Protein AF-0000000071571304 (afdb_homodimer)

Secondary structure (DSSP, 8-state):
--EE-----SEEEEEEE-TTS-EEEEEEEEETTEEEEEEEEEEEPP--SHHHHHHHHHHHHHHHHHHHHHHHHHHHHHT-TTT-TTTT-BHHHHHHHHHHH-TT-HHHHHHHHHHHHHHHHH-TT--BGGG--HHHHHHHHHHHHHPBPSS-SS--BPPHHHHHHHHHHHHHHHHHHHHTTSSSS-GGGGS-GGGSPPPPPPPPP---HHHHHHHHTS--S-HHHHHHHHHHHHH---HHHHHH-BGGGEEE-TTS-EEEEEE-TTT--EEEEEEPHHHHHTSPP-TT--TTSBTTTTPPPHHHHHHHHHHHHHHTT--S---HHHHHHHHHHHHHHTT--HHHHHHHHT-SSGGGGGGGGGGG---HHHHHTTS----/--EE-----SEEEEEEE-TTS-EEEEEEEEETTEEEEEEEEEEEPP--SHHHHHHHHHHHHHHHHHHHHHHHHHHHHHT-TTT-TTTT-BHHHHHHHHHHH-TT-HHHHHHHHHHHHHHHHH-TT--BGGG--HHHHHHHHHHHHHPBPSS-SS--BPPHHHHHHHHHHHHHHHHHHHHTTSSSS-GGGGS-GGGSPPPPPPPPP---HHHHHHHHTS--S-HHHHHHHHHHHHH---HHHHHH-BGGGEEE-TTS-EEEEEE-TTT--EEEEEEPHHHHHTSPP-TT--TTSBTTTTPPPHHHHHHHHHHHHHHTT--S---HHHHHHHHHHHHHHTT--HHHHHHHHT-SSTHHHHTTGGGG---HHHHHTTS----

pLDDT: mean 85.91, std 13.99, range [35.75, 98.5]

Sequence (758 aa):
MKKQLNLKEPIKVRTKKLVNGCQSIYLDIYMNGRRQYEFLKLYIIPEHNQADKKRNVETLNLANAIKAQKILEIYNQTYGFNHNRLSNMKLTGYMKLIAEQSVNNRVRKSAIHAVVCHLERYTPNGILLRKVDKTYLLGFIDYLKKTKQEHCKKEKTLHVNTQFYYLKTLRYCLNRAVSEDYITVNPMNKIKNEDKPKRNRTERDYLTIKELTRLVHTPFYNTLLRKAFLFSCFCGLRHCDIIALRWEDIRYDENGNALLSIIQKKTKEAISLPLCSEAIKHLPDRGNAPETEKVFAGLVSLGRSNVILHKWVEQAGISKHVTFHTARHTHATMMLTLGVDLYTVSKLLGHTNIQTTQIYAKLVDESKKKAIDLIPNISMKKQLNLKEPIKVRTKKLVNGCQSIYLDIYMNGRRQYEFLKLYIIPEHNQADKKRNVETLNLANAIKAQKILEIYNQTYGFNHNRLSNMKLTGYMKLIAEQSVNNRVRKSAIHAVVCHLERYTPNGILLRKVDKTYLLGFIDYLKKTKQEHCKKEKTLHVNTQFYYLKTLRYCLNRAVSEDYITVNPMNKIKNEDKPKRNRTERDYLTIKELTRLVHTPFYNTLLRKAFLFSCFCGLRHCDIIALRWEDIRYDENGNALLSIIQKKTKEAISLPLCSEAIKHLPDRGNAPETEKVFAGLVSLGRSNVILHKWVEQAGISKHVTFHTARHTHATMMLTLGVDLYTVSKLLGHTNIQTTQIYAKLVDESKKKAIDLIPNIS

Organism: Bacteroides uniformis (strain ATCC 8492 / DSM 6597 / CCUG 4942 / CIP 103695 / JCM 5828 / KCTC 5204 / NCTC 13054 / VPI 0061) (NCBI:txid411479)

Structure (mmCIF, N/CA/C/O backbone):
data_AF-0000000071571304-model_v1
#
loop_
_entity.id
_entity.type
_entity.pdbx_description
1 polymer 'Site-specific recombinase, phage integrase family'
#
loop_
_atom_site.group_PDB
_atom_site.id
_atom_site.type_symbol
_atom_site.label_atom_id
_atom_site.label_alt_id
_atom_site.label_comp_id
_atom_site.label_asym_id
_atom_site.label_entity_id
_atom_site.label_seq_id
_atom_site.pdbx_PDB_ins_code
_atom_site.Cartn_x
_atom_site.Cartn_y
_atom_site.Cartn_z
_atom_site.occupancy
_atom_site.B_iso_or_equiv
_atom_site.auth_seq_id
_atom_site.auth_comp_id
_atom_site.auth_asym_id
_atom_site.auth_atom_id
_atom_site.pdbx_PDB_model_num
ATOM 1 N N . MET A 1 1 ? -11.82 67.25 13.977 1 36.44 1 MET A N 1
ATOM 2 C CA . MET A 1 1 ? -11.555 66.812 15.336 1 36.44 1 MET A CA 1
ATOM 3 C C . MET A 1 1 ? -11.562 65.312 15.398 1 36.44 1 MET A C 1
ATOM 5 O O . MET A 1 1 ? -12.523 64.625 14.961 1 36.44 1 MET A O 1
ATOM 9 N N . LYS A 1 2 ? -10.422 64.625 15.281 1 51.69 2 LYS A N 1
ATOM 10 C CA . LYS A 1 2 ? -10.203 63.188 15.414 1 51.69 2 LYS A CA 1
ATOM 11 C C . LYS A 1 2 ? -10.766 62.656 16.734 1 51.69 2 LYS A C 1
ATOM 13 O O . LYS A 1 2 ? -10.383 63.156 17.812 1 51.69 2 LYS A O 1
ATOM 18 N N . LYS A 1 3 ? -11.992 62.281 16.766 1 52.5 3 LYS A N 1
ATOM 19 C CA . LYS A 1 3 ? -12.602 61.875 18.031 1 52.5 3 LYS A CA 1
ATOM 20 C C . LYS A 1 3 ? -12.172 60.469 18.406 1 52.5 3 LYS A C 1
ATOM 22 O O . LYS A 1 3 ? -12.172 59.562 17.562 1 52.5 3 LYS A O 1
ATOM 27 N N . GLN A 1 4 ? -11.438 60.344 19.453 1 48.22 4 GLN A N 1
ATOM 28 C CA . GLN A 1 4 ? -11.094 59.031 20.031 1 48.22 4 GLN A CA 1
ATOM 29 C C . GLN A 1 4 ? -12.336 58.312 20.531 1 48.22 4 GLN A C 1
ATOM 31 O O . GLN A 1 4 ? -13.164 58.906 21.234 1 48.22 4 GLN A O 1
ATOM 36 N N . LEU A 1 5 ? -12.914 57.438 19.844 1 48.78 5 LEU A N 1
ATOM 37 C CA . LEU A 1 5 ? -14.062 56.656 20.328 1 48.78 5 LEU A CA 1
ATOM 38 C C . LEU A 1 5 ? -13.711 55.906 21.609 1 48.78 5 LEU A C 1
ATOM 40 O O . LEU A 1 5 ? -12.695 55.219 21.656 1 48.78 5 LEU A O 1
ATOM 44 N N . ASN A 1 6 ? -14.031 56.469 22.797 1 44.62 6 ASN A N 1
ATOM 45 C CA . ASN A 1 6 ? -13.883 55.688 24.031 1 44.62 6 ASN A CA 1
ATOM 46 C C . ASN A 1 6 ? -14.57 54.344 23.953 1 44.62 6 ASN A C 1
ATOM 48 O O . ASN A 1 6 ? -15.797 54.25 24.078 1 44.62 6 ASN A O 1
ATOM 52 N N . LEU A 1 7 ? -14.086 53.406 23.109 1 48.91 7 LEU A N 1
ATOM 53 C CA . LEU A 1 7 ? -14.656 52.062 22.984 1 48.91 7 LEU A CA 1
ATOM 54 C C . LEU A 1 7 ? -14.641 51.344 24.328 1 48.91 7 LEU A C 1
ATOM 56 O O . LEU A 1 7 ? -13.648 51.406 25.062 1 48.91 7 LEU A O 1
ATOM 60 N N . LYS A 1 8 ? -15.766 51.094 24.938 1 52.5 8 LYS A N 1
ATOM 61 C CA . LYS A 1 8 ? -15.836 50.281 26.141 1 52.5 8 LYS A CA 1
ATOM 62 C C . LYS A 1 8 ? -15.086 48.969 25.938 1 52.5 8 LYS A C 1
ATOM 64 O O . LYS A 1 8 ? -15.516 48.094 25.156 1 52.5 8 LYS A O 1
ATOM 69 N N . GLU A 1 9 ? -13.812 48.812 26.141 1 59.69 9 GLU A N 1
ATOM 70 C CA . GLU A 1 9 ? -13.016 47.594 26.031 1 59.69 9 GLU A CA 1
ATOM 71 C C . GLU A 1 9 ? -13.43 46.594 27.094 1 59.69 9 GLU A C 1
ATOM 73 O O . GLU A 1 9 ? -13.602 46.938 28.266 1 59.69 9 GLU A O 1
ATOM 78 N N . PRO A 1 10 ? -13.812 45.438 26.672 1 64.25 10 PRO A N 1
ATOM 79 C CA . PRO A 1 10 ? -14.273 44.438 27.641 1 64.25 10 PRO A CA 1
ATOM 80 C C . PRO A 1 10 ? -13.18 44.031 28.609 1 64.25 10 PRO A C 1
ATOM 82 O O . PRO A 1 10 ? -13.477 43.469 29.672 1 64.25 10 PRO A O 1
ATOM 85 N N . ILE A 1 11 ? -11.938 44.344 28.203 1 73.75 11 ILE A N 1
ATOM 86 C CA . ILE A 1 11 ? -10.844 43.906 29.078 1 73.75 11 ILE A CA 1
ATOM 87 C C . ILE A 1 11 ? -9.93 45.094 29.359 1 73.75 11 ILE A C 1
ATOM 89 O O . ILE A 1 11 ? -9.531 45.812 28.438 1 73.75 11 ILE A O 1
ATOM 93 N N . LYS A 1 12 ? -9.664 45.438 30.594 1 74.62 12 LYS A N 1
ATOM 94 C CA . LYS A 1 12 ? -8.734 46.5 31.016 1 74.62 12 LYS A CA 1
ATOM 95 C C . LYS A 1 12 ? -7.574 45.906 31.812 1 74.62 12 LYS A C 1
ATOM 97 O O . LYS A 1 12 ? -7.754 44.938 32.562 1 74.62 12 LYS A O 1
ATOM 102 N N . VAL A 1 13 ? -6.344 46.375 31.547 1 78.94 13 VAL A N 1
ATOM 103 C CA . VAL A 1 13 ? -5.176 45.938 32.312 1 78.94 13 VAL A CA 1
ATOM 104 C C . VAL A 1 13 ? -5.043 46.812 33.562 1 78.94 13 VAL A C 1
ATOM 106 O O . VAL A 1 13 ? -4.977 48.031 33.469 1 78.94 13 VAL A O 1
ATOM 109 N N . ARG A 1 14 ? -5.117 46.25 34.688 1 79.5 14 ARG A N 1
ATOM 110 C CA . ARG A 1 14 ? -4.98 46.938 35.969 1 79.5 14 ARG A CA 1
ATOM 111 C C . ARG A 1 14 ? -3.838 46.344 36.781 1 79.5 14 ARG A C 1
ATOM 113 O O . ARG A 1 14 ? -3.318 45.281 36.469 1 79.5 14 ARG A O 1
ATOM 120 N N . THR A 1 15 ? -3.287 47.094 37.656 1 79.44 15 THR A N 1
ATOM 121 C CA . THR A 1 15 ? -2.211 46.656 38.531 1 79.44 15 THR A CA 1
ATOM 122 C C . THR A 1 15 ? -2.631 46.719 40 1 79.44 15 THR A C 1
ATOM 124 O O . THR A 1 15 ? -3.467 47.531 40.375 1 79.44 15 THR A O 1
ATOM 127 N N . LYS A 1 16 ? -2.254 45.719 40.688 1 77.69 16 LYS A N 1
ATOM 128 C CA . LYS A 1 16 ? -2.432 45.688 42.156 1 77.69 16 LYS A CA 1
ATOM 129 C C . LYS A 1 16 ? -1.092 45.812 42.875 1 77.69 16 LYS A C 1
ATOM 131 O O . LYS A 1 16 ? -0.145 45.094 42.531 1 77.69 16 LYS A O 1
ATOM 136 N N . LYS A 1 17 ? -1.027 46.781 43.781 1 78.88 17 LYS A N 1
ATOM 137 C CA . LYS A 1 17 ? 0.209 47 44.5 1 78.88 17 LYS A CA 1
ATOM 138 C C . LYS A 1 17 ? 0.415 45.875 45.562 1 78.88 17 LYS A C 1
ATOM 140 O O . LYS A 1 17 ? -0.496 45.562 46.312 1 78.88 17 LYS A O 1
ATOM 145 N N . LEU A 1 18 ? 1.583 45.312 45.406 1 74.5 18 LEU A N 1
ATOM 146 C CA . LEU A 1 18 ? 1.93 44.25 46.375 1 74.5 18 LEU A CA 1
ATOM 147 C C . LEU A 1 18 ? 2.729 44.844 47.531 1 74.5 18 LEU A C 1
ATOM 149 O O . LEU A 1 18 ? 3.23 45.969 47.438 1 74.5 18 LEU A O 1
ATOM 153 N N . VAL A 1 19 ? 2.811 44.031 48.625 1 72.56 19 VAL A N 1
ATOM 154 C CA . VAL A 1 19 ? 3.486 44.438 49.844 1 72.56 19 VAL A CA 1
ATOM 155 C C . VAL A 1 19 ? 4.969 44.688 49.562 1 72.56 19 VAL A C 1
ATOM 157 O O . VAL A 1 19 ? 5.574 45.594 50.125 1 72.56 19 VAL A O 1
ATOM 160 N N . ASN A 1 20 ? 5.535 44.031 48.562 1 69.81 20 ASN A N 1
ATOM 161 C CA . ASN A 1 20 ? 6.961 44.125 48.281 1 69.81 20 ASN A CA 1
ATOM 162 C C . ASN A 1 20 ? 7.27 45.281 47.344 1 69.81 20 ASN A C 1
ATOM 164 O O . ASN A 1 20 ? 8.414 45.469 46.938 1 69.81 20 ASN A O 1
ATOM 168 N N . GLY A 1 21 ? 6.242 46.062 46.969 1 74.62 21 GLY A N 1
ATOM 169 C CA . GLY A 1 21 ? 6.461 47.219 46.125 1 74.62 21 GLY A CA 1
ATOM 170 C C . GLY A 1 21 ? 6.195 46.969 44.656 1 74.62 21 GLY A C 1
ATOM 171 O O . GLY A 1 21 ? 6.133 47.906 43.844 1 74.62 21 GLY A O 1
ATOM 172 N N . CYS A 1 22 ? 6.129 45.719 44.344 1 77.25 22 CYS A N 1
ATOM 173 C CA . CYS A 1 22 ? 5.852 45.375 42.969 1 77.25 22 CYS A CA 1
ATOM 174 C C . CYS A 1 22 ? 4.363 45.5 42.656 1 77.25 22 CYS A C 1
ATOM 176 O O . CYS A 1 22 ? 3.537 45.531 43.562 1 77.25 22 CYS A O 1
ATOM 178 N N . GLN A 1 23 ? 4.133 45.688 41.375 1 81.12 23 GLN A N 1
ATOM 179 C CA . GLN A 1 23 ? 2.74 45.75 40.938 1 81.12 23 GLN A CA 1
ATOM 180 C C . GLN A 1 23 ? 2.363 44.5 40.125 1 81.12 23 GLN A C 1
ATOM 182 O O . GLN A 1 23 ? 3.057 44.156 39.156 1 81.12 23 GLN A O 1
ATOM 187 N N . SER A 1 24 ? 1.409 43.812 40.656 1 79.62 24 SER A N 1
ATOM 188 C CA . SER A 1 24 ? 0.912 42.656 39.938 1 79.62 24 SER A CA 1
ATOM 189 C C . SER A 1 24 ? -0.087 43.062 38.844 1 79.62 24 SER A C 1
ATOM 191 O O . SER A 1 24 ? -1.009 43.844 39.125 1 79.62 24 SER A O 1
ATOM 193 N N . ILE A 1 25 ? 0.147 42.594 37.688 1 81.12 25 ILE A N 1
ATOM 194 C CA . ILE A 1 25 ? -0.722 42.938 36.562 1 81.12 25 ILE A CA 1
ATOM 195 C C . ILE A 1 25 ? -1.87 41.938 36.469 1 81.12 25 ILE A C 1
ATOM 197 O O . ILE A 1 25 ? -1.655 40.719 36.562 1 81.12 25 ILE A O 1
ATOM 201 N N . TYR A 1 26 ? -3.049 42.406 36.406 1 79.94 26 TYR A N 1
ATOM 202 C CA . TYR A 1 26 ? -4.18 41.5 36.188 1 79.94 26 TYR A CA 1
ATOM 203 C C . TYR A 1 26 ? -5.152 42.094 35.188 1 79.94 26 TYR A C 1
ATOM 205 O O . TYR A 1 26 ? -5.172 43.312 34.969 1 79.94 26 TYR A O 1
ATOM 213 N N . LEU A 1 27 ? -5.906 41.25 34.469 1 80.69 27 LEU A N 1
ATOM 214 C CA . LEU A 1 27 ? -6.918 41.688 33.5 1 80.69 27 LEU A CA 1
ATOM 215 C C . LEU A 1 27 ? -8.281 41.844 34.188 1 80.69 27 LEU A C 1
ATOM 217 O O . LEU A 1 27 ? -8.703 40.969 34.938 1 80.69 27 LEU A O 1
ATOM 221 N N . ASP A 1 28 ? -8.844 43.031 34 1 76.19 28 ASP A N 1
ATOM 222 C CA . ASP A 1 28 ? -10.219 43.312 34.375 1 76.19 28 ASP A CA 1
ATOM 223 C C . ASP A 1 28 ? -11.18 43.094 33.219 1 76.19 28 ASP A C 1
ATOM 225 O O . ASP A 1 28 ? -11.25 43.906 32.312 1 76.19 28 ASP A O 1
ATOM 229 N N . ILE A 1 29 ? -11.852 41.875 33.219 1 73.31 29 ILE A N 1
ATOM 230 C CA . ILE A 1 29 ? -12.695 41.438 32.125 1 73.31 29 ILE A CA 1
ATOM 231 C C . ILE A 1 29 ? -14.164 41.688 32.469 1 73.31 29 ILE A C 1
ATOM 233 O O . ILE A 1 29 ? -14.648 41.156 33.5 1 73.31 29 ILE A O 1
ATOM 237 N N . TYR A 1 30 ? -14.789 42.5 31.766 1 68.69 30 TYR A N 1
ATOM 238 C CA . TYR A 1 30 ? -16.219 42.719 31.953 1 68.69 30 TYR A CA 1
ATOM 239 C C . TYR A 1 30 ? -17.016 42.25 30.734 1 68.69 30 TYR A C 1
ATOM 241 O O . TYR A 1 30 ? -16.938 42.875 29.672 1 68.69 30 TYR A O 1
ATOM 249 N N . MET A 1 31 ? -17.703 41.094 30.844 1 63.09 31 MET A N 1
ATOM 250 C CA . MET A 1 31 ? -18.516 40.531 29.766 1 63.09 31 MET A CA 1
ATOM 251 C C . MET A 1 31 ? -19.891 40.125 30.281 1 63.09 31 MET A C 1
ATOM 253 O O . MET A 1 31 ? -20 39.469 31.297 1 63.09 31 MET A O 1
ATOM 257 N N . ASN A 1 32 ? -20.891 40.469 29.484 1 59.91 32 ASN A N 1
ATOM 258 C CA . ASN A 1 32 ? -22.266 40.094 29.766 1 59.91 32 ASN A CA 1
ATOM 259 C C . ASN A 1 32 ? -22.656 40.375 31.203 1 59.91 32 ASN A C 1
ATOM 261 O O . ASN A 1 32 ? -23.297 39.562 31.859 1 59.91 32 ASN A O 1
ATOM 265 N N . GLY A 1 33 ? -22.172 41.5 31.766 1 61.81 33 GLY A N 1
ATOM 266 C CA . GLY A 1 33 ? -22.594 41.938 33.094 1 61.81 33 GLY A CA 1
ATOM 267 C C . GLY A 1 33 ? -21.766 41.344 34.188 1 61.81 33 GLY A C 1
ATOM 268 O O . GLY A 1 33 ? -22.047 41.562 35.375 1 61.81 33 GLY A O 1
ATOM 269 N N . ARG A 1 34 ? -20.922 40.469 33.938 1 66 34 ARG A N 1
ATOM 270 C CA . ARG A 1 34 ? -20.062 39.812 34.938 1 66 34 ARG A CA 1
ATOM 271 C C . ARG A 1 34 ? -18.625 40.312 34.812 1 66 34 ARG A C 1
ATOM 273 O O . ARG A 1 34 ? -18.094 40.438 33.719 1 66 34 ARG A O 1
ATOM 280 N N . ARG A 1 35 ? -18.125 40.688 35.969 1 70.88 35 ARG A N 1
ATOM 281 C CA . ARG A 1 35 ? -16.734 41.125 36.031 1 70.88 35 ARG A CA 1
ATOM 282 C C . ARG A 1 35 ? -15.828 40 36.531 1 70.88 35 ARG A C 1
ATOM 284 O O . ARG A 1 35 ? -16.172 39.312 37.469 1 70.88 35 ARG A O 1
ATOM 291 N N . GLN A 1 36 ? -14.906 39.594 35.781 1 74.69 36 GLN A N 1
ATOM 292 C CA . GLN A 1 36 ? -13.93 38.594 36.188 1 74.69 36 GLN A CA 1
ATOM 293 C C . GLN A 1 36 ? -12.508 39.156 36.125 1 74.69 36 GLN A C 1
ATOM 295 O O . GLN A 1 36 ? -12.203 40 35.281 1 74.69 36 GLN A O 1
ATOM 300 N N . TYR A 1 37 ? -11.789 38.812 37.219 1 74.62 37 TYR A N 1
ATOM 301 C CA . TYR A 1 37 ? -10.391 39.25 37.25 1 74.62 37 TYR A CA 1
ATOM 302 C C . TYR A 1 37 ? -9.453 38.094 36.969 1 74.62 37 TYR A C 1
ATOM 304 O O . TYR A 1 37 ? -9.695 36.969 37.406 1 74.62 37 TYR A O 1
ATOM 312 N N . GLU A 1 38 ? -8.492 38.281 36.062 1 77.25 38 GLU A N 1
ATOM 313 C CA . GLU A 1 38 ? -7.484 37.281 35.75 1 77.25 38 GLU A CA 1
ATOM 314 C C . GLU A 1 38 ? -6.078 37.812 35.969 1 77.25 38 GLU A C 1
ATOM 316 O O . GLU A 1 38 ? -5.648 38.75 35.281 1 77.25 38 GLU A O 1
ATOM 321 N N . PHE A 1 39 ? -5.441 37.281 37 1 74.31 39 PHE A N 1
ATOM 322 C CA . PHE A 1 39 ? -4.078 37.688 37.281 1 74.31 39 PHE A CA 1
ATOM 323 C C . PHE A 1 39 ? -3.098 37.062 36.281 1 74.31 39 PHE A C 1
ATOM 325 O O . PHE A 1 39 ? -3.16 35.875 36.031 1 74.31 39 PHE A O 1
ATOM 332 N N . LEU A 1 40 ? -2.271 37.812 35.625 1 74.75 40 LEU A N 1
ATOM 333 C CA . LEU A 1 40 ? -1.367 37.375 34.562 1 74.75 40 LEU A CA 1
ATOM 334 C C . LEU A 1 40 ? -0.054 36.875 35.156 1 74.75 40 LEU A C 1
ATOM 336 O O . LEU A 1 40 ? 0.798 36.344 34.438 1 74.75 40 LEU A O 1
ATOM 340 N N . LYS A 1 41 ? 0.107 36.969 36.531 1 69.56 41 LYS A N 1
ATOM 341 C CA . LYS A 1 41 ? 1.349 36.625 37.219 1 69.56 41 LYS A CA 1
ATOM 342 C C . LYS A 1 41 ? 2.537 37.375 36.594 1 69.56 41 LYS A C 1
ATOM 344 O O . LYS A 1 41 ? 3.607 36.781 36.406 1 69.56 41 LYS A O 1
ATOM 349 N N . LEU A 1 42 ? 2.287 38.469 36.062 1 78.25 42 LEU A N 1
ATOM 350 C CA . LEU A 1 42 ? 3.279 39.438 35.625 1 78.25 42 LEU A CA 1
ATOM 351 C C . LEU A 1 42 ? 3.396 40.594 36.594 1 78.25 42 LEU A C 1
ATOM 353 O O . LEU A 1 42 ? 2.396 41.031 37.188 1 78.25 42 LEU A O 1
ATOM 357 N N . TYR A 1 43 ? 4.656 40.969 36.812 1 76.25 43 TYR A N 1
ATOM 358 C CA . TYR A 1 43 ? 4.887 41.938 37.875 1 76.25 43 TYR A CA 1
ATOM 359 C C . TYR A 1 43 ? 5.695 43.125 37.344 1 76.25 43 TYR A C 1
ATOM 361 O O . TYR A 1 43 ? 6.652 42.938 36.594 1 76.25 43 TYR A O 1
ATOM 369 N N . ILE A 1 44 ? 5.234 44.312 37.594 1 80.12 44 ILE A N 1
ATOM 370 C CA . ILE A 1 44 ? 6.008 45.531 37.375 1 80.12 44 ILE A CA 1
ATOM 371 C C . ILE A 1 44 ? 6.875 45.844 38.594 1 80.12 44 ILE A C 1
ATOM 373 O O . ILE A 1 44 ? 6.371 45.938 39.688 1 80.12 44 ILE A O 1
ATOM 377 N N . ILE A 1 45 ? 8.141 45.875 38.375 1 79.81 45 ILE A N 1
ATOM 378 C CA . ILE A 1 45 ? 9.07 46.094 39.5 1 79.81 45 ILE A CA 1
ATOM 379 C C . ILE A 1 45 ? 9.359 47.562 39.656 1 79.81 45 ILE A C 1
ATOM 381 O O . ILE A 1 45 ? 9.227 48.344 38.688 1 79.81 45 ILE A O 1
ATOM 385 N N . PRO A 1 46 ? 9.695 48.062 40.906 1 79.56 46 PRO A N 1
ATOM 386 C CA . PRO A 1 46 ? 10.102 49.438 41.062 1 79.56 46 PRO A CA 1
ATOM 387 C C . PRO A 1 46 ? 11.32 49.812 40.219 1 79.56 46 PRO A C 1
ATOM 389 O O . PRO A 1 46 ? 12.258 49 40.094 1 79.56 46 PRO A O 1
ATOM 392 N N . GLU A 1 47 ? 11.234 50.906 39.406 1 75.81 47 GLU A N 1
ATOM 393 C CA . GLU A 1 47 ? 12.266 51.312 38.469 1 75.81 47 GLU A CA 1
ATOM 394 C C . GLU A 1 47 ? 13.445 51.969 39.188 1 75.81 47 GLU A C 1
ATOM 396 O O . GLU A 1 47 ? 13.32 53.062 39.719 1 75.81 47 GLU A O 1
ATOM 401 N N . HIS A 1 48 ? 14.547 51.188 39.406 1 74.5 48 HIS A N 1
ATOM 402 C CA . HIS A 1 48 ? 15.75 51.781 40 1 74.5 48 HIS A CA 1
ATOM 403 C C . HIS A 1 48 ? 16.828 52.031 38.969 1 74.5 48 HIS A C 1
ATOM 405 O O . HIS A 1 48 ? 17.719 52.844 39.156 1 74.5 48 HIS A O 1
ATOM 411 N N . ASN A 1 49 ? 16.781 51.281 37.969 1 77.75 49 ASN A N 1
ATOM 412 C CA . ASN A 1 49 ? 17.781 51.375 36.906 1 77.75 49 ASN A CA 1
ATOM 413 C C . ASN A 1 49 ? 17.141 51.25 35.531 1 77.75 49 ASN A C 1
ATOM 415 O O . ASN A 1 49 ? 15.945 50.969 35.406 1 77.75 49 ASN A O 1
ATOM 419 N N . GLN A 1 50 ? 17.969 51.469 34.562 1 78.5 50 GLN A N 1
ATOM 420 C CA . GLN A 1 50 ? 17.5 51.406 33.156 1 78.5 50 GLN A CA 1
ATOM 421 C C . GLN A 1 50 ? 17.078 50 32.812 1 78.5 50 GLN A C 1
ATOM 423 O O . GLN A 1 50 ? 16.156 49.812 31.984 1 78.5 50 GLN A O 1
ATOM 428 N N . ALA A 1 51 ? 17.688 49.125 33.5 1 75.19 51 ALA A N 1
ATOM 429 C CA . ALA A 1 51 ? 17.359 47.719 33.25 1 75.19 51 ALA A CA 1
ATOM 430 C C . ALA A 1 51 ? 15.945 47.406 33.75 1 75.19 51 ALA A C 1
ATOM 432 O O . ALA A 1 51 ? 15.195 46.688 33.062 1 75.19 51 ALA A O 1
ATOM 433 N N . ASP A 1 52 ? 15.633 47.969 34.812 1 75.88 52 ASP A N 1
ATOM 434 C CA . ASP A 1 52 ? 14.312 47.75 35.375 1 75.88 52 ASP A CA 1
ATOM 435 C C . ASP A 1 52 ? 13.227 48.344 34.469 1 75.88 52 ASP A C 1
ATOM 437 O O . ASP A 1 52 ? 12.164 47.75 34.281 1 75.88 52 ASP A O 1
ATOM 441 N N . LYS A 1 53 ? 13.625 49.406 33.844 1 78.5 53 LYS A N 1
ATOM 442 C CA . LYS A 1 53 ? 12.68 50.062 32.969 1 78.5 53 LYS A CA 1
ATOM 443 C C . LYS A 1 53 ? 12.406 49.219 31.719 1 78.5 53 LYS A C 1
ATOM 445 O O . LYS A 1 53 ? 11.258 49.094 31.281 1 78.5 53 LYS A O 1
ATOM 450 N N . LYS A 1 54 ? 13.477 48.719 31.297 1 76.69 54 LYS A N 1
ATOM 451 C CA . LYS A 1 54 ? 13.344 47.906 30.109 1 76.69 54 LYS A CA 1
ATOM 452 C C . LYS A 1 54 ? 12.516 46.656 30.406 1 76.69 54 LYS A C 1
ATOM 454 O O . LYS A 1 54 ? 11.672 46.25 29.594 1 76.69 54 LYS A O 1
ATOM 459 N N . ARG A 1 55 ? 12.781 46.125 31.531 1 73.75 55 ARG A N 1
ATOM 460 C CA . ARG A 1 55 ? 12.039 44.938 31.938 1 73.75 55 ARG A CA 1
ATOM 461 C C . ARG A 1 55 ? 10.562 45.25 32.094 1 73.75 55 ARG A C 1
ATOM 463 O O . ARG A 1 55 ? 9.703 44.438 31.719 1 73.75 55 ARG A O 1
ATOM 470 N N . ASN A 1 56 ? 10.305 46.344 32.688 1 78.12 56 ASN A N 1
ATOM 471 C CA . ASN A 1 56 ? 8.914 46.719 32.906 1 78.12 56 ASN A CA 1
ATOM 472 C C . ASN A 1 56 ? 8.195 47 31.594 1 78.12 56 ASN A C 1
ATOM 474 O O . ASN A 1 56 ? 7.027 46.625 31.438 1 78.12 56 ASN A O 1
ATOM 478 N N . VAL A 1 57 ? 8.992 47.5 30.656 1 74.69 57 VAL A N 1
ATOM 479 C CA . VAL A 1 57 ? 8.422 47.75 29.344 1 74.69 57 VAL A CA 1
ATOM 480 C C . VAL A 1 57 ? 8.086 46.406 28.672 1 74.69 57 VAL A C 1
ATOM 482 O O . VAL A 1 57 ? 7.012 46.25 28.078 1 74.69 57 VAL A O 1
ATOM 485 N N . GLU A 1 58 ? 8.953 45.5 28.859 1 71.56 58 GLU A N 1
ATOM 486 C CA . GLU A 1 58 ? 8.727 44.156 28.297 1 71.56 58 GLU A CA 1
ATOM 487 C C . GLU A 1 58 ? 7.531 43.469 28.953 1 71.56 58 GLU A C 1
ATOM 489 O O . GLU A 1 58 ? 6.715 42.844 28.266 1 71.56 58 GLU A O 1
ATOM 494 N N . THR A 1 59 ? 7.508 43.656 30.219 1 74.12 59 THR A N 1
ATOM 495 C CA . THR A 1 59 ? 6.414 43.031 30.969 1 74.12 59 THR A CA 1
ATOM 496 C C . THR A 1 59 ? 5.074 43.625 30.547 1 74.12 59 THR A C 1
ATOM 498 O O . THR A 1 59 ? 4.086 42.906 30.391 1 74.12 59 THR A O 1
ATOM 501 N N . LEU A 1 60 ? 5.098 44.844 30.328 1 74.62 60 LEU A N 1
ATOM 502 C CA . LEU A 1 60 ? 3.873 45.531 29.938 1 74.62 60 LEU A CA 1
ATOM 503 C C . LEU A 1 60 ? 3.469 45.125 28.516 1 74.62 60 LEU A C 1
ATOM 505 O O . LEU A 1 60 ? 2.281 44.969 28.219 1 74.62 60 LEU A O 1
ATOM 509 N N . ASN A 1 61 ? 4.41 44.969 27.719 1 68.12 61 ASN A N 1
ATOM 510 C CA . ASN A 1 61 ? 4.129 44.5 26.359 1 68.12 61 ASN A CA 1
ATOM 511 C C . ASN A 1 61 ? 3.525 43.094 26.359 1 68.12 61 ASN A C 1
ATOM 513 O O . ASN A 1 61 ? 2.598 42.812 25.594 1 68.12 61 ASN A O 1
ATOM 517 N N . LEU A 1 62 ? 4.055 42.344 27.219 1 69.12 62 LEU A N 1
ATOM 518 C CA . LEU A 1 62 ? 3.512 41 27.359 1 69.12 62 LEU A CA 1
ATOM 519 C C . LEU A 1 62 ? 2.068 41.031 27.859 1 69.12 62 LEU A C 1
ATOM 521 O O . LEU A 1 62 ? 1.22 40.281 27.375 1 69.12 62 LEU A O 1
ATOM 525 N N . ALA A 1 63 ? 1.869 41.875 28.781 1 71.75 63 ALA A N 1
ATOM 526 C CA . ALA A 1 63 ? 0.519 42 29.328 1 71.75 63 ALA A CA 1
ATOM 527 C C . ALA A 1 63 ? -0.457 42.5 28.25 1 71.75 63 ALA A C 1
ATOM 529 O O . ALA A 1 63 ? -1.587 42 28.172 1 71.75 63 ALA A O 1
ATOM 530 N N . ASN A 1 64 ? 0.002 43.312 27.422 1 69.06 64 ASN A N 1
ATOM 531 C CA . ASN A 1 64 ? -0.821 43.812 26.328 1 69.06 64 ASN A CA 1
ATOM 532 C C . ASN A 1 64 ? -1.113 42.719 25.297 1 69.06 64 ASN A C 1
ATOM 534 O O . ASN A 1 64 ? -2.223 42.625 24.781 1 69.06 64 ASN A O 1
ATOM 538 N N . ALA A 1 65 ? -0.154 41.969 25.047 1 64.5 65 ALA A N 1
ATOM 539 C CA . ALA A 1 65 ? -0.333 40.875 24.109 1 64.5 65 ALA A CA 1
ATOM 540 C C . ALA A 1 65 ? -1.365 39.875 24.641 1 64.5 65 ALA A C 1
ATOM 542 O O . ALA A 1 65 ? -2.217 39.406 23.875 1 64.5 65 ALA A O 1
ATOM 543 N N . ILE A 1 66 ? -1.216 39.625 25.875 1 68.62 66 ILE A N 1
ATOM 544 C CA . ILE A 1 66 ? -2.156 38.688 26.5 1 68.62 66 ILE A CA 1
ATOM 545 C C . ILE A 1 66 ? -3.566 39.281 26.453 1 68.62 66 ILE A C 1
ATOM 547 O O . ILE A 1 66 ? -4.531 38.594 26.172 1 68.62 66 ILE A O 1
ATOM 551 N N . LYS A 1 67 ? -3.656 40.562 26.734 1 69.88 67 LYS A N 1
ATOM 552 C CA . LYS A 1 67 ? -4.941 41.25 26.656 1 69.88 67 LYS A CA 1
ATOM 553 C C . LYS A 1 67 ? -5.535 41.125 25.25 1 69.88 67 LYS A C 1
ATOM 555 O O . LYS A 1 67 ? -6.711 40.781 25.094 1 69.88 67 LYS A O 1
ATOM 560 N N . ALA A 1 68 ? -4.754 41.406 24.312 1 64.31 68 ALA A N 1
ATOM 561 C CA . ALA A 1 68 ? -5.215 41.344 22.938 1 64.31 68 ALA A CA 1
ATOM 562 C C . ALA A 1 68 ? -5.656 39.938 22.562 1 64.31 68 ALA A C 1
ATOM 564 O O . ALA A 1 68 ? -6.672 39.75 21.891 1 64.31 68 ALA A O 1
ATOM 565 N N . GLN A 1 69 ? -4.875 38.969 22.984 1 63.97 69 GLN A N 1
ATOM 566 C CA . GLN A 1 69 ? -5.227 37.562 22.734 1 63.97 69 GLN A CA 1
ATOM 567 C C . GLN A 1 69 ? -6.566 37.219 23.375 1 63.97 69 GLN A C 1
ATOM 569 O O . GLN A 1 69 ? -7.402 36.562 22.766 1 63.97 69 GLN A O 1
ATOM 574 N N . LYS A 1 70 ? -6.68 37.688 24.547 1 64 70 LYS A N 1
ATOM 575 C CA . LYS A 1 70 ? -7.914 37.438 25.281 1 64 70 LYS A CA 1
ATOM 576 C C . LYS A 1 70 ? -9.102 38.156 24.641 1 64 70 LYS A C 1
ATOM 578 O O . LYS A 1 70 ? -10.203 37.594 24.578 1 64 70 LYS A O 1
ATOM 583 N N . ILE A 1 71 ? -8.867 39.312 24.219 1 62.75 71 ILE A N 1
ATOM 584 C CA . ILE A 1 71 ? -9.914 40.062 23.531 1 62.75 71 ILE A CA 1
ATOM 585 C C . ILE A 1 71 ? -10.328 39.344 22.25 1 62.75 71 ILE A C 1
ATOM 587 O O . ILE A 1 71 ? -11.523 39.188 21.984 1 62.75 71 ILE A O 1
ATOM 591 N N . LEU A 1 72 ? -9.336 38.938 21.547 1 60.91 72 LEU A N 1
ATOM 592 C CA . LEU A 1 72 ? -9.625 38.188 20.328 1 60.91 72 LEU A CA 1
ATOM 593 C C . LEU A 1 72 ? -10.391 36.906 20.656 1 60.91 72 LEU A C 1
ATOM 595 O O . LEU A 1 72 ? -11.312 36.531 19.922 1 60.91 72 LEU A O 1
ATOM 599 N N . GLU A 1 73 ? -9.93 36.312 21.656 1 60.69 73 GLU A N 1
ATOM 600 C CA . GLU A 1 73 ? -10.625 35.094 22.094 1 60.69 73 GLU A CA 1
ATOM 601 C C . GLU A 1 73 ? -12.078 35.375 22.438 1 60.69 73 GLU A C 1
ATOM 603 O O . GLU A 1 73 ? -12.977 34.625 22.078 1 60.69 73 GLU A O 1
ATOM 608 N N . ILE A 1 74 ? -12.203 36.438 23.141 1 58.47 74 ILE A N 1
ATOM 609 C CA . ILE A 1 74 ? -13.539 36.812 23.578 1 58.47 74 ILE A CA 1
ATOM 610 C C . ILE A 1 74 ? -14.391 37.219 22.375 1 58.47 74 ILE A C 1
ATOM 612 O O . ILE A 1 74 ? -15.547 36.812 22.266 1 58.47 74 ILE A O 1
ATOM 616 N N . TYR A 1 75 ? -13.75 38.094 21.641 1 53.25 75 TYR A N 1
ATOM 617 C CA . TYR A 1 75 ? -14.508 38.531 20.484 1 53.25 75 TYR A CA 1
ATOM 618 C C . TYR A 1 75 ? -14.711 37.375 19.516 1 53.25 75 TYR A C 1
ATOM 620 O O . TYR A 1 75 ? -15.773 37.25 18.891 1 53.25 75 TYR A O 1
ATOM 628 N N . ASN A 1 76 ? -13.633 36.719 19.328 1 52.56 76 ASN A N 1
ATOM 629 C CA . ASN A 1 76 ? -13.805 35.5 18.531 1 52.56 76 ASN A CA 1
ATOM 630 C C . ASN A 1 76 ? -14.883 34.594 19.125 1 52.56 76 ASN A C 1
ATOM 632 O O . ASN A 1 76 ? -15.664 34 18.391 1 52.56 76 ASN A O 1
ATOM 636 N N . GLN A 1 77 ? -14.781 34.531 20.344 1 48.25 77 GLN A N 1
ATOM 637 C CA . GLN A 1 77 ? -15.805 33.75 21.031 1 48.25 77 GLN A CA 1
ATOM 638 C C . GLN A 1 77 ? -17.172 34.438 20.953 1 48.25 77 GLN A C 1
ATOM 640 O O . GLN A 1 77 ? -18.188 33.781 20.781 1 48.25 77 GLN A O 1
ATOM 645 N N . THR A 1 78 ? -17.141 35.719 21.25 1 43.16 78 THR A N 1
ATOM 646 C CA . THR A 1 78 ? -18.391 36.438 21.375 1 43.16 78 THR A CA 1
ATOM 647 C C . THR A 1 78 ? -18.922 36.875 20 1 43.16 78 THR A C 1
ATOM 649 O O . THR A 1 78 ? -20.125 36.781 19.734 1 43.16 78 THR A O 1
ATOM 652 N N . TYR A 1 79 ? -18.141 37.656 19.25 1 41.88 79 TYR A N 1
ATOM 653 C CA . TYR A 1 79 ? -18.688 38.156 17.984 1 41.88 79 TYR A CA 1
ATOM 654 C C . TYR A 1 79 ? -18.344 37.219 16.828 1 41.88 79 TYR A C 1
ATOM 656 O O . TYR A 1 79 ? -18.719 37.469 15.688 1 41.88 79 TYR A O 1
ATOM 664 N N . GLY A 1 80 ? -18.219 36 16.844 1 39.91 80 GLY A N 1
ATOM 665 C CA . GLY A 1 80 ? -18.078 35 15.812 1 39.91 80 GLY A CA 1
ATOM 666 C C . GLY A 1 80 ? -17.094 35.375 14.727 1 39.91 80 GLY A C 1
ATOM 667 O O . GLY A 1 80 ? -17.203 34.906 13.586 1 39.91 80 GLY A O 1
ATOM 668 N N . PHE A 1 81 ? -16.578 36.469 14.625 1 36.09 81 PHE A N 1
ATOM 669 C CA . PHE A 1 81 ? -15.828 36.875 13.445 1 36.09 81 PHE A CA 1
ATOM 670 C C . PHE A 1 81 ? -14.891 35.781 12.992 1 36.09 81 PHE A C 1
ATOM 672 O O . PHE A 1 81 ? -14.25 35.906 11.938 1 36.09 81 PHE A O 1
ATOM 679 N N . ASN A 1 82 ? -14.133 35.156 13.734 1 37.97 82 ASN A N 1
ATOM 680 C CA . ASN A 1 82 ? -13.883 33.844 13.188 1 37.97 82 ASN A CA 1
ATOM 681 C C . ASN A 1 82 ? -15.172 33.156 12.758 1 37.97 82 ASN A C 1
ATOM 683 O O . ASN A 1 82 ? -16.25 33.5 13.25 1 37.97 82 ASN A O 1
ATOM 687 N N . HIS A 1 83 ? -15.461 32.5 11.516 1 39.22 83 HIS A N 1
ATOM 688 C CA . HIS A 1 83 ? -16.703 31.781 11.242 1 39.22 83 HIS A CA 1
ATOM 689 C C . HIS A 1 83 ? -17.359 31.312 12.531 1 39.22 83 HIS A C 1
ATOM 691 O O . HIS A 1 83 ? -16.953 30.328 13.125 1 39.22 83 HIS A O 1
ATOM 697 N N . ASN A 1 84 ? -17.75 32.031 13.531 1 40.94 84 ASN A N 1
ATOM 698 C CA . ASN A 1 84 ? -18.391 32.031 14.844 1 40.94 84 ASN A CA 1
ATOM 699 C C . ASN A 1 84 ? -19.531 31.016 14.906 1 40.94 84 ASN A C 1
ATOM 701 O O . ASN A 1 84 ? -19.859 30.516 15.984 1 40.94 84 ASN A O 1
ATOM 705 N N . ARG A 1 85 ? -20.547 31.328 14.039 1 42 85 ARG A N 1
ATOM 706 C CA . ARG A 1 85 ? -21.688 30.422 14.102 1 42 85 ARG A CA 1
ATOM 707 C C . ARG A 1 85 ? -21.234 29 14.445 1 42 85 ARG A C 1
ATOM 709 O O . ARG A 1 85 ? -21.969 28.25 15.086 1 42 85 ARG A O 1
ATOM 716 N N . LEU A 1 86 ? -20.109 28.516 13.852 1 48.5 86 LEU A N 1
ATOM 717 C CA . LEU A 1 86 ? -19.625 27.141 13.852 1 48.5 86 LEU A CA 1
ATOM 718 C C . LEU A 1 86 ? -18.797 26.844 15.086 1 48.5 86 LEU A C 1
ATOM 720 O O . LEU A 1 86 ? -18.328 25.719 15.281 1 48.5 86 LEU A O 1
ATOM 724 N N . SER A 1 87 ? -18.391 27.906 15.852 1 54.75 87 SER A N 1
ATOM 725 C CA . SER A 1 87 ? -17.562 27.797 17.047 1 54.75 87 SER A CA 1
ATOM 726 C C . SER A 1 87 ? -18.297 27.094 18.172 1 54.75 87 SER A C 1
ATOM 728 O O . SER A 1 87 ? -17.688 26.391 18.969 1 54.75 87 SER A O 1
ATOM 730 N N . ASN A 1 88 ? -19.547 27.312 18.328 1 72.25 88 ASN A N 1
ATOM 731 C CA . ASN A 1 88 ? -20.25 26.688 19.438 1 72.25 88 ASN A CA 1
ATOM 732 C C . ASN A 1 88 ? -20.938 25.391 19.016 1 72.25 88 ASN A C 1
ATOM 734 O O . ASN A 1 88 ? -21.859 24.922 19.688 1 72.25 88 ASN A O 1
ATOM 738 N N . MET A 1 89 ? -20.453 24.922 18.141 1 87.38 89 MET A N 1
ATOM 739 C CA . MET A 1 89 ? -21.047 23.688 17.656 1 87.38 89 MET A CA 1
ATOM 740 C C . MET A 1 89 ? -20.531 22.484 18.453 1 87.38 89 MET A C 1
ATOM 742 O O . MET A 1 89 ? -19.328 22.375 18.719 1 87.38 89 MET A O 1
ATOM 746 N N . LYS A 1 90 ? -21.594 21.766 18.938 1 93.75 90 LYS A N 1
ATOM 747 C CA . LYS A 1 90 ? -21.234 20.531 19.609 1 93.75 90 LYS A CA 1
ATOM 748 C C . LYS A 1 90 ? -20.703 19.484 18.625 1 93.75 90 LYS A C 1
ATOM 750 O O . LYS A 1 90 ? -21.109 19.484 17.453 1 93.75 90 LYS A O 1
ATOM 755 N N . LEU A 1 91 ? -19.812 18.672 19.141 1 96.25 91 LEU A N 1
ATOM 756 C CA . LEU A 1 91 ? -19.234 17.625 18.297 1 96.25 91 LEU A CA 1
ATOM 757 C C . LEU A 1 91 ? -20.328 16.766 17.672 1 96.25 91 LEU A C 1
ATOM 759 O O . LEU A 1 91 ? -20.328 16.547 16.453 1 96.25 91 LEU A O 1
ATOM 763 N N . THR A 1 92 ? -21.266 16.297 18.484 1 96.44 92 THR A N 1
ATOM 764 C CA . THR A 1 92 ? -22.328 15.422 18.016 1 96.44 92 THR A CA 1
ATOM 765 C C . THR A 1 92 ? -23.219 16.156 17 1 96.44 92 THR A C 1
ATOM 767 O O . THR A 1 92 ? -23.641 15.555 16 1 96.44 92 THR A O 1
ATOM 770 N N . GLY A 1 93 ? -23.484 17.422 17.281 1 94 93 GLY A N 1
ATOM 771 C CA . GLY A 1 93 ? -24.25 18.203 16.312 1 94 93 GLY A CA 1
ATOM 772 C C . GLY A 1 93 ? -23.562 18.344 14.969 1 94 93 GLY A C 1
ATOM 773 O O . GLY A 1 93 ? -24.219 18.203 13.93 1 94 93 GLY A O 1
ATOM 774 N N . TYR A 1 94 ? -22.375 18.625 15.047 1 94.69 94 TYR A N 1
ATOM 775 C CA . TYR A 1 94 ? -21.594 18.75 13.82 1 94.69 94 TYR A CA 1
ATOM 776 C C . TYR A 1 94 ? -21.578 17.438 13.055 1 94.69 94 TYR A C 1
ATOM 778 O O . TYR A 1 94 ? -21.734 17.422 11.828 1 94.69 94 TYR A O 1
ATOM 786 N N . MET A 1 95 ? -21.359 16.266 13.703 1 96.94 95 MET A 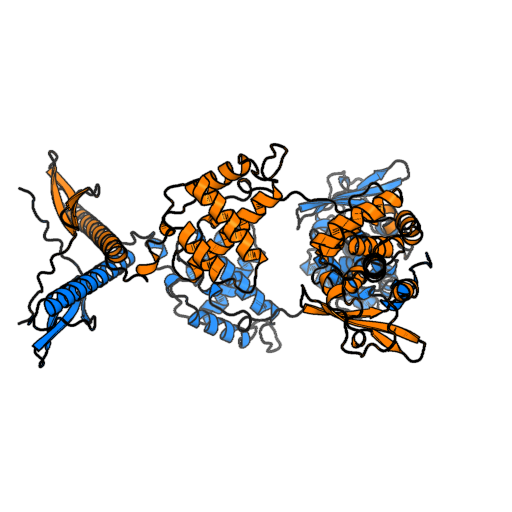N 1
ATOM 787 C CA . MET A 1 95 ? -21.297 14.953 13.07 1 96.94 95 MET A CA 1
ATOM 788 C C . MET A 1 95 ? -22.641 14.602 12.438 1 96.94 95 MET A C 1
ATOM 790 O O . MET A 1 95 ? -22.688 14 11.359 1 96.94 95 MET A O 1
ATOM 794 N N . LYS A 1 96 ? -23.719 14.992 13.094 1 94.38 96 LYS A N 1
ATOM 795 C CA . LYS A 1 96 ? -25.047 14.766 12.523 1 94.38 96 LYS A CA 1
ATOM 796 C C . LYS A 1 96 ? -25.234 15.547 11.227 1 94.38 96 LYS A C 1
ATOM 798 O O . LYS A 1 96 ? -25.859 15.062 10.289 1 94.38 96 LYS A O 1
ATOM 803 N N . LEU A 1 97 ? -24.672 16.734 11.266 1 92.38 97 LEU A N 1
ATOM 804 C CA . LEU A 1 97 ? -24.719 17.531 10.039 1 92.38 97 LEU A CA 1
ATOM 805 C C . LEU A 1 97 ? -23.984 16.828 8.906 1 92.38 97 LEU A C 1
ATOM 807 O O . LEU A 1 97 ? -24.469 16.797 7.77 1 92.38 97 LEU A O 1
ATOM 811 N N . ILE A 1 98 ? -22.828 16.312 9.242 1 93.62 98 ILE A N 1
ATOM 812 C CA . ILE A 1 98 ? -22.031 15.586 8.242 1 93.62 98 ILE A CA 1
ATOM 813 C C . ILE A 1 98 ? -22.828 14.383 7.742 1 93.62 98 ILE A C 1
ATOM 815 O O . ILE A 1 98 ? -22.844 14.102 6.539 1 93.62 98 ILE A O 1
ATOM 819 N N . ALA A 1 99 ? -23.422 13.688 8.617 1 94.19 99 ALA A N 1
ATOM 820 C CA . ALA A 1 99 ? -24.219 12.516 8.266 1 94.19 99 ALA A CA 1
ATOM 821 C C . ALA A 1 99 ? -25.344 12.883 7.293 1 94.19 99 ALA A C 1
ATOM 823 O O . ALA A 1 99 ? -25.609 12.148 6.336 1 94.19 99 ALA A O 1
ATOM 824 N N . GLU A 1 100 ? -25.922 13.953 7.52 1 90.12 100 GLU A N 1
ATOM 825 C CA . GLU A 1 100 ? -27.031 14.406 6.68 1 90.12 100 GLU A CA 1
ATOM 826 C C . GLU A 1 100 ? -26.547 14.797 5.285 1 90.12 100 GLU A C 1
ATOM 828 O O . GLU A 1 100 ? -27.266 14.633 4.301 1 90.12 100 GLU A O 1
ATOM 833 N N . GLN A 1 101 ? -25.375 15.289 5.262 1 88.44 101 GLN A N 1
ATOM 834 C CA . GLN A 1 101 ? -24.797 15.68 3.986 1 88.44 101 GLN A CA 1
ATOM 835 C C . GLN A 1 101 ? -24.312 14.461 3.207 1 88.44 101 GLN A C 1
ATOM 837 O O . GLN A 1 101 ? -24.078 14.547 1.998 1 88.44 101 GLN A O 1
ATOM 842 N N . SER A 1 102 ? -24.109 13.367 3.893 1 83.88 102 SER A N 1
ATOM 843 C CA . SER A 1 102 ? -23.625 12.141 3.266 1 83.88 102 SER A CA 1
ATOM 844 C C . SER A 1 102 ? -24.766 11.383 2.598 1 83.88 102 SER A C 1
ATOM 846 O O . SER A 1 102 ? -24.922 10.172 2.801 1 83.88 102 SER A O 1
ATOM 848 N N . VAL A 1 103 ? -25.562 11.977 1.819 1 72.62 103 VAL A N 1
ATOM 849 C CA . VAL A 1 103 ? -26.797 11.43 1.246 1 72.62 103 VAL A CA 1
ATOM 850 C C . VAL A 1 103 ? -26.469 10.25 0.343 1 72.62 103 VAL A C 1
ATOM 852 O O . VAL A 1 103 ? -27.172 9.234 0.349 1 72.62 103 VAL A O 1
ATOM 855 N N . ASN A 1 104 ? -25.344 10.297 -0.295 1 79.62 104 ASN A N 1
ATOM 856 C CA . ASN A 1 104 ? -25.047 9.266 -1.286 1 79.62 104 ASN A CA 1
ATOM 857 C C . ASN A 1 104 ? -24.25 8.117 -0.684 1 79.62 104 ASN A C 1
ATOM 859 O O . ASN A 1 104 ? -23.938 7.145 -1.372 1 79.62 104 ASN A O 1
ATOM 863 N N . ASN A 1 105 ? -24.016 8.195 0.615 1 86.06 105 ASN A N 1
ATOM 864 C CA . ASN A 1 105 ? -23.25 7.145 1.281 1 86.06 105 ASN A CA 1
ATOM 865 C C . ASN A 1 105 ? -23.922 6.695 2.576 1 86.06 105 ASN A C 1
ATOM 867 O O . ASN A 1 105 ? -23.562 7.168 3.658 1 86.06 105 ASN A O 1
ATOM 871 N N . ARG A 1 106 ? -24.766 5.695 2.385 1 86.25 106 ARG A N 1
ATOM 872 C CA . ARG A 1 106 ? -25.578 5.219 3.504 1 86.25 106 ARG A CA 1
ATOM 873 C C . ARG A 1 106 ? -24.719 4.551 4.562 1 86.25 106 ARG A C 1
ATOM 875 O O . ARG A 1 106 ? -25.016 4.633 5.758 1 86.25 106 ARG A O 1
ATOM 882 N N . VAL A 1 107 ? -23.734 3.924 4.098 1 88.56 107 VAL A N 1
ATOM 883 C CA . VAL A 1 107 ? -22.844 3.219 5.023 1 88.56 107 VAL A CA 1
ATOM 884 C C . VAL A 1 107 ? -22.125 4.223 5.918 1 88.56 107 VAL A C 1
ATOM 886 O O . VAL A 1 107 ? -22.094 4.059 7.141 1 88.56 107 VAL A O 1
ATOM 889 N N . ARG A 1 108 ? -21.609 5.262 5.328 1 91.25 108 ARG A N 1
ATOM 890 C CA . ARG A 1 108 ? -20.953 6.309 6.098 1 91.25 108 ARG A CA 1
ATOM 891 C C . ARG A 1 108 ? -21.922 6.98 7.066 1 91.25 108 ARG A C 1
ATOM 893 O O . ARG A 1 108 ? -21.562 7.234 8.219 1 91.25 108 ARG A O 1
ATOM 900 N N . LYS A 1 109 ? -23.094 7.25 6.551 1 93.31 109 LYS A N 1
ATOM 901 C CA . LYS A 1 109 ? -24.109 7.867 7.387 1 93.31 109 LYS A CA 1
ATOM 902 C C . LYS A 1 109 ? -24.391 7.023 8.625 1 93.31 109 LYS A C 1
ATOM 904 O O . LYS A 1 109 ? -24.422 7.543 9.742 1 93.31 109 LYS A O 1
ATOM 909 N N . SER A 1 110 ? -24.531 5.719 8.367 1 93.88 110 SER A N 1
ATOM 910 C CA . SER A 1 110 ? -24.828 4.812 9.469 1 93.88 110 SER A CA 1
ATOM 911 C C . SER A 1 110 ? -23.672 4.754 10.461 1 93.88 110 SER A C 1
ATOM 913 O O . SER A 1 110 ? -23.875 4.676 11.672 1 93.88 110 SER A O 1
ATOM 915 N N . ALA A 1 111 ? -22.5 4.762 9.93 1 95.19 111 ALA A N 1
ATOM 916 C CA . ALA A 1 111 ? -21.328 4.727 10.789 1 95.19 111 ALA A CA 1
ATOM 917 C C . ALA A 1 111 ? -21.234 5.984 11.648 1 95.19 111 ALA A C 1
ATOM 919 O O . ALA A 1 111 ? -20.953 5.902 12.852 1 95.19 111 ALA A O 1
ATOM 920 N N . ILE A 1 112 ? -21.469 7.117 11.07 1 96.62 112 ILE A N 1
ATOM 921 C CA . ILE A 1 112 ? -21.422 8.375 11.805 1 96.62 112 ILE A CA 1
ATOM 922 C C . ILE A 1 112 ? -22.484 8.375 12.898 1 96.62 112 ILE A C 1
ATOM 924 O O . ILE A 1 112 ? -22.203 8.773 14.031 1 96.62 112 ILE A O 1
ATOM 928 N N . HIS A 1 113 ? -23.656 7.91 12.562 1 95.88 113 HIS A N 1
ATOM 929 C CA . HIS A 1 113 ? -24.734 7.84 13.547 1 95.88 113 HIS A CA 1
ATOM 930 C C . HIS A 1 113 ? -24.359 6.938 14.711 1 95.88 113 HIS A C 1
ATOM 932 O O . HIS A 1 113 ? -24.656 7.246 15.867 1 95.88 113 HIS A O 1
ATOM 938 N N . ALA A 1 114 ? -23.719 5.859 14.367 1 95.56 114 ALA A N 1
ATOM 939 C CA . ALA A 1 114 ? -23.297 4.949 15.43 1 95.56 114 ALA A CA 1
ATOM 940 C C . ALA A 1 114 ? -22.312 5.629 16.375 1 95.56 114 ALA A C 1
ATOM 942 O O . ALA A 1 114 ? -22.422 5.508 17.594 1 95.56 114 ALA A O 1
ATOM 943 N N . VAL A 1 115 ? -21.359 6.309 15.828 1 97.25 115 VAL A N 1
ATOM 944 C CA . VAL A 1 115 ? -20.344 6.996 16.641 1 97.25 115 VAL A CA 1
ATOM 945 C C . VAL A 1 115 ? -21.016 8.078 17.484 1 97.25 115 VAL A C 1
ATOM 947 O O . VAL A 1 115 ? -20.688 8.25 18.656 1 97.25 115 VAL A O 1
ATOM 950 N N . VAL A 1 116 ? -21.984 8.781 16.891 1 97.12 116 VAL A N 1
ATOM 951 C CA . VAL A 1 116 ? -22.719 9.828 17.594 1 97.12 116 VAL A CA 1
ATOM 952 C C . VAL A 1 116 ? -23.422 9.234 18.812 1 97.12 116 VAL A C 1
ATOM 954 O O . VAL A 1 116 ? -23.406 9.805 19.891 1 97.12 116 VAL A O 1
ATOM 957 N N . CYS A 1 117 ? -24.016 8.094 18.609 1 95.88 117 CYS A N 1
ATOM 958 C CA . CYS A 1 117 ? -24.719 7.422 19.703 1 95.88 117 CYS A CA 1
ATOM 959 C C . CYS A 1 117 ? -23.75 7.102 20.844 1 95.88 117 CYS A C 1
ATOM 961 O O . CYS A 1 117 ? -24.078 7.348 22.016 1 95.88 117 CYS A O 1
ATOM 963 N N . HIS A 1 118 ? -22.656 6.617 20.516 1 96 118 HIS A N 1
ATOM 964 C CA . HIS A 1 118 ? -21.672 6.285 21.531 1 96 118 HIS A CA 1
ATOM 965 C C . HIS A 1 118 ? -21.141 7.539 22.219 1 96 118 HIS A C 1
ATOM 967 O O . HIS A 1 118 ? -20.891 7.543 23.422 1 96 118 HIS A O 1
ATOM 973 N N . LEU A 1 119 ? -20.922 8.578 21.469 1 97.5 119 LEU A N 1
ATOM 974 C CA . LEU A 1 119 ? -20.453 9.836 22.031 1 97.5 119 LEU A CA 1
ATOM 975 C C . LEU A 1 119 ? -21.469 10.406 23.016 1 97.5 119 LEU A C 1
ATOM 977 O O . LEU A 1 119 ? -21.094 10.938 24.062 1 97.5 119 LEU A O 1
ATOM 981 N N . GLU A 1 120 ? -22.719 10.367 22.656 1 95.81 120 GLU A N 1
ATOM 982 C CA . GLU A 1 120 ? -23.797 10.867 23.531 1 95.81 120 GLU A CA 1
ATOM 983 C C . GLU A 1 120 ? -23.875 10.055 24.812 1 95.81 120 GLU A C 1
ATOM 985 O O . GLU A 1 120 ? -24.234 10.594 25.875 1 95.81 120 GLU A O 1
ATOM 990 N N . ARG A 1 121 ? -23.562 8.805 24.703 1 94.44 121 ARG A N 1
ATOM 991 C CA . ARG A 1 121 ? -23.531 7.973 25.906 1 94.44 121 ARG A CA 1
ATOM 992 C C . ARG A 1 121 ? -22.297 8.289 26.75 1 94.44 121 ARG A C 1
ATOM 994 O O . ARG A 1 121 ? -22.375 8.305 27.984 1 94.44 121 ARG A O 1
ATOM 1001 N N . TYR A 1 122 ? -21.234 8.484 26.141 1 95.38 122 TYR A N 1
ATOM 1002 C CA . TYR A 1 122 ? -19.969 8.781 26.812 1 95.38 122 TYR A CA 1
ATOM 1003 C C . TYR A 1 122 ? -20.031 10.133 27.516 1 95.38 122 TYR A C 1
ATOM 1005 O O . TYR A 1 122 ? -19.594 10.273 28.656 1 95.38 122 TYR A O 1
ATOM 1013 N N . THR A 1 123 ? -20.531 11.141 26.719 1 95.12 123 THR A N 1
ATOM 1014 C CA . THR A 1 123 ? -20.719 12.484 27.234 1 95.12 123 THR A CA 1
ATOM 1015 C C . THR A 1 123 ? -22.141 12.977 26.984 1 95.12 123 THR A C 1
ATOM 1017 O O . THR A 1 123 ? -22.391 13.711 26.031 1 95.12 123 THR A O 1
ATOM 1020 N N . PRO A 1 124 ? -23 12.758 27.906 1 91.75 124 PRO A N 1
ATOM 1021 C CA . PRO A 1 124 ? -24.422 13.086 27.734 1 91.75 124 PRO A CA 1
ATOM 1022 C C . PRO A 1 124 ? -24.656 14.586 27.531 1 91.75 124 PRO A C 1
ATOM 1024 O O . PRO A 1 124 ? -25.562 14.969 26.797 1 91.75 124 PRO A O 1
ATOM 1027 N N . ASN A 1 125 ? -23.828 15.461 28.094 1 91.5 125 ASN A N 1
ATOM 1028 C CA . ASN A 1 125 ? -24.016 16.906 27.953 1 91.5 125 ASN A CA 1
ATOM 1029 C C . ASN A 1 125 ? -23.344 17.438 26.688 1 91.5 125 ASN A C 1
ATOM 1031 O O . ASN A 1 125 ? -23.5 18.609 26.359 1 91.5 125 ASN A O 1
ATOM 1035 N N . GLY A 1 126 ? -22.766 16.516 26.016 1 91.12 126 GLY A N 1
ATOM 1036 C CA . GLY A 1 126 ? -22.094 16.906 24.781 1 91.12 126 GLY A CA 1
ATOM 1037 C C . GLY A 1 126 ? -20.781 17.641 25.031 1 91.12 126 GLY A C 1
ATOM 1038 O O . GLY A 1 126 ? -20.453 17.938 26.188 1 91.12 126 GLY A O 1
ATOM 1039 N N . ILE A 1 127 ? -20.016 17.828 24.016 1 93.69 127 ILE A N 1
ATOM 1040 C CA . ILE A 1 127 ? -18.766 18.594 24.047 1 93.69 127 ILE A CA 1
ATOM 1041 C C . ILE A 1 127 ? -18.672 19.5 22.828 1 93.69 127 ILE A C 1
ATOM 1043 O O . ILE A 1 127 ? -19.109 19.125 21.734 1 93.69 127 ILE A O 1
ATOM 1047 N N . LEU A 1 128 ? -18.219 20.641 23.125 1 92 128 LEU A N 1
ATOM 1048 C CA . LEU A 1 128 ? -18.016 21.547 22 1 92 128 LEU A CA 1
ATOM 1049 C C . LEU A 1 128 ? -16.906 21.047 21.094 1 92 128 LEU A C 1
ATOM 1051 O O . LEU A 1 128 ? -15.898 20.516 21.562 1 92 128 LEU A O 1
ATOM 1055 N N . LEU A 1 129 ? -17.094 21.203 19.797 1 93.06 129 LEU A N 1
ATOM 1056 C CA . LEU A 1 129 ? -16.141 20.766 18.781 1 93.06 129 LEU A CA 1
ATOM 1057 C C . LEU A 1 129 ? -14.742 21.328 19.062 1 93.06 129 LEU A C 1
ATOM 1059 O O . LEU A 1 129 ? -13.75 20.594 18.984 1 93.06 129 LEU A O 1
ATOM 1063 N N . ARG A 1 130 ? -14.68 22.531 19.547 1 86.75 130 ARG A N 1
ATOM 1064 C CA . ARG A 1 130 ? -13.414 23.219 19.781 1 86.75 130 ARG A CA 1
ATOM 1065 C C . ARG A 1 130 ? -12.734 22.703 21.047 1 86.75 130 ARG A C 1
ATOM 1067 O O . ARG A 1 130 ? -11.531 22.906 21.234 1 86.75 130 ARG A O 1
ATOM 1074 N N . LYS A 1 131 ? -13.484 22.031 21.906 1 90.31 131 LYS A N 1
ATOM 1075 C CA . LYS A 1 131 ? -12.969 21.578 23.203 1 90.31 131 LYS A CA 1
ATOM 1076 C C . LYS A 1 131 ? -12.492 20.125 23.109 1 90.31 131 LYS A C 1
ATOM 1078 O O . LYS A 1 131 ? -11.945 19.594 24.078 1 90.31 131 LYS A O 1
ATOM 1083 N N . VAL A 1 132 ? -12.695 19.5 21.984 1 94.44 132 VAL A N 1
ATOM 1084 C CA . VAL A 1 132 ? -12.25 18.125 21.812 1 94.44 132 VAL A CA 1
ATOM 1085 C C . VAL A 1 132 ? -10.727 18.062 21.781 1 94.44 132 VAL A C 1
ATOM 1087 O O . VAL A 1 132 ? -10.094 18.672 20.906 1 94.44 132 VAL A O 1
ATOM 1090 N N . ASP A 1 133 ? -10.148 17.422 22.797 1 90.75 133 ASP A N 1
ATOM 1091 C CA . ASP A 1 133 ? -8.688 17.328 22.875 1 90.75 133 ASP A CA 1
ATOM 1092 C C . ASP A 1 133 ? -8.242 15.883 23.031 1 90.75 133 ASP A C 1
ATOM 1094 O O . ASP A 1 133 ? -9.062 14.961 22.969 1 90.75 133 ASP A O 1
ATOM 1098 N N . LYS A 1 134 ? -6.957 15.719 23.188 1 91.38 134 LYS A N 1
ATOM 1099 C CA . LYS A 1 134 ? -6.355 14.391 23.312 1 91.38 134 LYS A CA 1
ATOM 1100 C C . LYS A 1 134 ? -6.945 13.625 24.484 1 91.38 134 LYS A C 1
ATOM 1102 O O . LYS A 1 134 ? -7.277 12.438 24.375 1 91.38 134 LYS A O 1
ATOM 1107 N N . THR A 1 135 ? -7.109 14.328 25.609 1 93.44 135 THR A N 1
ATOM 1108 C CA . THR A 1 135 ? -7.625 13.695 26.812 1 93.44 135 THR A CA 1
ATOM 1109 C C . THR A 1 135 ? -9.047 13.195 26.609 1 93.44 135 THR A C 1
ATOM 1111 O O . THR A 1 135 ? -9.383 12.078 27 1 93.44 135 THR A O 1
ATOM 1114 N N . TYR A 1 136 ? -9.828 13.961 26 1 95.5 136 TYR A N 1
ATOM 1115 C CA . TYR A 1 136 ? -11.195 13.562 25.703 1 95.5 136 TYR A CA 1
ATOM 1116 C C . TYR A 1 136 ? -11.227 12.32 24.812 1 95.5 136 TYR A C 1
ATOM 1118 O O . TYR A 1 136 ? -11.984 11.391 25.062 1 95.5 136 TYR A O 1
ATOM 1126 N N . LEU A 1 137 ? -10.406 12.352 23.781 1 96.81 137 LEU A N 1
ATOM 1127 C CA . LEU A 1 137 ? -10.391 11.258 22.828 1 96.81 137 LEU A CA 1
ATOM 1128 C C . LEU A 1 137 ? -9.898 9.969 23.469 1 96.81 137 LEU A C 1
ATOM 1130 O O . LEU A 1 137 ? -10.414 8.891 23.188 1 96.81 137 LEU A O 1
ATOM 1134 N N . LEU A 1 138 ? -8.898 10.086 24.328 1 95.94 138 LEU A N 1
ATOM 1135 C CA . LEU A 1 138 ? -8.414 8.914 25.047 1 95.94 138 LEU A CA 1
ATOM 1136 C C . LEU A 1 138 ? -9.5 8.336 25.938 1 95.94 138 LEU A C 1
ATOM 1138 O O . LEU A 1 138 ? -9.633 7.113 26.047 1 95.94 138 LEU A O 1
ATOM 1142 N N . GLY A 1 139 ? -10.219 9.211 26.547 1 96.31 139 GLY A N 1
ATOM 1143 C CA . GLY A 1 139 ? -11.359 8.766 27.328 1 96.31 139 GLY A CA 1
ATOM 1144 C C . GLY A 1 139 ? -12.414 8.047 26.5 1 96.31 139 GLY A C 1
ATOM 1145 O O . GLY A 1 139 ? -12.953 7.027 26.922 1 96.31 139 GLY A O 1
ATOM 1146 N N . PHE A 1 140 ? -12.656 8.539 25.391 1 96.69 140 PHE A N 1
ATOM 1147 C CA . PHE A 1 140 ? -13.633 7.926 24.516 1 96.69 140 PHE A CA 1
ATOM 1148 C C . PHE A 1 140 ? -13.156 6.555 24.047 1 96.69 140 PHE A C 1
ATOM 1150 O O . PHE A 1 140 ? -13.945 5.613 23.969 1 96.69 140 PHE A O 1
ATOM 1157 N N . ILE A 1 141 ? -11.898 6.48 23.688 1 96.62 141 ILE A N 1
ATOM 1158 C CA . ILE A 1 141 ? -11.32 5.199 23.297 1 96.62 141 ILE A CA 1
ATOM 1159 C C . ILE A 1 141 ? -11.492 4.188 24.438 1 96.62 141 ILE A C 1
ATOM 1161 O O . ILE A 1 141 ? -11.883 3.039 24.188 1 96.62 141 ILE A O 1
ATOM 1165 N N . ASP A 1 142 ? -11.281 4.566 25.625 1 95.38 142 ASP A N 1
ATOM 1166 C CA . ASP A 1 142 ? -11.453 3.695 26.781 1 95.38 142 ASP A CA 1
ATOM 1167 C C . ASP A 1 142 ? -12.914 3.285 26.953 1 95.38 142 ASP A C 1
ATOM 1169 O O . ASP A 1 142 ? -13.211 2.139 27.297 1 95.38 142 ASP A O 1
ATOM 1173 N N . TYR A 1 143 ? -13.75 4.215 26.734 1 95.69 143 TYR A N 1
ATOM 1174 C CA . TYR A 1 143 ? -15.18 3.924 26.766 1 95.69 143 TYR A CA 1
ATOM 1175 C C . TYR A 1 143 ? -15.539 2.838 25.766 1 95.69 143 TYR A C 1
ATOM 1177 O O . TYR A 1 143 ? -16.281 1.904 26.078 1 95.69 143 TYR A O 1
ATOM 1185 N N . LEU A 1 144 ? -15.062 2.939 24.562 1 95.31 144 LEU A N 1
ATOM 1186 C CA . LEU A 1 144 ? -15.391 1.988 23.5 1 95.31 144 LEU A CA 1
ATOM 1187 C C . LEU A 1 144 ? -14.906 0.589 23.859 1 95.31 144 LEU A C 1
ATOM 1189 O O . LEU A 1 144 ? -15.539 -0.405 23.516 1 95.31 144 LEU A O 1
ATOM 1193 N N . LYS A 1 145 ? -13.828 0.509 24.531 1 92.19 145 LYS A N 1
ATOM 1194 C CA . LYS A 1 145 ? -13.258 -0.773 24.938 1 92.19 145 LYS A CA 1
ATOM 1195 C C . LYS A 1 145 ? -14.156 -1.486 25.938 1 92.19 145 LYS A C 1
ATOM 1197 O O . LYS A 1 145 ? -14.203 -2.717 25.969 1 92.19 145 LYS A O 1
ATOM 1202 N N . LYS A 1 146 ? -14.898 -0.734 26.672 1 91 146 LYS A N 1
ATOM 1203 C CA . LYS A 1 146 ? -15.648 -1.301 27.797 1 91 146 LYS A CA 1
ATOM 1204 C C . LYS A 1 146 ? -17.141 -1.417 27.453 1 91 146 LYS A C 1
ATOM 1206 O O . LYS A 1 146 ? -17.875 -2.152 28.109 1 91 146 LYS A O 1
ATOM 1211 N N . THR A 1 147 ? -17.453 -0.739 26.5 1 89.25 147 THR A N 1
ATOM 1212 C CA . THR A 1 147 ? -18.875 -0.652 26.203 1 89.25 147 THR A CA 1
ATOM 1213 C C . THR A 1 147 ? -19.406 -1.978 25.656 1 89.25 147 THR A C 1
ATOM 1215 O O . THR A 1 147 ? -18.719 -2.643 24.875 1 89.25 147 THR A O 1
ATOM 1218 N N . LYS A 1 148 ? -20.547 -2.318 26.094 1 82.81 148 LYS A N 1
ATOM 1219 C CA . LYS A 1 148 ? -21.203 -3.545 25.656 1 82.81 148 LYS A CA 1
ATOM 1220 C C . LYS A 1 148 ? -22.188 -3.266 24.531 1 82.81 148 LYS A C 1
ATOM 1222 O O . LYS A 1 148 ? -22.797 -2.188 24.469 1 82.81 148 LYS A O 1
ATOM 1227 N N . GLN A 1 149 ? -22.172 -4.223 23.547 1 75.06 149 GLN A N 1
ATOM 1228 C CA . GLN A 1 149 ? -23.109 -4.078 22.438 1 75.06 149 GLN A CA 1
ATOM 1229 C C . GLN A 1 149 ? -24.547 -4.355 22.891 1 75.06 149 GLN A C 1
ATOM 1231 O O . GLN A 1 149 ? -24.797 -5.344 23.578 1 75.06 149 GLN A O 1
ATOM 1236 N N . GLU A 1 150 ? -25.391 -3.377 22.812 1 64.94 150 GLU A N 1
ATOM 1237 C CA . GLU A 1 150 ? -26.766 -3.477 23.312 1 64.94 150 GLU A CA 1
ATOM 1238 C C . GLU A 1 150 ? -27.562 -4.508 22.516 1 64.94 150 GLU A C 1
ATOM 1240 O O . GLU A 1 150 ? -28.438 -5.18 23.062 1 64.94 150 GLU A O 1
ATOM 1245 N N . HIS A 1 151 ? -27.266 -4.633 21.281 1 60.25 151 HIS A N 1
ATOM 1246 C CA . HIS A 1 151 ? -28.172 -5.406 20.453 1 60.25 151 HIS A CA 1
ATOM 1247 C C . HIS A 1 151 ? -27.781 -6.879 20.422 1 60.25 151 HIS A C 1
ATOM 1249 O O . HIS A 1 151 ? -28.438 -7.688 19.75 1 60.25 151 HIS A O 1
ATOM 1255 N N . CYS A 1 152 ? -26.719 -7.168 21.031 1 58.38 152 CYS A N 1
ATOM 1256 C CA . CYS A 1 152 ? -26.312 -8.57 20.953 1 58.38 152 CYS A CA 1
ATOM 1257 C C . CYS A 1 152 ? -26.75 -9.328 22.219 1 58.38 152 CYS A C 1
ATOM 1259 O O . CYS A 1 152 ? -26.688 -8.781 23.312 1 58.38 152 CYS A O 1
ATOM 1261 N N . LYS A 1 153 ? -27.406 -10.359 22.078 1 57.38 153 LYS A N 1
ATOM 1262 C CA . LYS A 1 153 ? -27.875 -11.227 23.156 1 57.38 153 LYS A CA 1
ATOM 1263 C C . LYS A 1 153 ? -26.75 -11.531 24.141 1 57.38 153 LYS A C 1
ATOM 1265 O O . LYS A 1 153 ? -26.969 -11.602 25.344 1 57.38 153 LYS A O 1
ATOM 1270 N N . LYS A 1 154 ? -25.688 -11.906 23.641 1 58.84 154 LYS A N 1
ATOM 1271 C CA . LYS A 1 154 ? -24.562 -12.227 24.531 1 58.84 154 LYS A CA 1
ATOM 1272 C C . LYS A 1 154 ? -23.781 -10.969 24.891 1 58.84 154 LYS A C 1
ATOM 1274 O O . LYS A 1 154 ? -23.578 -10.086 24.047 1 58.84 154 LYS A O 1
ATOM 1279 N N . GLU A 1 155 ? -23.703 -10.711 26.125 1 61.97 155 GLU A N 1
ATOM 1280 C CA . GLU A 1 155 ? -22.969 -9.578 26.688 1 61.97 155 GLU A CA 1
ATOM 1281 C C . GLU A 1 155 ? -21.562 -9.484 26.078 1 61.97 155 GLU A C 1
ATOM 1283 O O . GLU A 1 155 ? -20.625 -10.133 26.547 1 61.97 155 GLU A O 1
ATOM 1288 N N . LYS A 1 156 ? -21.422 -9.039 24.828 1 77.62 156 LYS A N 1
ATOM 1289 C CA . LYS A 1 156 ? -20.094 -8.953 24.234 1 77.62 156 LYS A CA 1
ATOM 1290 C C . LYS A 1 156 ? -19.672 -7.5 24.031 1 77.62 156 LYS A C 1
ATOM 1292 O O . LYS A 1 156 ? -20.516 -6.633 23.766 1 77.62 156 LYS A O 1
ATOM 1297 N N . THR A 1 157 ? -18.5 -7.293 24.422 1 85.38 157 THR A N 1
ATOM 1298 C CA . THR A 1 157 ? -17.875 -5.996 24.188 1 85.38 157 THR A CA 1
ATOM 1299 C C . THR A 1 157 ? -17.719 -5.734 22.688 1 85.38 157 THR A C 1
ATOM 1301 O O . THR A 1 157 ? -17.844 -6.656 21.875 1 85.38 157 THR A O 1
ATOM 1304 N N . LEU A 1 158 ? -17.656 -4.488 22.422 1 90.44 158 LEU A N 1
ATOM 1305 C CA . LEU A 1 158 ? -17.469 -4.121 21.016 1 90.44 158 LEU A CA 1
ATOM 1306 C C . LEU A 1 158 ? -16.219 -4.781 20.453 1 90.44 158 LEU A C 1
ATOM 1308 O O . LEU A 1 158 ? -15.172 -4.793 21.094 1 90.44 158 LEU A O 1
ATOM 1312 N N . HIS A 1 159 ? -16.438 -5.449 19.375 1 89.56 159 HIS A N 1
ATOM 1313 C CA . HIS A 1 159 ? -15.297 -6.039 18.703 1 89.56 159 HIS A CA 1
ATOM 1314 C C . HIS A 1 159 ? -14.25 -4.977 18.359 1 89.56 159 HIS A C 1
ATOM 1316 O O . HIS A 1 159 ? -14.602 -3.852 18 1 89.56 159 HIS A O 1
ATOM 1322 N N . VAL A 1 160 ? -12.984 -5.293 18.469 1 91.12 160 VAL A N 1
ATOM 1323 C CA . VAL A 1 160 ? -11.875 -4.363 18.297 1 91.12 160 VAL A CA 1
ATOM 1324 C C . VAL A 1 160 ? -11.945 -3.717 16.922 1 91.12 160 VAL A C 1
ATOM 1326 O O . VAL A 1 160 ? -11.656 -2.527 16.766 1 91.12 160 VAL A O 1
ATOM 1329 N N . ASN A 1 161 ? -12.281 -4.477 15.93 1 93 161 ASN A N 1
ATOM 1330 C CA . ASN A 1 161 ? -12.375 -3.936 14.578 1 93 161 ASN A CA 1
ATOM 1331 C C . ASN A 1 161 ? -13.469 -2.881 14.469 1 93 161 ASN A C 1
ATOM 1333 O O . ASN A 1 161 ? -13.344 -1.92 13.711 1 93 161 ASN A O 1
ATOM 1337 N N . THR A 1 162 ? -14.531 -3.066 15.211 1 93.31 162 THR A N 1
ATOM 1338 C CA . THR A 1 162 ? -15.594 -2.07 15.242 1 93.31 162 THR A CA 1
ATOM 1339 C C . THR A 1 162 ? -15.117 -0.784 15.906 1 93.31 162 THR A C 1
ATOM 1341 O O . THR A 1 162 ? -15.406 0.314 15.422 1 93.31 162 THR A O 1
ATOM 1344 N N . GLN A 1 163 ? -14.375 -0.997 17 1 94.25 163 GLN A N 1
ATOM 1345 C CA . GLN A 1 163 ? -13.789 0.154 17.672 1 94.25 163 GLN A CA 1
ATOM 1346 C C . GLN A 1 163 ? -12.906 0.961 16.734 1 94.25 163 GLN A C 1
ATOM 1348 O O . GLN A 1 163 ? -13.016 2.186 16.656 1 94.25 163 GLN A O 1
ATOM 1353 N N . PHE A 1 164 ? -12.117 0.233 16.094 1 95.25 164 PHE A N 1
ATOM 1354 C CA . PHE A 1 164 ? -11.211 0.841 15.125 1 95.25 164 PHE A CA 1
ATOM 1355 C C . PHE A 1 164 ? -11.984 1.646 14.086 1 95.25 164 PHE A C 1
ATOM 1357 O O . PHE A 1 164 ? -11.609 2.779 13.773 1 95.25 164 PHE A O 1
ATOM 1364 N N . TYR A 1 165 ? -13 1.094 13.625 1 95.38 165 TYR A N 1
ATOM 1365 C CA . TYR A 1 165 ? -13.797 1.732 12.586 1 95.38 165 TYR A CA 1
ATOM 1366 C C . TYR A 1 165 ? -14.461 3 13.109 1 95.38 165 TYR A C 1
ATOM 1368 O O . TYR A 1 165 ? -14.57 3.994 12.391 1 95.38 165 TYR A O 1
ATOM 1376 N N . TYR A 1 166 ? -14.93 2.961 14.289 1 95.81 166 TYR A N 1
ATOM 1377 C CA . TYR A 1 166 ? -15.555 4.137 14.891 1 95.81 166 TYR A CA 1
ATOM 1378 C C . TYR A 1 166 ? -14.547 5.27 15.031 1 95.81 166 TYR A C 1
ATOM 1380 O O . TYR A 1 166 ? -14.867 6.43 14.766 1 95.81 166 TYR A O 1
ATOM 1388 N N . LEU A 1 167 ? -13.359 4.934 15.398 1 96.81 167 LEU A N 1
ATOM 1389 C CA . LEU A 1 167 ? -12.328 5.957 15.531 1 96.81 167 LEU A CA 1
ATOM 1390 C C . LEU A 1 167 ? -11.961 6.539 14.172 1 96.81 167 LEU A C 1
ATOM 1392 O O . LEU A 1 167 ? -11.727 7.746 14.055 1 96.81 167 LEU A O 1
ATOM 1396 N N . LYS A 1 168 ? -11.891 5.676 13.25 1 96.56 168 LYS A N 1
ATOM 1397 C CA . LYS A 1 168 ? -11.633 6.148 11.891 1 96.56 168 LYS A CA 1
ATOM 1398 C C . LYS A 1 168 ? -12.719 7.121 11.43 1 96.56 168 LYS A C 1
ATOM 1400 O O . LYS A 1 168 ? -12.422 8.133 10.797 1 96.56 168 LYS A O 1
ATOM 1405 N N . THR A 1 169 ? -13.93 6.781 11.695 1 97.12 169 THR A N 1
ATOM 1406 C CA . THR A 1 169 ? -15.07 7.629 11.352 1 97.12 169 THR A CA 1
ATOM 1407 C C . THR A 1 169 ? -14.969 8.977 12.062 1 97.12 169 THR A C 1
ATOM 1409 O O . THR A 1 169 ? -15.203 10.023 11.453 1 97.12 169 THR A O 1
ATOM 1412 N N . LEU A 1 170 ? -14.594 8.906 13.305 1 97.69 170 LEU A N 1
ATOM 1413 C CA . LEU A 1 170 ? -14.422 10.133 14.078 1 97.69 170 LEU A CA 1
ATOM 1414 C C . LEU A 1 170 ? -13.305 10.992 13.5 1 97.69 170 LEU A C 1
ATOM 1416 O O . LEU A 1 170 ? -13.453 12.211 13.367 1 97.69 170 LEU A O 1
ATOM 1420 N N . ARG A 1 171 ? -12.273 10.391 13.164 1 96.94 171 ARG A N 1
ATOM 1421 C CA . ARG A 1 171 ? -11.164 11.102 12.547 1 96.94 171 ARG A CA 1
ATOM 1422 C C . ARG A 1 171 ? -11.609 11.805 11.266 1 96.94 171 ARG A C 1
ATOM 1424 O O . ARG A 1 171 ? -11.227 12.953 11.016 1 96.94 171 ARG A O 1
ATOM 1431 N N . TYR A 1 172 ? -12.344 11.07 10.5 1 95.81 172 TYR A N 1
ATOM 1432 C CA . TYR A 1 172 ? -12.859 11.633 9.258 1 95.81 172 TYR A CA 1
ATOM 1433 C C . TYR A 1 172 ? -13.648 12.906 9.523 1 95.81 172 TYR A C 1
ATOM 1435 O O . TYR A 1 172 ? -13.461 13.922 8.852 1 95.81 172 TYR A O 1
ATOM 1443 N N . CYS A 1 173 ? -14.523 12.883 10.477 1 96.19 173 CYS A N 1
ATOM 1444 C CA . CYS A 1 173 ? -15.344 14.039 10.812 1 96.19 173 CYS A CA 1
ATOM 1445 C C . CYS A 1 173 ? -14.484 15.195 11.312 1 96.19 173 CYS A C 1
ATOM 1447 O O . CYS A 1 173 ? -14.703 16.344 10.93 1 96.19 173 CYS A O 1
ATOM 1449 N N . LEU A 1 174 ? -13.492 14.867 12.109 1 95.12 174 LEU A N 1
ATOM 1450 C CA . LEU A 1 174 ? -12.617 15.898 12.656 1 95.12 174 LEU A CA 1
ATOM 1451 C C . LEU A 1 174 ? -11.734 16.5 11.562 1 95.12 174 LEU A C 1
ATOM 1453 O O . LEU A 1 174 ? -11.438 17.688 11.586 1 95.12 174 LEU A O 1
ATOM 1457 N N . ASN A 1 175 ? -11.312 15.695 10.656 1 92.5 175 ASN A N 1
ATOM 1458 C CA . ASN A 1 175 ? -10.57 16.219 9.516 1 92.5 175 ASN A CA 1
ATOM 1459 C C . ASN A 1 175 ? -11.414 17.172 8.688 1 92.5 175 ASN A C 1
ATOM 1461 O O . ASN A 1 175 ? -10.914 18.188 8.188 1 92.5 175 ASN A O 1
ATOM 1465 N N . ARG A 1 176 ? -12.602 16.781 8.477 1 89.56 176 ARG A N 1
ATOM 1466 C CA . ARG A 1 176 ? -13.516 17.656 7.758 1 89.56 176 ARG A CA 1
ATOM 1467 C C . ARG A 1 176 ? -13.68 18.984 8.484 1 89.56 176 ARG A C 1
ATOM 1469 O O . ARG A 1 176 ? -13.758 20.047 7.844 1 89.56 176 ARG A O 1
ATOM 1476 N N . ALA A 1 177 ? -13.75 18.969 9.766 1 89.44 177 ALA A N 1
ATOM 1477 C CA . ALA A 1 177 ? -13.852 20.188 10.57 1 89.44 177 ALA A CA 1
ATOM 1478 C C . ALA A 1 177 ? -12.641 21.094 10.359 1 89.44 177 ALA A C 1
ATOM 1480 O O . ALA A 1 177 ? -12.766 22.312 10.352 1 89.44 177 ALA A O 1
ATOM 1481 N N . VAL A 1 178 ? -11.516 20.469 10.203 1 83.06 178 VAL A N 1
ATOM 1482 C CA . VAL A 1 178 ? -10.297 21.234 9.938 1 83.06 178 VAL A CA 1
ATOM 1483 C C . VAL A 1 178 ? -10.383 21.891 8.562 1 83.06 178 VAL A C 1
ATOM 1485 O O . VAL A 1 178 ? -10.102 23.078 8.414 1 83.06 178 VAL A O 1
ATOM 1488 N N . SER A 1 179 ? -10.812 21.062 7.613 1 81.19 179 SER A N 1
ATOM 1489 C CA . SER A 1 179 ? -10.898 21.547 6.242 1 81.19 179 SER A CA 1
ATOM 1490 C C . SER A 1 179 ? -11.898 22.703 6.129 1 81.19 179 SER A C 1
ATOM 1492 O O . SER A 1 179 ? -11.727 23.594 5.297 1 81.19 179 SER A O 1
ATOM 1494 N N . GLU A 1 180 ? -12.891 22.656 6.914 1 80.38 180 GLU A N 1
ATOM 1495 C CA . GLU A 1 180 ? -13.922 23.703 6.895 1 80.38 180 GLU A CA 1
ATOM 1496 C C . GLU A 1 180 ? -13.594 24.828 7.875 1 80.38 180 GLU A C 1
ATOM 1498 O O . GLU A 1 180 ? -14.422 25.703 8.117 1 80.38 180 GLU A O 1
ATOM 1503 N N . ASP A 1 181 ? -12.477 24.688 8.508 1 75.44 181 ASP A N 1
ATOM 1504 C CA . ASP A 1 181 ? -11.891 25.734 9.344 1 75.44 181 ASP A CA 1
ATOM 1505 C C . ASP A 1 181 ? -12.664 25.891 10.656 1 75.44 181 ASP A C 1
ATOM 1507 O O . ASP A 1 181 ? -12.75 26.984 11.195 1 75.44 181 ASP A O 1
ATOM 1511 N N . TYR A 1 182 ? -13.336 24.797 11.055 1 79.56 182 TYR A N 1
ATOM 1512 C CA . TYR A 1 182 ? -13.977 24.828 12.367 1 79.56 182 TYR A CA 1
ATOM 1513 C C . TYR A 1 182 ? -12.945 24.672 13.477 1 79.56 182 TYR A C 1
ATOM 1515 O O . TYR A 1 182 ? -13.102 25.219 14.562 1 79.56 182 TYR A O 1
ATOM 1523 N N . ILE A 1 183 ? -12.016 23.891 13.219 1 82.38 183 ILE A N 1
ATOM 1524 C CA . ILE A 1 183 ? -10.891 23.688 14.125 1 82.38 183 ILE A CA 1
ATOM 1525 C C . ILE A 1 183 ? -9.586 23.75 13.344 1 82.38 183 ILE A C 1
ATOM 1527 O O . ILE A 1 183 ? -9.57 23.547 12.125 1 82.38 183 ILE A O 1
ATOM 1531 N N . THR A 1 184 ? -8.57 24.047 14.062 1 74.25 184 THR A N 1
ATOM 1532 C CA . THR A 1 184 ? -7.305 24.312 13.391 1 74.25 184 THR A CA 1
ATOM 1533 C C . THR A 1 184 ? -6.566 23 13.102 1 74.25 184 THR A C 1
ATOM 1535 O O . THR A 1 184 ? -5.961 22.844 12.039 1 74.25 184 THR A O 1
ATOM 1538 N N . VAL A 1 185 ? -6.547 22.141 14.078 1 81 185 VAL A N 1
ATOM 1539 C CA . VAL A 1 185 ? -5.836 20.875 13.93 1 81 185 VAL A CA 1
ATOM 1540 C C . VAL A 1 185 ? -6.711 19.719 14.43 1 81 185 VAL A C 1
ATOM 1542 O O . VAL A 1 185 ? -7.516 19.906 15.344 1 81 185 VAL A O 1
ATOM 1545 N N . ASN A 1 186 ? -6.586 18.594 13.797 1 88.38 186 ASN A N 1
ATOM 1546 C CA . ASN A 1 186 ? -7.293 17.406 14.258 1 88.38 186 ASN A CA 1
ATOM 1547 C C . ASN A 1 186 ? -6.645 16.828 15.516 1 88.38 186 ASN A C 1
ATOM 1549 O O . ASN A 1 186 ? -5.508 16.359 15.461 1 88.38 186 ASN A O 1
ATOM 1553 N N . PRO A 1 187 ? -7.344 16.922 16.625 1 89.44 187 PRO A N 1
ATOM 1554 C CA . PRO A 1 187 ? -6.754 16.438 17.875 1 89.44 187 PRO A CA 1
ATOM 1555 C C . PRO A 1 187 ? -6.383 14.953 17.812 1 89.44 187 PRO A C 1
ATOM 1557 O O . PRO A 1 187 ? -5.574 14.484 18.609 1 89.44 187 PRO A O 1
ATOM 1560 N N . MET A 1 188 ? -6.98 14.203 16.891 1 93.12 188 MET A N 1
ATOM 1561 C CA . MET A 1 188 ? -6.68 12.781 16.75 1 93.12 188 MET A CA 1
ATOM 1562 C C . MET A 1 188 ? -5.223 12.57 16.359 1 93.12 188 MET A C 1
ATOM 1564 O O . MET A 1 188 ? -4.66 11.5 16.594 1 93.12 188 MET A O 1
ATOM 1568 N N . ASN A 1 189 ? -4.652 13.555 15.805 1 85.62 189 ASN A N 1
ATOM 1569 C CA . ASN A 1 189 ? -3.268 13.469 15.359 1 85.62 189 ASN A CA 1
ATOM 1570 C C . ASN A 1 189 ? -2.303 13.383 16.531 1 85.62 189 ASN A C 1
ATOM 1572 O O . ASN A 1 189 ? -1.155 12.961 16.375 1 85.62 189 ASN A O 1
ATOM 1576 N N . LYS A 1 190 ? -2.732 13.727 17.688 1 81.81 190 LYS A N 1
ATOM 1577 C CA . LYS A 1 190 ? -1.893 13.734 18.891 1 81.81 190 LYS A CA 1
ATOM 1578 C C . LYS A 1 190 ? -1.965 12.391 19.609 1 81.81 190 LYS A C 1
ATOM 1580 O O . LYS A 1 190 ? -1.228 12.164 20.578 1 81.81 190 LYS A O 1
ATOM 1585 N N . ILE A 1 191 ? -2.848 11.578 19.172 1 90.19 191 ILE A N 1
ATOM 1586 C CA . ILE A 1 191 ? -3.012 10.273 19.812 1 90.19 191 ILE A CA 1
ATOM 1587 C C . ILE A 1 191 ? -1.986 9.289 19.25 1 90.19 191 ILE A C 1
ATOM 1589 O O . ILE A 1 191 ? -1.834 9.18 18.031 1 90.19 191 ILE A O 1
ATOM 1593 N N . LYS A 1 192 ? -1.315 8.609 20.109 1 84 192 LYS A N 1
ATOM 1594 C CA . LYS A 1 192 ? -0.318 7.621 19.703 1 84 192 LYS A CA 1
ATOM 1595 C C . LYS A 1 192 ? -0.981 6.363 19.141 1 84 192 LYS A C 1
ATOM 1597 O O . LYS A 1 192 ? -2.09 6.008 19.547 1 84 192 LYS A O 1
ATOM 1602 N N . ASN A 1 193 ? -0.353 5.699 18.219 1 86.56 193 ASN A N 1
ATOM 1603 C CA . ASN A 1 193 ? -0.886 4.492 17.594 1 86.56 193 ASN A CA 1
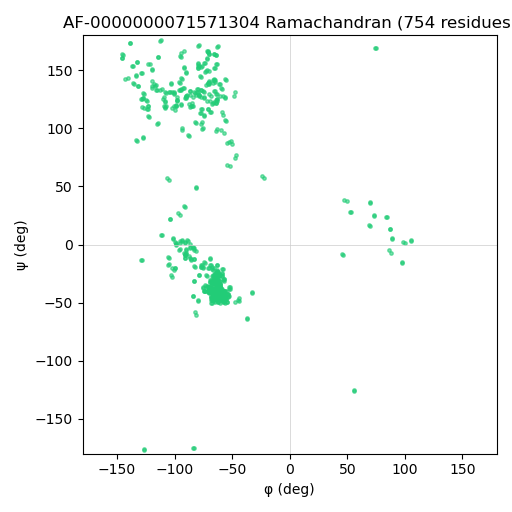ATOM 1604 C C . ASN A 1 193 ? -1.114 3.383 18.625 1 86.56 193 ASN A C 1
ATOM 1606 O O . ASN A 1 193 ? -2.037 2.58 18.484 1 86.56 193 ASN A O 1
ATOM 1610 N N . GLU A 1 194 ? -0.235 3.396 19.578 1 87.06 194 GLU A N 1
ATOM 1611 C CA . GLU A 1 194 ? -0.327 2.365 20.609 1 87.06 194 GLU A CA 1
ATOM 1612 C C . GLU A 1 194 ? -1.622 2.496 21.406 1 87.06 194 GLU A C 1
ATOM 1614 O O . GLU A 1 194 ? -2.109 1.516 21.984 1 87.06 194 GLU A O 1
ATOM 1619 N N . ASP A 1 195 ? -2.16 3.736 21.438 1 89.19 195 ASP A N 1
ATOM 1620 C CA . ASP A 1 195 ? -3.367 3.998 22.203 1 89.19 195 ASP A CA 1
ATOM 1621 C C . ASP A 1 195 ? -4.621 3.686 21.406 1 89.19 195 ASP A C 1
ATOM 1623 O O . ASP A 1 195 ? -5.727 3.641 21.953 1 89.19 195 ASP A O 1
ATOM 1627 N N . LYS A 1 196 ? -4.469 3.492 20.203 1 91.38 196 LYS A N 1
ATOM 1628 C CA . LYS A 1 196 ? -5.594 3.191 19.328 1 91.38 196 LYS A CA 1
ATOM 1629 C C . LYS A 1 196 ? -5.844 1.688 19.25 1 91.38 196 LYS A C 1
ATOM 1631 O O . LYS A 1 196 ? -4.922 0.89 19.422 1 91.38 196 LYS A O 1
ATOM 1636 N N . PRO A 1 197 ? -7.117 1.333 19.078 1 90.38 197 PRO A N 1
ATOM 1637 C CA . PRO A 1 197 ? -7.383 -0.092 18.875 1 90.38 197 PRO A CA 1
ATOM 1638 C C . PRO A 1 197 ? -6.676 -0.654 17.641 1 90.38 197 PRO A C 1
ATOM 1640 O O . PRO A 1 197 ? -6.582 0.022 16.609 1 90.38 197 PRO A O 1
ATOM 1643 N N . LYS A 1 198 ? -6.078 -1.786 17.828 1 87.44 198 LYS A N 1
ATOM 1644 C CA . LYS A 1 198 ? -5.391 -2.451 16.719 1 87.44 198 LYS A CA 1
ATOM 1645 C C . LYS A 1 198 ? -6.336 -3.391 15.977 1 87.44 198 LYS A C 1
ATOM 1647 O O . LYS A 1 198 ? -7.012 -4.215 16.594 1 87.44 198 LYS A O 1
ATOM 1652 N N . ARG A 1 199 ? -6.344 -3.168 14.75 1 87.38 199 ARG A N 1
ATOM 1653 C CA . ARG A 1 199 ? -7.199 -4.004 13.914 1 87.38 199 ARG A CA 1
ATOM 1654 C C . ARG A 1 199 ? -6.75 -5.461 13.953 1 87.38 199 ARG A C 1
ATOM 1656 O O . ARG A 1 199 ? -5.555 -5.746 13.898 1 87.38 199 ARG A O 1
ATOM 1663 N N . ASN A 1 200 ? -7.734 -6.34 14.227 1 83.06 200 ASN A N 1
ATOM 1664 C CA . ASN A 1 200 ? -7.457 -7.773 14.164 1 83.06 200 ASN A CA 1
ATOM 1665 C C . ASN A 1 200 ? -7.652 -8.32 12.75 1 83.06 200 ASN A C 1
ATOM 1667 O O . ASN A 1 200 ? -8.625 -7.98 12.078 1 83.06 200 ASN A O 1
ATOM 1671 N N . ARG A 1 201 ? -6.672 -9.07 12.336 1 79.06 201 ARG A N 1
ATOM 1672 C CA . ARG A 1 201 ? -6.805 -9.711 11.031 1 79.06 201 ARG A CA 1
ATOM 1673 C C . ARG A 1 201 ? -7.738 -10.914 11.109 1 79.06 201 ARG A C 1
ATOM 1675 O O . ARG A 1 201 ? -7.555 -11.797 11.953 1 79.06 201 ARG A O 1
ATOM 1682 N N . THR A 1 202 ? -8.797 -10.828 10.43 1 77.5 202 THR A N 1
ATOM 1683 C CA . THR A 1 202 ? -9.734 -11.945 10.406 1 77.5 202 THR A CA 1
ATOM 1684 C C . THR A 1 202 ? -9.492 -12.828 9.188 1 77.5 202 THR A C 1
ATOM 1686 O O . THR A 1 202 ? -9.164 -12.336 8.109 1 77.5 202 THR A O 1
ATOM 1689 N N . GLU A 1 203 ? -9.445 -14.133 9.469 1 78.81 203 GLU A N 1
ATOM 1690 C CA . GLU A 1 203 ? -9.352 -15.07 8.352 1 78.81 203 GLU A CA 1
ATOM 1691 C C . GLU A 1 203 ? -10.711 -15.289 7.695 1 78.81 203 GLU A C 1
ATOM 1693 O O . GLU A 1 203 ? -11.719 -15.43 8.383 1 78.81 203 GLU A O 1
ATOM 1698 N N . ARG A 1 204 ? -10.766 -15.188 6.48 1 83.69 204 ARG A N 1
ATOM 1699 C CA . ARG A 1 204 ? -12.008 -15.359 5.734 1 83.69 204 ARG A CA 1
ATOM 1700 C C . ARG A 1 204 ? -12.164 -16.797 5.25 1 83.69 204 ARG A C 1
ATOM 1702 O O . ARG A 1 204 ? -11.18 -17.422 4.855 1 83.69 204 ARG A O 1
ATOM 1709 N N . ASP A 1 205 ? -13.328 -17.266 5.273 1 90.5 205 ASP A N 1
ATOM 1710 C CA . ASP A 1 205 ? -13.617 -18.625 4.848 1 90.5 205 ASP A CA 1
ATOM 1711 C C . ASP A 1 205 ? -13.688 -18.719 3.326 1 90.5 205 ASP A C 1
ATOM 1713 O O . ASP A 1 205 ? -13.898 -17.719 2.645 1 90.5 205 ASP A O 1
ATOM 1717 N N . TYR A 1 206 ? -13.383 -19.828 2.852 1 94.81 206 TYR A N 1
ATOM 1718 C CA . TYR A 1 206 ? -13.531 -20.203 1.447 1 94.81 206 TYR A CA 1
ATOM 1719 C C . TYR A 1 206 ? -13.891 -21.672 1.303 1 94.81 206 TYR A C 1
ATOM 1721 O O . TYR A 1 206 ? -13.711 -22.453 2.24 1 94.81 206 TYR A O 1
ATOM 1729 N N . LEU A 1 207 ? -14.414 -22.062 0.204 1 96.25 207 LEU A N 1
ATOM 1730 C CA . LEU A 1 207 ? -14.734 -23.469 -0.081 1 96.25 207 LEU A CA 1
ATOM 1731 C C . LEU A 1 207 ? -13.594 -24.141 -0.845 1 96.25 207 LEU A C 1
ATOM 1733 O O . LEU A 1 207 ? -13.055 -23.562 -1.793 1 96.25 207 LEU A O 1
ATOM 1737 N N . THR A 1 208 ? -13.234 -25.312 -0.392 1 94.44 208 THR A N 1
ATOM 1738 C CA . THR A 1 208 ? -12.32 -26.125 -1.185 1 94.44 208 THR A CA 1
ATOM 1739 C C . THR A 1 208 ? -13.016 -26.656 -2.438 1 94.44 208 THR A C 1
ATOM 1741 O O . THR A 1 208 ? -14.242 -26.609 -2.541 1 94.44 208 THR A O 1
ATOM 1744 N N . ILE A 1 209 ? -12.227 -27.141 -3.33 1 93.94 209 ILE A N 1
ATOM 1745 C CA . ILE A 1 209 ? -12.789 -27.688 -4.559 1 93.94 209 ILE A CA 1
ATOM 1746 C C . ILE A 1 209 ? -13.734 -28.844 -4.227 1 93.94 209 ILE A C 1
ATOM 1748 O O . ILE A 1 209 ? -14.805 -28.969 -4.824 1 93.94 209 ILE A O 1
ATOM 1752 N N . LYS A 1 210 ? -13.367 -29.609 -3.252 1 95.19 210 LYS A N 1
ATOM 1753 C CA . LYS A 1 210 ? -14.211 -30.703 -2.811 1 95.19 210 LYS A CA 1
ATOM 1754 C C . LYS A 1 210 ? -15.523 -30.188 -2.225 1 95.19 210 LYS A C 1
ATOM 1756 O O . LYS A 1 210 ? -16.594 -30.703 -2.557 1 95.19 210 LYS A O 1
ATOM 1761 N N . GLU A 1 211 ? -15.43 -29.234 -1.402 1 96.62 211 GLU A N 1
ATOM 1762 C CA . 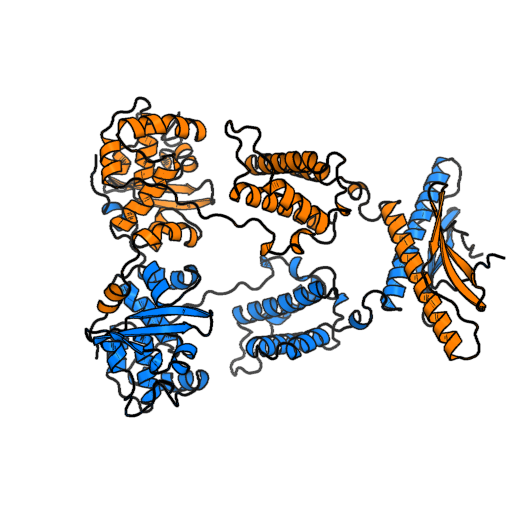GLU A 1 211 ? -16.625 -28.656 -0.794 1 96.62 211 GLU A CA 1
ATOM 1763 C C . GLU A 1 211 ? -17.516 -28 -1.846 1 96.62 211 GLU A C 1
ATOM 1765 O O . GLU A 1 211 ? -18.734 -28.125 -1.793 1 96.62 211 GLU A O 1
ATOM 1770 N N . LEU A 1 212 ? -16.906 -27.328 -2.74 1 97.38 212 LEU A N 1
ATOM 1771 C CA . LEU A 1 212 ? -17.656 -26.688 -3.826 1 97.38 212 LEU A CA 1
ATOM 1772 C C . LEU A 1 212 ? -18.375 -27.734 -4.664 1 97.38 212 LEU A C 1
ATOM 1774 O O . LEU A 1 212 ? -19.531 -27.531 -5.043 1 97.38 212 LEU A O 1
ATOM 1778 N N . THR A 1 213 ? -17.719 -28.812 -4.945 1 96.5 213 THR A N 1
ATOM 1779 C CA . THR A 1 213 ? -18.328 -29.906 -5.699 1 96.5 213 THR A CA 1
ATOM 1780 C C . THR A 1 213 ? -19.547 -30.453 -4.969 1 96.5 213 THR A C 1
ATOM 1782 O O . THR A 1 213 ? -20.594 -30.672 -5.582 1 96.5 213 THR A O 1
ATOM 1785 N N . ARG A 1 214 ? -19.391 -30.609 -3.686 1 96.5 214 ARG A N 1
ATOM 1786 C CA . ARG A 1 214 ? -20.531 -31.062 -2.885 1 96.5 214 ARG A CA 1
ATOM 1787 C C . ARG A 1 214 ? -21.672 -30.078 -2.963 1 96.5 214 ARG A C 1
ATOM 1789 O O . ARG A 1 214 ? -22.844 -30.469 -3.08 1 96.5 214 ARG A O 1
ATOM 1796 N N . LEU A 1 215 ? -21.328 -28.875 -2.869 1 97.12 215 LEU A N 1
ATOM 1797 C CA . LEU A 1 215 ? -22.344 -27.828 -2.885 1 97.12 215 LEU A CA 1
ATOM 1798 C C . LEU A 1 215 ? -23.078 -27.797 -4.219 1 97.12 215 LEU A C 1
ATOM 1800 O O . LEU A 1 215 ? -24.312 -27.656 -4.254 1 97.12 215 LEU A O 1
ATOM 1804 N N . VAL A 1 216 ? -22.359 -27.922 -5.289 1 96.81 216 VAL A N 1
ATOM 1805 C CA . VAL A 1 216 ? -22.922 -27.906 -6.641 1 96.81 216 VAL A CA 1
ATOM 1806 C C . VAL A 1 216 ? -23.953 -29.016 -6.789 1 96.81 216 VAL A C 1
ATOM 1808 O O . VAL A 1 216 ? -24.953 -28.859 -7.477 1 96.81 216 VAL A O 1
ATOM 1811 N N . HIS A 1 217 ? -23.781 -30.078 -6.098 1 96.75 217 HIS A N 1
ATOM 1812 C CA . HIS A 1 217 ? -24.641 -31.25 -6.262 1 96.75 217 HIS A CA 1
ATOM 1813 C C . HIS A 1 217 ? -25.719 -31.297 -5.188 1 96.75 217 HIS A C 1
ATOM 1815 O O . HIS A 1 217 ? -26.516 -32.219 -5.145 1 96.75 217 HIS A O 1
ATOM 1821 N N . THR A 1 218 ? -25.719 -30.391 -4.367 1 97.19 218 THR A N 1
ATOM 1822 C CA . THR A 1 218 ? -26.766 -30.281 -3.348 1 97.19 218 THR A CA 1
ATOM 1823 C C . THR A 1 218 ? -27.891 -29.359 -3.807 1 97.19 218 THR A C 1
ATOM 1825 O O . THR A 1 218 ? -27.656 -28.188 -4.086 1 97.19 218 THR A O 1
ATOM 1828 N N . PRO A 1 219 ? -29.062 -29.891 -3.881 1 96 219 PRO A N 1
ATOM 1829 C CA . PRO A 1 219 ? -30.172 -29.031 -4.309 1 96 219 PRO A CA 1
ATOM 1830 C C . PRO A 1 219 ? -30.484 -27.922 -3.316 1 96 219 PRO A C 1
ATOM 1832 O O . PRO A 1 219 ? -30.188 -28.047 -2.125 1 96 219 PRO A O 1
ATOM 1835 N N . PHE A 1 220 ? -30.984 -26.875 -3.824 1 96.56 220 PHE A N 1
ATOM 1836 C CA . PHE A 1 220 ? -31.375 -25.734 -3.008 1 96.56 220 PHE A CA 1
ATOM 1837 C C . PHE A 1 220 ? -32.688 -25.125 -3.508 1 96.56 220 PHE A C 1
ATOM 1839 O O . PHE A 1 220 ? -32.906 -25.031 -4.715 1 96.56 220 PHE A O 1
ATOM 1846 N N . TYR A 1 221 ? -33.5 -24.672 -2.621 1 95.62 221 TYR A N 1
ATOM 1847 C CA . TYR A 1 221 ? -34.844 -24.219 -2.982 1 95.62 221 TYR A CA 1
ATOM 1848 C C . TYR A 1 221 ? -34.781 -22.906 -3.75 1 95.62 221 TYR A C 1
ATOM 1850 O O . TYR A 1 221 ? -35.594 -22.656 -4.629 1 95.62 221 TYR A O 1
ATOM 1858 N N . ASN A 1 222 ? -33.875 -22.016 -3.416 1 96.69 222 ASN A N 1
ATOM 1859 C CA . ASN A 1 222 ? -33.719 -20.766 -4.137 1 96.69 222 ASN A CA 1
ATOM 1860 C C . ASN A 1 222 ? -32.781 -20.922 -5.324 1 96.69 222 ASN A C 1
ATOM 1862 O O . ASN A 1 222 ? -31.578 -20.672 -5.203 1 96.69 222 ASN A O 1
ATOM 1866 N N . THR A 1 223 ? -33.312 -21.188 -6.426 1 96.31 223 THR A N 1
ATOM 1867 C CA . THR A 1 223 ? -32.562 -21.578 -7.602 1 96.31 223 THR A CA 1
ATOM 1868 C C . THR A 1 223 ? -31.734 -20.406 -8.125 1 96.31 223 THR A C 1
ATOM 1870 O O . THR A 1 223 ? -30.594 -20.594 -8.555 1 96.31 223 THR A O 1
ATOM 1873 N N . LEU A 1 224 ? -32.312 -19.25 -8.07 1 97.25 224 LEU A N 1
ATOM 1874 C CA . LEU A 1 224 ? -31.594 -18.078 -8.594 1 97.25 224 LEU A CA 1
ATOM 1875 C C . LEU A 1 224 ? -30.375 -17.766 -7.746 1 97.25 224 LEU A C 1
ATOM 1877 O O . LEU A 1 224 ? -29.297 -17.484 -8.281 1 97.25 224 LEU A O 1
ATOM 1881 N N . LEU A 1 225 ? -30.547 -17.797 -6.434 1 98.06 225 LEU A N 1
ATOM 1882 C CA . LEU A 1 225 ? -29.422 -17.547 -5.531 1 98.06 225 LEU A CA 1
ATOM 1883 C C . LEU A 1 225 ? -28.344 -18.609 -5.707 1 98.06 225 LEU A C 1
ATOM 1885 O O . LEU A 1 225 ? -27.156 -18.312 -5.699 1 98.06 225 LEU A O 1
ATOM 1889 N N . ARG A 1 226 ? -28.797 -19.828 -5.855 1 97.81 226 ARG A N 1
ATOM 1890 C CA . ARG A 1 226 ? -27.859 -20.922 -6.102 1 97.81 226 ARG A CA 1
ATOM 1891 C C . ARG A 1 226 ? -27.016 -20.656 -7.344 1 97.81 226 ARG A C 1
ATOM 1893 O O . ARG A 1 226 ? -25.797 -20.75 -7.297 1 97.81 226 ARG A O 1
ATOM 1900 N N . LYS A 1 227 ? -27.688 -20.312 -8.383 1 97.81 227 LYS A N 1
ATOM 1901 C CA . LYS A 1 227 ? -27.016 -20.047 -9.648 1 97.81 227 LYS A CA 1
ATOM 1902 C C . LYS A 1 227 ? -26.062 -18.844 -9.516 1 97.81 227 LYS A C 1
ATOM 1904 O O . LYS A 1 227 ? -24.938 -18.891 -9.992 1 97.81 227 LYS A O 1
ATOM 1909 N N . ALA A 1 228 ? -26.516 -17.828 -8.891 1 98.5 228 ALA A N 1
ATOM 1910 C CA . ALA A 1 228 ? -25.734 -16.609 -8.727 1 98.5 228 ALA A CA 1
ATOM 1911 C C . ALA A 1 228 ? -24.469 -16.875 -7.91 1 98.5 228 ALA A C 1
ATOM 1913 O O . ALA A 1 228 ? -23.375 -16.438 -8.281 1 98.5 228 ALA A O 1
ATOM 1914 N N . PHE A 1 229 ? -24.641 -17.594 -6.82 1 98.5 229 PHE A N 1
ATOM 1915 C CA . PHE A 1 229 ? -23.531 -17.922 -5.938 1 98.5 229 PHE A CA 1
ATOM 1916 C C . PHE A 1 229 ? -22.5 -18.766 -6.664 1 98.5 229 PHE A C 1
ATOM 1918 O O . PHE A 1 229 ? -21.297 -18.469 -6.617 1 98.5 229 PHE A O 1
ATOM 1925 N N . LEU A 1 230 ? -22.922 -19.766 -7.293 1 98.12 230 LEU A N 1
ATOM 1926 C CA . LEU A 1 230 ? -22.016 -20.656 -8.008 1 98.12 230 LEU A CA 1
ATOM 1927 C C . LEU A 1 230 ? -21.344 -19.922 -9.164 1 98.12 230 LEU A C 1
ATOM 1929 O O . LEU A 1 230 ? -20.141 -20.125 -9.414 1 98.12 230 LEU A O 1
ATOM 1933 N N . PHE A 1 231 ? -22.125 -19.125 -9.883 1 98.06 231 PHE A N 1
ATOM 1934 C CA . PHE A 1 231 ? -21.531 -18.281 -10.93 1 98.06 231 PHE A CA 1
ATOM 1935 C C . PHE A 1 231 ? -20.391 -17.453 -10.367 1 98.06 231 PHE A C 1
ATOM 1937 O O . PHE A 1 231 ? -19.312 -17.375 -10.961 1 98.06 231 PHE A O 1
ATOM 1944 N N . SER A 1 232 ? -20.562 -16.859 -9.227 1 98.31 232 SER A N 1
ATOM 1945 C CA . SER A 1 232 ? -19.531 -16.062 -8.555 1 98.31 232 SER A CA 1
ATOM 1946 C C . SER A 1 232 ? -18.328 -16.906 -8.18 1 98.31 232 SER A C 1
ATOM 1948 O O . SER A 1 232 ? -17.188 -16.453 -8.312 1 98.31 232 SER A O 1
ATOM 1950 N N . CYS A 1 233 ? -18.547 -18.109 -7.773 1 97.94 233 CYS A N 1
ATOM 1951 C CA . CYS A 1 233 ? -17.453 -19 -7.422 1 97.94 233 CYS A CA 1
ATOM 1952 C C . CYS A 1 233 ? -16.547 -19.25 -8.617 1 97.94 233 CYS A C 1
ATOM 1954 O O . CYS A 1 233 ? -15.352 -19.5 -8.453 1 97.94 233 CYS A O 1
ATOM 1956 N N . PHE A 1 234 ? -17.125 -19.109 -9.773 1 97.5 234 PHE A N 1
ATOM 1957 C CA . PHE A 1 234 ? -16.359 -19.516 -10.953 1 97.5 234 PHE A CA 1
ATOM 1958 C C . PHE A 1 234 ? -15.852 -18.297 -11.711 1 97.5 234 PHE A C 1
ATOM 1960 O O . PHE A 1 234 ? -15.008 -18.422 -12.602 1 97.5 234 PHE A O 1
ATOM 1967 N N . CYS A 1 235 ? -16.312 -17.109 -11.375 1 96.62 235 CYS A N 1
ATOM 1968 C CA . CYS A 1 235 ? -15.797 -15.953 -12.102 1 96.62 235 CYS A CA 1
ATOM 1969 C C . CYS A 1 235 ? -15.305 -14.875 -11.141 1 96.62 235 CYS A C 1
ATOM 1971 O O . CYS A 1 235 ? -14.711 -13.883 -11.562 1 96.62 235 CYS A O 1
ATOM 1973 N N . GLY A 1 236 ? -15.617 -14.953 -9.844 1 97 236 GLY A N 1
ATOM 1974 C CA . GLY A 1 236 ? -14.992 -14.133 -8.82 1 97 236 GLY A CA 1
ATOM 1975 C C . GLY A 1 236 ? -15.672 -12.789 -8.633 1 97 236 GLY A C 1
ATOM 1976 O O . GLY A 1 236 ? -15.141 -11.906 -7.961 1 97 236 GLY A O 1
ATOM 1977 N N . LEU A 1 237 ? -16.891 -12.578 -9.18 1 97.62 237 LEU A N 1
ATOM 1978 C CA . LEU A 1 237 ? -17.578 -11.297 -9.07 1 97.62 237 LEU A CA 1
ATOM 1979 C C . LEU A 1 237 ? -18.188 -11.109 -7.684 1 97.62 237 LEU A C 1
ATOM 1981 O O . LEU A 1 237 ? -18.656 -12.07 -7.074 1 97.62 237 LEU A O 1
ATOM 1985 N N . ARG A 1 238 ? -18.188 -9.961 -7.211 1 96.56 238 ARG A N 1
ATOM 1986 C CA . ARG A 1 238 ? -18.875 -9.594 -5.98 1 96.56 238 ARG A CA 1
ATOM 1987 C C . ARG A 1 238 ? -20.391 -9.609 -6.176 1 96.56 238 ARG A C 1
ATOM 1989 O O . ARG A 1 238 ? -20.875 -9.555 -7.309 1 96.56 238 ARG A O 1
ATOM 1996 N N . HIS A 1 239 ? -21.156 -9.57 -5.047 1 97.31 239 HIS A N 1
ATOM 1997 C CA . HIS A 1 239 ? -22.609 -9.594 -5.094 1 97.31 239 HIS A CA 1
ATOM 1998 C C . HIS A 1 239 ? -23.172 -8.391 -5.84 1 97.31 239 HIS A C 1
ATOM 2000 O O . HIS A 1 239 ? -24.062 -8.523 -6.672 1 97.31 239 HIS A O 1
ATOM 2006 N N . CYS A 1 240 ? -22.625 -7.219 -5.633 1 96.19 240 CYS A N 1
ATOM 2007 C CA . CYS A 1 240 ? -23.141 -6.004 -6.254 1 96.19 240 CYS A CA 1
ATOM 2008 C C . CYS A 1 240 ? -22.922 -6.027 -7.762 1 96.19 240 CYS A C 1
ATOM 2010 O O . CYS A 1 240 ? -23.734 -5.504 -8.516 1 96.19 240 CYS A O 1
ATOM 2012 N N . ASP A 1 241 ? -21.859 -6.625 -8.188 1 97.44 241 ASP A N 1
ATOM 2013 C CA . ASP A 1 241 ? -21.609 -6.754 -9.617 1 97.44 241 ASP A CA 1
ATOM 2014 C C . ASP A 1 241 ? -22.547 -7.789 -10.25 1 97.44 241 ASP A C 1
ATOM 2016 O O . ASP A 1 241 ? -23 -7.617 -11.383 1 97.44 241 ASP A O 1
ATOM 2020 N N . ILE A 1 242 ? -22.828 -8.805 -9.5 1 97.88 242 ILE A N 1
ATOM 2021 C CA . ILE A 1 242 ? -23.719 -9.859 -9.984 1 97.88 242 ILE A CA 1
ATOM 2022 C C . ILE A 1 242 ? -25.141 -9.312 -10.148 1 97.88 242 ILE A C 1
ATOM 2024 O O . ILE A 1 242 ? -25.781 -9.539 -11.172 1 97.88 242 ILE A O 1
ATOM 2028 N N . ILE A 1 243 ? -25.562 -8.602 -9.164 1 96.5 243 ILE A N 1
ATOM 2029 C CA . ILE A 1 243 ? -26.906 -8.055 -9.188 1 96.5 243 ILE A CA 1
ATOM 2030 C C . ILE A 1 243 ? -27.047 -7.066 -10.344 1 96.5 243 ILE A C 1
ATOM 2032 O O . ILE A 1 243 ? -28.109 -6.973 -10.961 1 96.5 243 ILE A O 1
ATOM 2036 N N . ALA A 1 244 ? -25.969 -6.379 -10.727 1 96.81 244 ALA A N 1
ATOM 2037 C CA . ALA A 1 244 ? -26 -5.34 -11.75 1 96.81 244 ALA A CA 1
ATOM 2038 C C . ALA A 1 244 ? -25.719 -5.926 -13.133 1 96.81 244 ALA A C 1
ATOM 2040 O O . ALA A 1 244 ? -25.891 -5.25 -14.148 1 96.81 244 ALA A O 1
ATOM 2041 N N . LEU A 1 245 ? -25.344 -7.148 -13.242 1 98 245 LEU A N 1
ATOM 2042 C CA . LEU A 1 245 ? -24.922 -7.781 -14.484 1 98 245 LEU A CA 1
ATOM 2043 C C . LEU A 1 245 ? -26.078 -7.863 -15.477 1 98 245 LEU A C 1
ATOM 2045 O O . LEU A 1 245 ? -27.172 -8.281 -15.125 1 98 245 LEU A O 1
ATOM 2049 N N . ARG A 1 246 ? -25.812 -7.457 -16.688 1 98.25 246 ARG A N 1
ATOM 2050 C CA . ARG A 1 246 ? -26.797 -7.527 -17.766 1 98.25 246 ARG A CA 1
ATOM 2051 C C . ARG A 1 246 ? -26.344 -8.5 -18.844 1 98.25 246 ARG A C 1
ATOM 2053 O O . ARG A 1 246 ? -25.172 -8.836 -18.938 1 98.25 246 ARG A O 1
ATOM 2060 N N . TRP A 1 247 ? -27.297 -8.914 -19.641 1 97.62 247 TRP A N 1
ATOM 2061 C CA . TRP A 1 247 ? -26.984 -9.883 -20.688 1 97.62 247 TRP A CA 1
ATOM 2062 C C . TRP A 1 247 ? -26.031 -9.281 -21.703 1 97.62 247 TRP A C 1
ATOM 2064 O O . TRP A 1 247 ? -25.188 -9.992 -22.281 1 97.62 247 TRP A O 1
ATOM 2074 N N . GLU A 1 248 ? -26.031 -7.98 -21.906 1 97.19 248 GLU A N 1
ATOM 2075 C CA . GLU A 1 248 ? -25.156 -7.316 -22.859 1 97.19 248 GLU A CA 1
ATOM 2076 C C . GLU A 1 248 ? -23.703 -7.328 -22.375 1 97.19 248 GLU A C 1
ATOM 2078 O O . GLU A 1 248 ? -22.781 -7.102 -23.172 1 97.19 248 GLU A O 1
ATOM 2083 N N . ASP A 1 249 ? -23.531 -7.535 -21.062 1 98 249 ASP A N 1
ATOM 2084 C CA . ASP A 1 249 ? -22.188 -7.551 -20.5 1 98 249 ASP A CA 1
ATOM 2085 C C . ASP A 1 249 ? -21.469 -8.844 -20.859 1 98 249 ASP A C 1
ATOM 2087 O O . ASP A 1 249 ? -20.25 -8.945 -20.688 1 98 249 ASP A O 1
ATOM 2091 N N . ILE A 1 250 ? -22.219 -9.844 -21.328 1 97.44 250 ILE A N 1
ATOM 2092 C CA . ILE A 1 250 ? -21.641 -11.125 -21.719 1 97.44 250 ILE A CA 1
ATOM 2093 C C . ILE A 1 250 ? -21.672 -11.25 -23.25 1 97.44 250 ILE A C 1
ATOM 2095 O O . ILE A 1 250 ? -22.75 -11.258 -23.844 1 97.44 250 ILE A O 1
ATOM 2099 N N . ARG A 1 251 ? -20.547 -11.352 -23.781 1 96.12 251 ARG A N 1
ATOM 2100 C CA . ARG A 1 251 ? -20.438 -11.484 -25.234 1 96.12 251 ARG A CA 1
ATOM 2101 C C . ARG A 1 251 ? -19.766 -12.797 -25.609 1 96.12 251 ARG A C 1
ATOM 2103 O O . ARG A 1 251 ? -18.922 -13.312 -24.875 1 96.12 251 ARG A O 1
ATOM 2110 N N . TYR A 1 252 ? -20.125 -13.297 -26.75 1 94.25 252 TYR A N 1
ATOM 2111 C CA . TYR A 1 252 ? -19.562 -14.547 -27.25 1 94.25 252 TYR A CA 1
ATOM 2112 C C . TYR A 1 252 ? -18.75 -14.305 -28.531 1 94.25 252 TYR A C 1
ATOM 2114 O O . TYR A 1 252 ? -19.172 -13.516 -29.391 1 94.25 252 TYR A O 1
ATOM 2122 N N . ASP A 1 253 ? -17.625 -14.859 -28.531 1 91.44 253 ASP A N 1
ATOM 2123 C CA . ASP A 1 253 ? -16.812 -14.719 -29.75 1 91.44 253 ASP A CA 1
ATOM 2124 C C . ASP A 1 253 ? -17.203 -15.766 -30.797 1 91.44 253 ASP A C 1
ATOM 2126 O O . ASP A 1 253 ? -18.172 -16.5 -30.594 1 91.44 253 ASP A O 1
ATOM 2130 N N . GLU A 1 254 ? -16.469 -15.805 -31.906 1 92.06 254 GLU A N 1
ATOM 2131 C CA . GLU A 1 254 ? -16.781 -16.672 -33.031 1 92.06 254 GLU A CA 1
ATOM 2132 C C . GLU A 1 254 ? -16.641 -18.141 -32.625 1 92.06 254 GLU A C 1
ATOM 2134 O O . GLU A 1 254 ? -17.344 -19 -33.188 1 92.06 254 GLU A O 1
ATOM 2139 N N . ASN A 1 255 ? -15.805 -18.438 -31.609 1 91.06 255 ASN A N 1
ATOM 2140 C CA . ASN A 1 255 ? -15.57 -19.812 -31.188 1 91.06 255 ASN A CA 1
ATOM 2141 C C . ASN A 1 255 ? -16.484 -20.203 -30.016 1 91.06 255 ASN A C 1
ATOM 2143 O O . ASN A 1 255 ? -16.344 -21.297 -29.469 1 91.06 255 ASN A O 1
ATOM 2147 N N . GLY A 1 256 ? -17.328 -19.328 -29.641 1 90.38 256 GLY A N 1
ATOM 2148 C CA . GLY A 1 256 ? -18.281 -19.625 -28.578 1 90.38 256 GLY A CA 1
ATOM 2149 C C . GLY A 1 256 ? -17.75 -19.312 -27.188 1 90.38 256 GLY A C 1
ATOM 2150 O O . GLY A 1 256 ? -18.375 -19.672 -26.188 1 90.38 256 GLY A O 1
ATOM 2151 N N . ASN A 1 257 ? -16.562 -18.734 -27.156 1 92.56 257 ASN A N 1
ATOM 2152 C CA . ASN A 1 257 ? -16.016 -18.328 -25.859 1 92.56 257 ASN A CA 1
ATOM 2153 C C . ASN A 1 257 ? -16.703 -17.094 -25.312 1 92.56 257 ASN A C 1
ATOM 2155 O O . ASN A 1 257 ? -16.938 -16.125 -26.047 1 92.56 257 ASN A O 1
ATOM 2159 N N . ALA A 1 258 ? -17.078 -17.188 -24.094 1 95.5 258 ALA A N 1
ATOM 2160 C CA . ALA A 1 258 ? -17.797 -16.094 -23.469 1 95.5 258 ALA A CA 1
ATOM 2161 C C . ALA A 1 258 ? -16.844 -15.133 -22.75 1 95.5 258 ALA A C 1
ATOM 2163 O O . ALA A 1 258 ? -15.898 -15.578 -22.094 1 95.5 258 ALA A O 1
ATOM 2164 N N . LEU A 1 259 ? -17.078 -13.883 -22.969 1 96.62 259 LEU A N 1
ATOM 2165 C CA . LEU A 1 259 ? -16.312 -12.82 -22.328 1 96.62 259 LEU A CA 1
ATOM 2166 C C . LEU A 1 259 ? -17.219 -11.852 -21.578 1 96.62 259 LEU A C 1
ATOM 2168 O O . LEU A 1 259 ? -18.188 -11.336 -22.156 1 96.62 259 LEU A O 1
ATOM 2172 N N . LEU A 1 260 ? -16.953 -11.695 -20.328 1 97.56 260 LEU A N 1
ATOM 2173 C CA . LEU A 1 260 ? -17.688 -10.766 -19.484 1 97.56 260 LEU A CA 1
ATOM 2174 C C . LEU A 1 260 ? -16.938 -9.445 -19.344 1 97.56 260 LEU A C 1
ATOM 2176 O O . LEU A 1 260 ? -15.758 -9.438 -18.969 1 97.56 260 LEU A O 1
ATOM 2180 N N . SER A 1 261 ? -17.547 -8.344 -19.672 1 96.75 261 SER A N 1
ATOM 2181 C CA . SER A 1 261 ? -16.938 -7.023 -19.562 1 96.75 261 SER A CA 1
ATOM 2182 C C . SER A 1 261 ? -17.844 -6.074 -18.781 1 96.75 261 SER A C 1
ATOM 2184 O O . SER A 1 261 ? -18.938 -5.746 -19.203 1 96.75 261 SER A O 1
ATOM 2186 N N . ILE A 1 262 ? -17.344 -5.609 -17.672 1 96.31 262 ILE A N 1
ATOM 2187 C CA . ILE A 1 262 ? -18.156 -4.73 -16.828 1 96.31 262 ILE A CA 1
ATOM 2188 C C . ILE A 1 262 ? -17.266 -3.686 -16.172 1 96.31 262 ILE A C 1
ATOM 2190 O O . ILE A 1 262 ? -16.031 -3.814 -16.156 1 96.31 262 ILE A O 1
ATOM 2194 N N . ILE A 1 263 ? -17.906 -2.676 -15.703 1 94.69 263 ILE A N 1
ATOM 2195 C CA . ILE A 1 263 ? -17.297 -1.755 -14.75 1 94.69 263 ILE A CA 1
ATOM 2196 C C . ILE A 1 263 ? -17.734 -2.113 -13.328 1 94.69 263 ILE A C 1
ATOM 2198 O O . ILE A 1 263 ? -18.938 -2.049 -13.008 1 94.69 263 ILE A O 1
ATOM 2202 N N . GLN A 1 264 ? -16.797 -2.426 -12.547 1 93.62 264 GLN A N 1
ATOM 2203 C CA . GLN A 1 264 ? -17.125 -2.895 -11.203 1 93.62 264 GLN A CA 1
ATOM 2204 C C . GLN A 1 264 ? -17.797 -1.789 -10.391 1 93.62 264 GLN A C 1
ATOM 2206 O O . GLN A 1 264 ? -17.406 -0.623 -10.484 1 93.62 264 GLN A O 1
ATOM 2211 N N . LYS A 1 265 ? -18.719 -2.129 -9.641 1 89.19 265 LYS A N 1
ATOM 2212 C CA . LYS A 1 265 ? -19.531 -1.168 -8.906 1 89.19 265 LYS A CA 1
ATOM 2213 C C . LYS A 1 265 ? -18.734 -0.522 -7.773 1 89.19 265 LYS A C 1
ATOM 2215 O O . LYS A 1 265 ? -18.797 0.693 -7.578 1 89.19 265 LYS A O 1
ATOM 2220 N N . LYS A 1 266 ? -17.938 -1.269 -7.086 1 84.19 266 LYS A N 1
ATOM 2221 C CA . LYS A 1 266 ? -17.25 -0.778 -5.898 1 84.19 266 LYS A CA 1
ATOM 2222 C C . LYS A 1 266 ? -16.016 0.048 -6.281 1 84.19 266 LYS A C 1
ATOM 2224 O O . LYS A 1 266 ? -15.82 1.148 -5.758 1 84.19 266 LYS A O 1
ATOM 2229 N N . THR A 1 267 ? -15.219 -0.438 -7.141 1 84.31 267 THR A N 1
ATOM 2230 C CA . THR A 1 267 ? -13.914 0.149 -7.434 1 84.31 267 THR A CA 1
ATOM 2231 C C . THR A 1 267 ? -13.977 1.003 -8.695 1 84.31 267 THR A C 1
ATOM 2233 O O . THR A 1 267 ? -13.07 1.793 -8.969 1 84.31 267 THR A O 1
ATOM 2236 N N . LYS A 1 268 ? -14.984 0.785 -9.539 1 87.88 268 LYS A N 1
ATOM 2237 C CA . LYS A 1 268 ? -15.18 1.488 -10.805 1 87.88 268 LYS A CA 1
ATOM 2238 C C . LYS A 1 268 ? -14.109 1.097 -11.82 1 87.88 268 LYS A C 1
ATOM 2240 O O . LYS A 1 268 ? -13.891 1.805 -12.805 1 87.88 268 LYS A O 1
ATOM 2245 N N . GLU A 1 269 ? -13.492 0.031 -11.5 1 89.12 269 GLU A N 1
ATOM 2246 C CA . GLU A 1 269 ? -12.516 -0.513 -12.438 1 89.12 269 GLU A CA 1
ATOM 2247 C C . GLU A 1 269 ? -13.203 -1.306 -13.547 1 89.12 269 GLU A C 1
ATOM 2249 O O . GLU A 1 269 ? -14.133 -2.064 -13.289 1 89.12 269 GLU A O 1
ATOM 2254 N N . ALA A 1 270 ? -12.758 -1.036 -14.781 1 92.88 270 ALA A N 1
ATOM 2255 C CA . ALA A 1 270 ? -13.234 -1.849 -15.898 1 92.88 270 ALA A CA 1
ATOM 2256 C C . ALA A 1 270 ? -12.5 -3.188 -15.945 1 92.88 270 ALA A C 1
ATOM 2258 O O . ALA A 1 270 ? -11.273 -3.236 -15.867 1 92.88 270 ALA A O 1
ATOM 2259 N N . ILE A 1 271 ? -13.297 -4.262 -16 1 93.5 271 ILE A N 1
ATOM 2260 C CA . ILE A 1 271 ? -12.656 -5.57 -16.078 1 93.5 271 ILE A CA 1
ATOM 2261 C C . ILE A 1 271 ? -13.25 -6.363 -17.25 1 93.5 271 ILE A C 1
ATOM 2263 O O . ILE A 1 271 ? -14.391 -6.137 -17.641 1 93.5 271 ILE A O 1
ATOM 2267 N N . SER A 1 272 ? -12.438 -7.164 -17.828 1 94.44 272 SER A N 1
ATOM 2268 C CA . SER A 1 272 ? -12.805 -8.141 -18.844 1 94.44 272 SER A CA 1
ATOM 2269 C C . SER A 1 272 ? -12.398 -9.547 -18.438 1 94.44 272 SER A C 1
ATOM 2271 O O . SER A 1 272 ? -11.211 -9.844 -18.297 1 94.44 272 SER A O 1
ATOM 2273 N N . LEU A 1 273 ? -13.406 -10.422 -18.266 1 96.31 273 LEU A N 1
ATOM 2274 C CA . LEU A 1 273 ? -13.172 -11.75 -17.719 1 96.31 273 LEU A CA 1
ATOM 2275 C C . LEU A 1 273 ? -13.664 -12.828 -18.672 1 96.31 273 LEU A C 1
ATOM 2277 O O . LEU A 1 273 ? -14.844 -12.867 -19.016 1 96.31 273 LEU A O 1
ATOM 2281 N N . PRO A 1 274 ? -12.734 -13.672 -19.109 1 96.06 274 PRO A N 1
ATOM 2282 C CA . PRO A 1 274 ? -13.234 -14.867 -19.781 1 96.06 274 PRO A CA 1
ATOM 2283 C C . PRO A 1 274 ? -14.023 -15.789 -18.859 1 96.06 274 PRO A C 1
ATOM 2285 O O . PRO A 1 274 ? -13.664 -15.945 -17.688 1 96.06 274 PRO A O 1
ATOM 2288 N N . LEU A 1 275 ? -15.094 -16.344 -19.359 1 96.5 275 LEU A N 1
ATOM 2289 C CA . LEU A 1 275 ? -15.906 -17.25 -18.562 1 96.5 275 LEU A CA 1
ATOM 2290 C C . LEU A 1 275 ? -15.625 -18.703 -18.938 1 96.5 275 LEU A C 1
ATOM 2292 O O . LEU A 1 275 ? -15.547 -19.047 -20.125 1 96.5 275 LEU A O 1
ATOM 2296 N N . CYS A 1 276 ? -15.406 -19.453 -17.922 1 94.31 276 CYS A N 1
ATOM 2297 C CA . CYS A 1 276 ? -15.219 -20.875 -18.156 1 94.31 276 CYS A CA 1
ATOM 2298 C C . CYS A 1 276 ? -16.562 -21.578 -18.359 1 94.31 276 CYS A C 1
ATOM 2300 O O . CYS A 1 276 ? -17.609 -20.984 -18.125 1 94.31 276 CYS A O 1
ATOM 2302 N N . SER A 1 277 ? -16.531 -22.844 -18.766 1 93 277 SER A N 1
ATOM 2303 C CA . SER A 1 277 ? -17.75 -23.609 -19.047 1 93 277 SER A CA 1
ATOM 2304 C C . SER A 1 277 ? -18.594 -23.766 -17.781 1 93 277 SER A C 1
ATOM 2306 O O . SER A 1 277 ? -19.828 -23.688 -17.844 1 93 277 SER A O 1
ATOM 2308 N N . GLU A 1 278 ? -17.984 -23.969 -16.672 1 95.06 278 GLU A N 1
ATOM 2309 C CA . GLU A 1 278 ? -18.703 -24.141 -15.414 1 95.06 278 GLU A CA 1
ATOM 2310 C C . GLU A 1 278 ? -19.5 -22.891 -15.062 1 95.06 278 GLU A C 1
ATOM 2312 O O . GLU A 1 278 ? -20.625 -22.984 -14.578 1 95.06 278 GLU A O 1
ATOM 2317 N N . ALA A 1 279 ? -18.875 -21.781 -15.258 1 96.5 279 ALA A N 1
ATOM 2318 C CA . ALA A 1 279 ? -19.578 -20.531 -14.977 1 96.5 279 ALA A CA 1
ATOM 2319 C C . ALA A 1 279 ? -20.828 -20.391 -15.836 1 96.5 279 ALA A C 1
ATOM 2321 O O . ALA A 1 279 ? -21.891 -20.016 -15.344 1 96.5 279 ALA A O 1
ATOM 2322 N N . ILE A 1 280 ? -20.719 -20.719 -17.078 1 95.5 280 ILE A N 1
ATOM 2323 C CA . ILE A 1 280 ? -21.797 -20.562 -18.047 1 95.5 280 ILE A CA 1
ATOM 2324 C C . ILE A 1 280 ? -22.969 -21.453 -17.656 1 95.5 280 ILE A C 1
ATOM 2326 O O . ILE A 1 280 ? -24.125 -21.078 -17.812 1 95.5 280 ILE A O 1
ATOM 2330 N N . LYS A 1 281 ? -22.719 -22.578 -17.094 1 95.5 281 LYS A N 1
ATOM 2331 C CA . LYS A 1 281 ? -23.75 -23.531 -16.688 1 95.5 281 LYS A CA 1
ATOM 2332 C C . LYS A 1 281 ? -24.656 -22.938 -15.609 1 95.5 281 LYS A C 1
ATOM 2334 O O . LYS A 1 281 ? -25.781 -23.391 -15.43 1 95.5 281 LYS A O 1
ATOM 2339 N N . HIS A 1 282 ? -24.109 -21.969 -14.938 1 96.38 282 HIS A N 1
ATOM 2340 C CA . HIS A 1 282 ? -24.875 -21.453 -13.797 1 96.38 282 HIS A CA 1
ATOM 2341 C C . HIS A 1 282 ? -25.562 -20.156 -14.148 1 96.38 282 HIS A C 1
ATOM 2343 O O . HIS A 1 282 ? -26.172 -19.516 -13.281 1 96.38 282 HIS A O 1
ATOM 2349 N N . LEU A 1 283 ? -25.453 -19.766 -15.406 1 97.25 283 LEU A N 1
ATOM 2350 C CA . LEU A 1 283 ? -26.281 -18.641 -15.867 1 97.25 283 LEU A CA 1
ATOM 2351 C C . LEU A 1 283 ? -27.75 -19.047 -15.977 1 97.25 283 LEU A C 1
ATOM 2353 O O . LEU A 1 283 ? -28.047 -20.172 -16.391 1 97.25 283 LEU A O 1
ATOM 2357 N N . PRO A 1 284 ? -28.609 -18.188 -15.547 1 96.88 284 PRO A N 1
ATOM 2358 C CA . PRO A 1 284 ? -30.031 -18.5 -15.758 1 96.88 284 PRO A CA 1
ATOM 2359 C C . PRO A 1 284 ? -30.406 -18.547 -17.234 1 96.88 284 PRO A C 1
ATOM 2361 O O . PRO A 1 284 ? -29.656 -18.062 -18.094 1 96.88 284 PRO A O 1
ATOM 2364 N N . ASP A 1 285 ? -31.562 -19.156 -17.5 1 94.75 285 ASP A N 1
ATOM 2365 C CA . ASP A 1 285 ? -32.062 -19.188 -18.875 1 94.75 285 ASP A CA 1
ATOM 2366 C C . ASP A 1 285 ? -32.438 -17.781 -19.344 1 94.75 285 ASP A C 1
ATOM 2368 O O . ASP A 1 285 ? -33.281 -17.109 -18.734 1 94.75 285 ASP A O 1
ATOM 2372 N N . ARG A 1 286 ? -31.766 -17.469 -20.391 1 92.81 286 ARG A N 1
ATOM 2373 C CA . ARG A 1 286 ? -31.984 -16.125 -20.906 1 92.81 286 ARG A CA 1
ATOM 2374 C C . ARG A 1 286 ? -33.375 -15.977 -21.5 1 92.81 286 ARG A C 1
ATOM 2376 O O . ARG A 1 286 ? -34 -14.922 -21.391 1 92.81 286 ARG A O 1
ATOM 2383 N N . GLY A 1 287 ? -33.781 -17 -22.141 1 92.38 287 GLY A N 1
ATOM 2384 C CA . GLY A 1 287 ? -35.062 -16.922 -22.828 1 92.38 287 GLY A CA 1
ATOM 2385 C C . GLY A 1 287 ? -35.156 -15.766 -23.812 1 92.38 287 GLY A C 1
ATOM 2386 O O . GLY A 1 287 ? -34.312 -15.625 -24.688 1 92.38 287 GLY A O 1
ATOM 2387 N N . ASN A 1 288 ? -36.188 -14.891 -23.688 1 93 288 ASN A N 1
ATOM 2388 C CA . ASN A 1 288 ? -36.406 -13.75 -24.578 1 93 288 ASN A CA 1
ATOM 2389 C C . ASN A 1 288 ? -36 -12.438 -23.906 1 93 288 ASN A C 1
ATOM 2391 O O . ASN A 1 288 ? -36.438 -11.367 -24.328 1 93 288 ASN A O 1
ATOM 2395 N N . ALA A 1 289 ? -35.156 -12.602 -22.938 1 94 289 ALA A N 1
ATOM 2396 C CA . ALA A 1 289 ? -34.781 -11.383 -22.219 1 94 289 ALA A CA 1
ATOM 2397 C C . ALA A 1 289 ? -33.906 -10.492 -23.109 1 94 289 ALA A C 1
ATOM 2399 O O . ALA A 1 289 ? -33 -10.969 -23.781 1 94 289 ALA A O 1
ATOM 2400 N N . PRO A 1 290 ? -34.25 -9.258 -23.219 1 95.44 290 PRO A N 1
ATOM 2401 C CA . PRO A 1 290 ? -33.438 -8.344 -24 1 95.44 290 PRO A CA 1
ATOM 2402 C C . PRO A 1 290 ? -32.031 -8.18 -23.422 1 95.44 290 PRO A C 1
ATOM 2404 O O . PRO A 1 290 ? -31.766 -8.602 -22.297 1 95.44 290 PRO A O 1
ATOM 2407 N N . GLU A 1 291 ? -31.141 -7.551 -24.125 1 94.5 291 GLU A N 1
ATOM 2408 C CA . GLU A 1 291 ? -29.734 -7.371 -23.766 1 94.5 291 GLU A CA 1
ATOM 2409 C C . GLU A 1 291 ? -29.578 -6.48 -22.531 1 94.5 291 GLU A C 1
ATOM 2411 O O . GLU A 1 291 ? -28.656 -6.66 -21.734 1 94.5 291 GLU A O 1
ATOM 2416 N N . THR A 1 292 ? -30.516 -5.641 -22.328 1 96.25 292 THR A N 1
ATOM 2417 C CA . THR A 1 292 ? -30.391 -4.633 -21.297 1 96.25 292 THR A CA 1
ATOM 2418 C C . THR A 1 292 ? -30.938 -5.16 -19.969 1 96.25 292 THR A C 1
ATOM 2420 O O . THR A 1 292 ? -30.75 -4.539 -18.922 1 96.25 292 THR A O 1
ATOM 2423 N N . GLU A 1 293 ? -31.547 -6.305 -20.016 1 97 293 GLU A N 1
ATOM 2424 C CA . GLU A 1 293 ? -32.094 -6.879 -18.797 1 97 293 GLU A CA 1
ATOM 2425 C C . GLU A 1 293 ? -31.016 -7.484 -17.922 1 97 293 GLU A C 1
ATOM 2427 O O . GLU A 1 293 ? -29.969 -7.926 -18.422 1 97 293 GLU A O 1
ATOM 2432 N N . LYS A 1 294 ? -31.297 -7.516 -16.641 1 97.88 294 LYS A N 1
ATOM 2433 C CA . LYS A 1 294 ? -30.359 -8.109 -15.695 1 97.88 294 LYS A CA 1
ATOM 2434 C C . LYS A 1 294 ? -30.312 -9.625 -15.844 1 97.88 294 LYS A C 1
ATOM 2436 O O . LYS A 1 294 ? -31.344 -10.266 -16.047 1 97.88 294 LYS A O 1
ATOM 2441 N N . VAL A 1 295 ? -29.156 -10.164 -15.773 1 98.25 295 VAL A N 1
ATOM 2442 C CA . VAL A 1 295 ? -28.969 -11.602 -15.898 1 98.25 295 VAL A CA 1
ATOM 2443 C C . VAL A 1 295 ? -29.641 -12.312 -14.719 1 98.25 295 VAL A C 1
ATOM 2445 O O . VAL A 1 295 ? -30.359 -13.289 -14.906 1 98.25 295 VAL A O 1
ATOM 2448 N N . PHE A 1 296 ? -29.406 -11.781 -13.523 1 98.38 296 PHE A N 1
ATOM 2449 C CA . PHE A 1 296 ? -29.969 -12.375 -12.312 1 98.38 296 PHE A CA 1
ATOM 2450 C C . PHE A 1 296 ? -31.094 -11.523 -11.766 1 98.38 296 PHE A C 1
ATOM 2452 O O . PHE A 1 296 ? -31.094 -11.133 -10.594 1 98.38 296 PHE A O 1
ATOM 2459 N N . ALA A 1 297 ? -32.062 -11.336 -12.656 1 96.44 297 ALA A N 1
ATOM 2460 C CA . ALA A 1 297 ? -33.219 -10.523 -12.289 1 96.44 297 ALA A CA 1
ATOM 2461 C C . ALA A 1 297 ? -34 -11.188 -11.164 1 96.44 297 ALA A C 1
ATOM 2463 O O . ALA A 1 297 ? -34.406 -12.352 -11.273 1 96.44 297 ALA A O 1
ATOM 2464 N N . GLY A 1 298 ? -34.188 -10.461 -10.07 1 95.31 298 GLY A N 1
ATOM 2465 C CA . GLY A 1 298 ? -34.969 -10.992 -8.969 1 95.31 298 GLY A CA 1
ATOM 2466 C C . GLY A 1 298 ? -34.125 -11.547 -7.844 1 95.31 298 GLY A C 1
ATOM 2467 O O . GLY A 1 298 ? -34.625 -12.055 -6.848 1 95.31 298 GLY A O 1
ATOM 2468 N N . LEU A 1 299 ? -32.812 -11.453 -7.996 1 96.81 299 LEU A N 1
ATOM 2469 C CA . LEU A 1 299 ? -31.922 -11.922 -6.949 1 96.81 299 LEU A CA 1
ATOM 2470 C C . LEU A 1 299 ? -32.156 -11.164 -5.648 1 96.81 299 LEU A C 1
ATOM 2472 O O . LEU A 1 299 ? -32.312 -9.938 -5.656 1 96.81 299 LEU A O 1
ATOM 2476 N N . VAL A 1 300 ? -32.156 -11.859 -4.605 1 95.44 300 VAL A N 1
ATOM 2477 C CA . VAL A 1 300 ? -32.406 -11.289 -3.289 1 95.44 300 VAL A CA 1
ATOM 2478 C C . VAL A 1 300 ? -31.234 -10.414 -2.865 1 95.44 300 VAL A C 1
ATOM 2480 O O . VAL A 1 300 ? -30.141 -10.516 -3.432 1 95.44 300 VAL A O 1
ATOM 2483 N N . SER A 1 301 ? -31.469 -9.617 -1.896 1 95.31 301 SER A N 1
ATOM 2484 C CA . SER A 1 301 ? -30.438 -8.703 -1.393 1 95.31 301 SER A CA 1
ATOM 2485 C C . SER A 1 301 ? -29.281 -9.461 -0.758 1 95.31 301 SER A C 1
ATOM 2487 O O . SER A 1 301 ? -29.406 -10.641 -0.428 1 95.31 301 SER A O 1
ATOM 2489 N N . LEU A 1 302 ? -28.266 -8.734 -0.616 1 95.25 302 LEU A N 1
ATOM 2490 C CA . LEU A 1 302 ? -27.078 -9.328 -0.025 1 95.25 302 LEU A CA 1
ATOM 2491 C C . LEU A 1 302 ? -27.359 -9.852 1.378 1 95.25 302 LEU A C 1
ATOM 2493 O O . LEU A 1 302 ? -27 -10.984 1.711 1 95.25 302 LEU A O 1
ATOM 2497 N N . GLY A 1 303 ? -28.031 -9.055 2.182 1 95.06 303 GLY A N 1
ATOM 2498 C CA . GLY A 1 303 ? -28.375 -9.477 3.531 1 95.06 303 GLY A CA 1
ATOM 2499 C C . GLY A 1 303 ? -29.188 -10.75 3.568 1 95.06 303 GLY A C 1
ATOM 2500 O O . GLY A 1 303 ? -28.891 -11.664 4.34 1 95.06 303 GLY A O 1
ATOM 2501 N N . ARG A 1 304 ? -30.172 -10.766 2.771 1 95.5 304 ARG A N 1
ATOM 2502 C CA . ARG A 1 304 ? -31.031 -11.938 2.713 1 95.5 304 ARG A CA 1
ATOM 2503 C C . ARG A 1 304 ? -30.297 -13.141 2.16 1 95.5 304 ARG A C 1
ATOM 2505 O O . ARG A 1 304 ? -30.484 -14.266 2.631 1 95.5 304 ARG A O 1
ATOM 2512 N N . SER A 1 305 ? -29.484 -12.93 1.149 1 96.81 305 SER A N 1
ATOM 2513 C CA . SER A 1 305 ? -28.672 -14.008 0.605 1 96.81 305 SER A CA 1
ATOM 2514 C C . SER A 1 305 ? -27.844 -14.68 1.696 1 96.81 305 SER A C 1
ATOM 2516 O O . SER A 1 305 ? -27.781 -15.906 1.779 1 96.81 305 SER A O 1
ATOM 2518 N N . ASN A 1 306 ? -27.281 -13.898 2.547 1 95.88 306 ASN A N 1
ATOM 2519 C CA . ASN A 1 306 ? -26.391 -14.414 3.578 1 95.88 306 ASN A CA 1
ATOM 2520 C C . ASN A 1 306 ? -27.141 -15.242 4.613 1 95.88 306 ASN A C 1
ATOM 2522 O O . ASN A 1 306 ? -26.609 -16.219 5.152 1 95.88 306 ASN A O 1
ATOM 2526 N N . VAL A 1 307 ? -28.344 -14.898 4.809 1 94.31 307 VAL A N 1
ATOM 2527 C CA . VAL A 1 307 ? -29.172 -15.633 5.766 1 94.31 307 VAL A CA 1
ATOM 2528 C C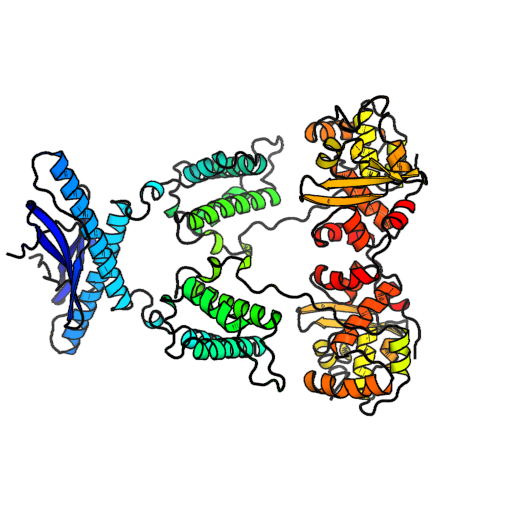 . VAL A 1 307 ? -29.578 -16.984 5.176 1 94.31 307 VAL A C 1
ATOM 2530 O O . VAL A 1 307 ? -29.547 -18 5.867 1 94.31 307 VAL A O 1
ATOM 2533 N N . ILE A 1 308 ? -29.875 -16.938 3.93 1 94.69 308 ILE A N 1
ATOM 2534 C CA . ILE A 1 308 ? -30.453 -18.125 3.297 1 94.69 308 ILE A CA 1
ATOM 2535 C C . ILE A 1 308 ? -29.344 -19.094 2.893 1 94.69 308 ILE A C 1
ATOM 2537 O O . ILE A 1 308 ? -29.531 -20.312 2.916 1 94.69 308 ILE A O 1
ATOM 2541 N N . LEU A 1 309 ? -28.234 -18.609 2.568 1 96.56 309 LEU A N 1
ATOM 2542 C CA . LEU A 1 309 ? -27.109 -19.422 2.094 1 96.56 309 LEU A CA 1
ATOM 2543 C C . LEU A 1 309 ? -26.688 -20.438 3.154 1 96.56 309 LEU A C 1
ATOM 2545 O O . LEU A 1 309 ? -26.25 -21.531 2.824 1 96.56 309 LEU A O 1
ATOM 2549 N N . HIS A 1 310 ? -26.828 -20.016 4.367 1 94.75 310 HIS A N 1
ATOM 2550 C CA . HIS A 1 310 ? -26.406 -20.875 5.473 1 94.75 310 HIS A CA 1
ATOM 2551 C C . HIS A 1 310 ? -27.156 -22.203 5.441 1 94.75 310 HIS A C 1
ATOM 2553 O O . HIS A 1 310 ? -26.562 -23.25 5.715 1 94.75 310 HIS A O 1
ATOM 2559 N N . LYS A 1 311 ? -28.344 -22.188 5.113 1 95.56 311 LYS A N 1
ATOM 2560 C CA . LYS A 1 311 ? -29.156 -23.406 5.047 1 95.56 311 LYS A CA 1
ATOM 2561 C C . LYS A 1 311 ? -28.656 -24.344 3.957 1 95.56 311 LYS A C 1
ATOM 2563 O O . LYS A 1 311 ? -28.578 -25.562 4.164 1 95.56 311 LYS A O 1
ATOM 2568 N N . TRP A 1 312 ? -28.359 -23.766 2.879 1 97 312 TRP A N 1
ATOM 2569 C CA . TRP A 1 312 ? -27.844 -24.547 1.752 1 97 312 TRP A CA 1
ATOM 2570 C C . TRP A 1 312 ? -26.516 -25.203 2.1 1 97 312 TRP A C 1
ATOM 2572 O O . TRP A 1 312 ? -26.312 -26.391 1.844 1 97 312 TRP A O 1
ATOM 2582 N N . VAL A 1 313 ? -25.625 -24.516 2.695 1 97.31 313 VAL A N 1
ATOM 2583 C CA . VAL A 1 313 ? -24.297 -24.969 3.062 1 97.31 313 VAL A CA 1
ATOM 2584 C C . VAL A 1 313 ? -24.406 -26.094 4.102 1 97.31 313 VAL A C 1
ATOM 2586 O O . VAL A 1 313 ? -23.703 -27.109 4.008 1 97.31 313 VAL A O 1
ATOM 2589 N N . GLU A 1 314 ? -25.312 -25.891 5 1 96.25 314 GLU A N 1
ATOM 2590 C CA . GLU A 1 314 ? -25.547 -26.906 6.02 1 96.25 314 GLU A CA 1
ATOM 2591 C C . GLU A 1 314 ? -26.094 -28.188 5.398 1 96.25 314 GLU A C 1
ATOM 2593 O O . GLU A 1 314 ? -25.688 -29.297 5.781 1 96.25 314 GLU A O 1
ATOM 2598 N N . GLN A 1 315 ? -26.938 -28.062 4.512 1 96.69 315 GLN A N 1
ATOM 2599 C CA . GLN A 1 315 ? -27.5 -29.203 3.811 1 96.69 315 GLN A CA 1
ATOM 2600 C C . GLN A 1 315 ? -26.422 -30 3.076 1 96.69 315 GLN A C 1
ATOM 2602 O O . GLN A 1 315 ? -26.516 -31.219 2.949 1 96.69 315 GLN A O 1
ATOM 2607 N N . ALA A 1 316 ? -25.469 -29.297 2.619 1 97.06 316 ALA A N 1
ATOM 2608 C CA . ALA A 1 316 ? -24.375 -29.922 1.88 1 97.06 316 ALA A CA 1
ATOM 2609 C C . ALA A 1 316 ? -23.344 -30.516 2.83 1 97.06 316 ALA A C 1
ATOM 2611 O O . ALA A 1 316 ? -22.312 -31.062 2.391 1 97.06 316 ALA A O 1
ATOM 2612 N N . GLY A 1 317 ? -23.469 -30.328 4.078 1 96.62 317 GLY A N 1
ATOM 2613 C CA . GLY A 1 317 ? -22.562 -30.891 5.062 1 96.62 317 GLY A CA 1
ATOM 2614 C C . GLY A 1 317 ? -21.312 -30.047 5.266 1 96.62 317 GLY A C 1
ATOM 2615 O O . GLY A 1 317 ? -20.25 -30.578 5.633 1 96.62 317 GLY A O 1
ATOM 2616 N N . ILE A 1 318 ? -21.359 -28.844 4.977 1 96.75 318 ILE A N 1
ATOM 2617 C CA . ILE A 1 318 ? -20.234 -27.938 5.133 1 96.75 318 ILE A CA 1
ATOM 2618 C C . ILE A 1 318 ? -20.406 -27.109 6.41 1 96.75 318 ILE A C 1
ATOM 2620 O O . ILE A 1 318 ? -21.453 -26.516 6.629 1 96.75 318 ILE A O 1
ATOM 2624 N N . SER A 1 319 ? -19.438 -27.016 7.285 1 94.44 319 SER A N 1
ATOM 2625 C CA . SER A 1 319 ? -19.531 -26.391 8.602 1 94.44 319 SER A CA 1
ATOM 2626 C C . SER A 1 319 ? -18.969 -24.969 8.578 1 94.44 319 SER A C 1
ATOM 2628 O O . SER A 1 319 ? -19.109 -24.219 9.555 1 94.44 319 SER A O 1
ATOM 2630 N N . LYS A 1 320 ? -18.531 -24.469 7.531 1 94.81 320 LYS A N 1
ATOM 2631 C CA . LYS A 1 320 ? -17.938 -23.125 7.43 1 94.81 320 LYS A CA 1
ATOM 2632 C C . LYS A 1 320 ? -19.016 -22.047 7.391 1 94.81 320 LYS A C 1
ATOM 2634 O O . LYS A 1 320 ? -20.172 -22.328 7.016 1 94.81 320 LYS A O 1
ATOM 2639 N N . HIS A 1 321 ? -18.641 -20.891 7.828 1 93.94 321 HIS A N 1
ATOM 2640 C CA . HIS A 1 321 ? -19.531 -19.75 7.707 1 93.94 321 HIS A CA 1
ATOM 2641 C C . HIS A 1 321 ? -19.438 -19.125 6.312 1 93.94 321 HIS A C 1
ATOM 2643 O O . HIS A 1 321 ? -18.516 -18.391 6.012 1 93.94 321 HIS A O 1
ATOM 2649 N N . VAL A 1 322 ? -20.469 -19.391 5.562 1 96.12 322 VAL A N 1
ATOM 2650 C CA . VAL A 1 322 ? -20.438 -18.984 4.16 1 96.12 322 VAL A CA 1
ATOM 2651 C C . VAL A 1 322 ? -21.391 -17.812 3.932 1 96.12 322 VAL A C 1
ATOM 2653 O O . VAL A 1 322 ? -22.562 -17.891 4.277 1 96.12 322 VAL A O 1
ATOM 2656 N N . THR A 1 323 ? -20.891 -16.797 3.461 1 96.56 323 THR A N 1
ATOM 2657 C CA . THR A 1 323 ? -21.641 -15.656 2.941 1 96.56 323 THR A CA 1
ATOM 2658 C C . THR A 1 323 ? -21.453 -15.531 1.431 1 96.56 323 THR A C 1
ATOM 2660 O O . THR A 1 323 ? -20.703 -16.297 0.827 1 96.56 323 THR A O 1
ATOM 2663 N N . PHE A 1 324 ? -22.156 -14.609 0.851 1 97.75 324 PHE A N 1
ATOM 2664 C CA . PHE A 1 324 ? -22.016 -14.477 -0.595 1 97.75 324 PHE A CA 1
ATOM 2665 C C . PHE A 1 324 ? -20.578 -14.148 -0.975 1 97.75 324 PHE A C 1
ATOM 2667 O O . PHE A 1 324 ? -20.078 -14.625 -1.995 1 97.75 324 PHE A O 1
ATOM 2674 N N . HIS A 1 325 ? -19.875 -13.367 -0.174 1 96.5 325 HIS A N 1
ATOM 2675 C CA . HIS A 1 325 ? -18.5 -12.953 -0.457 1 96.5 325 HIS A CA 1
ATOM 2676 C C . HIS A 1 325 ? -17.547 -14.141 -0.423 1 96.5 325 HIS A C 1
ATOM 2678 O O . HIS A 1 325 ? -16.453 -14.086 -1.011 1 96.5 325 HIS A O 1
ATOM 2684 N N . THR A 1 326 ? -17.969 -15.195 0.219 1 97.31 326 THR A N 1
ATOM 2685 C CA . THR A 1 326 ? -17.172 -16.406 0.258 1 97.31 326 THR A CA 1
ATOM 2686 C C . THR A 1 326 ? -16.969 -16.969 -1.147 1 97.31 326 THR A C 1
ATOM 2688 O O . THR A 1 326 ? -15.938 -17.594 -1.431 1 97.31 326 THR A O 1
ATOM 2691 N N . ALA A 1 327 ? -17.906 -16.703 -2.033 1 98.06 327 ALA A N 1
ATOM 2692 C CA . ALA A 1 327 ? -17.781 -17.172 -3.41 1 98.06 327 ALA A CA 1
ATOM 2693 C C . ALA A 1 327 ? -16.531 -16.609 -4.074 1 98.06 327 ALA A C 1
ATOM 2695 O O . ALA A 1 327 ? -15.773 -17.344 -4.703 1 98.06 327 ALA A O 1
ATOM 2696 N N . ARG A 1 328 ? -16.344 -15.352 -3.861 1 96.62 328 ARG A N 1
ATOM 2697 C CA . ARG A 1 328 ? -15.172 -14.688 -4.414 1 96.62 328 ARG A CA 1
ATOM 2698 C C . ARG A 1 328 ? -13.891 -15.219 -3.783 1 96.62 328 ARG A C 1
ATOM 2700 O O . ARG A 1 328 ? -12.898 -15.453 -4.477 1 96.62 328 ARG A O 1
ATOM 2707 N N . HIS A 1 329 ? -13.945 -15.422 -2.557 1 96.69 329 HIS A N 1
ATOM 2708 C CA . HIS A 1 329 ? -12.805 -16.031 -1.881 1 96.69 329 HIS A CA 1
ATOM 2709 C C . HIS A 1 329 ? -12.531 -17.438 -2.408 1 96.69 329 HIS A C 1
ATOM 2711 O O . HIS A 1 329 ? -11.375 -17.828 -2.566 1 96.69 329 HIS A O 1
ATOM 2717 N N . THR A 1 330 ? -13.578 -18.109 -2.627 1 96.69 330 THR A N 1
ATOM 2718 C CA . THR A 1 330 ? -13.484 -19.453 -3.176 1 96.69 330 THR A CA 1
ATOM 2719 C C . THR A 1 330 ? -12.852 -19.438 -4.562 1 96.69 330 THR A C 1
ATOM 2721 O O . THR A 1 330 ? -11.984 -20.25 -4.871 1 96.69 330 THR A O 1
ATOM 2724 N N . HIS A 1 331 ? -13.219 -18.484 -5.375 1 97.25 331 HIS A N 1
ATOM 2725 C CA . HIS A 1 331 ? -12.633 -18.344 -6.699 1 97.25 331 HIS A CA 1
ATOM 2726 C C . HIS A 1 331 ? -11.125 -18.078 -6.609 1 97.25 331 HIS A C 1
ATOM 2728 O O . HIS A 1 331 ? -10.344 -18.75 -7.285 1 97.25 331 HIS A O 1
ATOM 2734 N N . ALA A 1 332 ? -10.781 -17.141 -5.793 1 96 332 ALA A N 1
ATOM 2735 C CA . ALA A 1 332 ? -9.383 -16.766 -5.633 1 96 332 ALA A CA 1
ATOM 2736 C C . ALA A 1 332 ? -8.539 -17.953 -5.195 1 96 332 ALA A C 1
ATOM 2738 O O . ALA A 1 332 ? -7.512 -18.266 -5.805 1 96 332 ALA A O 1
ATOM 2739 N N . THR A 1 333 ? -9.016 -18.656 -4.191 1 94.38 333 THR A N 1
ATOM 2740 C CA . THR A 1 333 ? -8.273 -19.781 -3.637 1 94.38 333 THR A CA 1
ATOM 2741 C C . THR A 1 333 ? -8.219 -20.938 -4.637 1 94.38 333 THR A C 1
ATOM 2743 O O . THR A 1 333 ? -7.18 -21.578 -4.781 1 94.38 333 THR A O 1
ATOM 2746 N N . MET A 1 334 ? -9.266 -21.125 -5.316 1 94.88 334 MET A N 1
ATOM 2747 C CA . MET A 1 334 ? -9.305 -22.172 -6.336 1 94.88 334 MET A CA 1
ATOM 2748 C C . MET A 1 334 ? -8.281 -21.906 -7.434 1 94.88 334 MET A C 1
ATOM 2750 O O . MET A 1 334 ? -7.508 -22.781 -7.797 1 94.88 334 MET A O 1
ATOM 2754 N N . MET A 1 335 ? -8.219 -20.703 -7.938 1 94.94 335 MET A N 1
ATOM 2755 C CA . MET A 1 335 ? -7.285 -20.328 -9 1 94.94 335 MET A CA 1
ATOM 2756 C C . MET A 1 335 ? -5.844 -20.516 -8.539 1 94.94 335 MET A C 1
ATOM 2758 O O . MET A 1 335 ? -5.016 -21.047 -9.281 1 94.94 335 MET A O 1
ATOM 2762 N N . LEU A 1 336 ? -5.586 -20.125 -7.34 1 91.56 336 LEU A N 1
ATOM 2763 C CA . LEU A 1 336 ? -4.234 -20.281 -6.805 1 91.56 336 LEU A CA 1
ATOM 2764 C C . LEU A 1 336 ? -3.869 -21.75 -6.648 1 91.56 336 LEU A C 1
ATOM 2766 O O . LEU A 1 336 ? -2.754 -22.156 -6.98 1 91.56 336 LEU A O 1
ATOM 2770 N N . THR A 1 337 ? -4.809 -22.5 -6.176 1 89.31 337 THR A N 1
ATOM 2771 C CA . THR A 1 337 ? -4.582 -23.922 -5.977 1 89.31 337 THR A CA 1
ATOM 2772 C C . THR A 1 337 ? -4.328 -24.625 -7.309 1 89.31 337 THR A C 1
ATOM 2774 O O . THR A 1 337 ? -3.559 -25.578 -7.375 1 89.31 337 THR A O 1
ATOM 2777 N N . LEU A 1 338 ? -4.914 -24.078 -8.289 1 90.81 338 LEU A N 1
ATOM 2778 C CA . LEU A 1 338 ? -4.77 -24.672 -9.625 1 90.81 338 LEU A CA 1
ATOM 2779 C C . LEU A 1 338 ? -3.482 -24.188 -10.289 1 90.81 338 LEU A C 1
ATOM 2781 O O . LEU A 1 338 ? -3.217 -24.516 -11.445 1 90.81 338 LEU A O 1
ATOM 2785 N N . GLY A 1 339 ? -2.738 -23.281 -9.625 1 86.56 339 GLY A N 1
ATOM 2786 C CA . GLY A 1 339 ? -1.408 -22.922 -10.086 1 86.56 339 GLY A CA 1
ATOM 2787 C C . GLY A 1 339 ? -1.353 -21.562 -10.75 1 86.56 339 GLY A C 1
ATOM 2788 O O . GLY A 1 339 ? -0.319 -21.172 -11.297 1 86.56 339 GLY A O 1
ATOM 2789 N N . VAL A 1 340 ? -2.447 -20.859 -10.766 1 90.19 340 VAL A N 1
ATOM 2790 C CA . VAL A 1 340 ? -2.451 -19.531 -11.344 1 90.19 340 VAL A CA 1
ATOM 2791 C C . VAL A 1 340 ? -1.664 -18.578 -10.453 1 90.19 340 VAL A C 1
ATOM 2793 O O . VAL A 1 340 ? -1.791 -18.625 -9.227 1 90.19 340 VAL A O 1
ATOM 2796 N N . ASP A 1 341 ? -0.924 -17.734 -11.016 1 88.56 341 ASP A N 1
ATOM 2797 C CA . ASP A 1 341 ? -0.081 -16.828 -10.234 1 88.56 341 ASP A CA 1
ATOM 2798 C C . ASP A 1 341 ? -0.914 -15.734 -9.57 1 88.56 341 ASP A C 1
ATOM 2800 O O . ASP A 1 341 ? -1.978 -15.367 -10.07 1 88.56 341 ASP A O 1
ATOM 2804 N N . LEU A 1 342 ? -0.364 -15.234 -8.531 1 91 342 LEU A N 1
ATOM 2805 C CA . LEU A 1 342 ? -1.054 -14.281 -7.664 1 91 342 LEU A CA 1
ATOM 2806 C C . LEU A 1 342 ? -1.461 -13.031 -8.445 1 91 342 LEU A C 1
ATOM 2808 O O . LEU A 1 342 ? -2.537 -12.477 -8.211 1 91 342 LEU A O 1
ATOM 2812 N N . TYR A 1 343 ? -0.653 -12.555 -9.328 1 90.25 343 TYR A N 1
ATOM 2813 C CA . TYR A 1 343 ? -0.93 -11.344 -10.078 1 90.25 343 TYR A CA 1
ATOM 2814 C C . TYR A 1 343 ? -2.096 -11.547 -11.039 1 90.25 343 TYR A C 1
ATOM 2816 O O . TYR A 1 343 ? -2.994 -10.703 -11.125 1 90.25 343 TYR A O 1
ATOM 2824 N N . THR A 1 344 ? -2.082 -12.609 -11.703 1 91.88 344 THR A N 1
ATOM 2825 C CA . THR A 1 344 ? -3.182 -12.938 -12.602 1 91.88 344 THR A CA 1
ATOM 2826 C C . THR A 1 344 ? -4.492 -13.062 -11.836 1 91.88 344 THR A C 1
ATOM 2828 O O . THR A 1 344 ? -5.531 -12.586 -12.281 1 91.88 344 THR A O 1
ATOM 2831 N N . VAL A 1 345 ? -4.395 -13.688 -10.672 1 93.88 345 VAL A N 1
ATOM 2832 C CA . VAL A 1 345 ? -5.582 -13.812 -9.836 1 93.88 345 VAL A CA 1
ATOM 2833 C C . VAL A 1 345 ? -6.09 -12.422 -9.453 1 93.88 345 VAL A C 1
ATOM 2835 O O . VAL A 1 345 ? -7.297 -12.164 -9.484 1 93.88 345 VAL A O 1
ATOM 2838 N N . SER A 1 346 ? -5.184 -11.57 -9.086 1 94.12 346 SER A N 1
ATOM 2839 C CA . SER A 1 346 ? -5.539 -10.195 -8.742 1 94.12 346 SER A CA 1
ATOM 2840 C C . SER A 1 346 ? -6.285 -9.516 -9.891 1 94.12 346 SER A C 1
ATOM 2842 O O . SER A 1 346 ? -7.297 -8.852 -9.664 1 94.12 346 SER A O 1
ATOM 2844 N N . LYS A 1 347 ? -5.902 -9.727 -11.102 1 92.75 347 LYS A N 1
ATOM 2845 C CA . LYS A 1 347 ? -6.527 -9.141 -12.289 1 92.75 347 LYS A CA 1
ATOM 2846 C C . LYS A 1 347 ? -7.906 -9.742 -12.531 1 92.75 347 LYS A C 1
ATOM 2848 O O . LYS A 1 347 ? -8.844 -9.031 -12.898 1 92.75 347 LYS A O 1
ATOM 2853 N N . LEU A 1 348 ? -7.949 -11.016 -12.328 1 94.5 348 LEU A N 1
ATOM 2854 C CA . LEU A 1 348 ? -9.227 -11.688 -12.492 1 94.5 348 LEU A CA 1
ATOM 2855 C C . LEU A 1 348 ? -10.266 -11.133 -11.516 1 94.5 348 LEU A C 1
ATOM 2857 O O . LEU A 1 348 ? -11.438 -10.977 -11.875 1 94.5 348 LEU A O 1
ATOM 2861 N N . LEU A 1 349 ? -9.773 -10.82 -10.367 1 95.56 349 LEU A N 1
ATOM 2862 C CA . LEU A 1 349 ? -10.664 -10.328 -9.32 1 95.56 349 LEU A CA 1
ATOM 2863 C C . LEU A 1 349 ? -10.914 -8.828 -9.484 1 95.56 349 LEU A C 1
ATOM 2865 O O . LEU A 1 349 ? -11.844 -8.289 -8.883 1 95.56 349 LEU A O 1
ATOM 2869 N N . GLY A 1 350 ? -10.148 -8.258 -10.289 1 94.19 350 GLY A N 1
ATOM 2870 C CA . GLY A 1 350 ? -10.289 -6.816 -10.469 1 94.19 350 GLY A CA 1
ATOM 2871 C C . GLY A 1 350 ? -9.844 -6.02 -9.258 1 94.19 350 GLY A C 1
ATOM 2872 O O . GLY A 1 350 ? -10.508 -5.051 -8.875 1 94.19 350 GLY A O 1
ATOM 2873 N N . HIS A 1 351 ? -8.773 -6.48 -8.555 1 93.88 351 HIS A N 1
ATOM 2874 C CA . HIS A 1 351 ? -8.211 -5.746 -7.426 1 93.88 351 HIS A CA 1
ATOM 2875 C C . HIS A 1 351 ? -7.359 -4.574 -7.902 1 93.88 351 HIS A C 1
ATOM 2877 O O . HIS A 1 351 ? -6.52 -4.734 -8.789 1 93.88 351 HIS A O 1
ATOM 2883 N N . THR A 1 352 ? -7.582 -3.406 -7.289 1 91.44 352 THR A N 1
ATOM 2884 C CA . THR A 1 352 ? -6.781 -2.234 -7.637 1 91.44 352 THR A CA 1
ATOM 2885 C C . THR A 1 352 ? -5.414 -2.297 -6.965 1 91.44 352 THR A C 1
ATOM 2887 O O . THR A 1 352 ? -4.457 -1.68 -7.438 1 91.44 352 THR A O 1
ATOM 2890 N N . ASN A 1 353 ? -5.316 -2.957 -5.906 1 91.75 353 ASN A N 1
ATOM 2891 C CA . ASN A 1 353 ? -4.098 -3.158 -5.129 1 91.75 353 ASN A CA 1
ATOM 2892 C C . ASN A 1 353 ? -3.84 -4.637 -4.863 1 91.75 353 ASN A C 1
ATOM 2894 O O . ASN A 1 353 ? -4.668 -5.32 -4.262 1 91.75 353 ASN A O 1
ATOM 2898 N N . ILE A 1 354 ? -2.676 -5.098 -5.215 1 90.94 354 ILE A N 1
ATOM 2899 C CA . ILE A 1 354 ? -2.342 -6.512 -5.117 1 90.94 354 ILE A CA 1
ATOM 2900 C C . ILE A 1 354 ? -2.289 -6.93 -3.648 1 90.94 354 ILE A C 1
ATOM 2902 O O . ILE A 1 354 ? -2.383 -8.117 -3.328 1 90.94 354 ILE A O 1
ATOM 2906 N N . GLN A 1 355 ? -2.109 -6.023 -2.799 1 91.25 355 GLN A N 1
ATOM 2907 C CA . GLN A 1 355 ? -2.096 -6.309 -1.368 1 91.25 355 GLN A CA 1
ATOM 2908 C C . GLN A 1 355 ? -3.398 -6.973 -0.927 1 91.25 355 GLN A C 1
ATOM 2910 O O . GLN A 1 355 ? -3.398 -7.816 -0.027 1 91.25 355 GLN A O 1
ATOM 2915 N N . THR A 1 356 ? -4.465 -6.633 -1.634 1 91.44 356 THR A N 1
ATOM 2916 C CA . THR A 1 356 ? -5.762 -7.223 -1.315 1 91.44 356 THR A CA 1
ATOM 2917 C C . THR A 1 356 ? -5.762 -8.719 -1.623 1 91.44 356 THR A C 1
ATOM 2919 O O . THR A 1 356 ? -6.398 -9.5 -0.917 1 91.44 356 THR A O 1
ATOM 2922 N N . THR A 1 357 ? -4.996 -9.078 -2.629 1 92.69 357 THR A N 1
ATOM 2923 C CA . THR A 1 357 ? -4.938 -10.469 -3.055 1 92.69 357 THR A CA 1
ATOM 2924 C C . THR A 1 357 ? -3.965 -11.258 -2.184 1 92.69 357 THR A C 1
ATOM 2926 O O . THR A 1 357 ? -4.047 -12.492 -2.109 1 92.69 357 THR A O 1
ATOM 2929 N N . GLN A 1 358 ? -3.102 -10.523 -1.517 1 90.62 358 GLN A N 1
ATOM 2930 C CA . GLN A 1 358 ? -2.037 -11.125 -0.723 1 90.62 358 GLN A CA 1
ATOM 2931 C C . GLN A 1 358 ? -2.607 -12.039 0.358 1 90.62 358 GLN A C 1
ATOM 2933 O O . GLN A 1 358 ? -1.957 -13 0.774 1 90.62 358 GLN A O 1
ATOM 2938 N N . ILE A 1 359 ? -3.801 -11.812 0.758 1 88.81 359 ILE A N 1
ATOM 2939 C CA . ILE A 1 359 ? -4.41 -12.578 1.838 1 88.81 359 ILE A CA 1
ATOM 2940 C C . ILE A 1 359 ? -4.52 -14.047 1.427 1 88.81 359 ILE A C 1
ATOM 2942 O O . ILE A 1 359 ? -4.566 -14.938 2.281 1 88.81 359 ILE A O 1
ATOM 2946 N N . TYR A 1 360 ? -4.535 -14.242 0.141 1 89.69 360 TYR A N 1
ATOM 2947 C CA . TYR A 1 360 ? -4.672 -15.602 -0.363 1 89.69 360 TYR A CA 1
ATOM 2948 C C . TYR A 1 360 ? -3.307 -16.25 -0.572 1 89.69 360 TYR A C 1
ATOM 2950 O O . TYR A 1 360 ? -3.213 -17.438 -0.852 1 89.69 360 TYR A O 1
ATOM 2958 N N . ALA A 1 361 ? -2.27 -15.516 -0.515 1 85.19 361 ALA A N 1
ATOM 2959 C CA . ALA A 1 361 ? -0.928 -15.961 -0.884 1 85.19 361 ALA A CA 1
ATOM 2960 C C . ALA A 1 361 ? -0.433 -17.047 0.061 1 85.19 361 ALA A C 1
ATOM 2962 O O . ALA A 1 361 ? 0.38 -17.891 -0.325 1 85.19 361 ALA A O 1
ATOM 2963 N N . LYS A 1 362 ? -0.915 -17 1.318 1 79.56 362 LYS A N 1
ATOM 2964 C CA . LYS A 1 362 ? -0.483 -17.984 2.297 1 79.56 362 LYS A CA 1
ATOM 2965 C C . LYS A 1 362 ? -0.813 -19.406 1.824 1 79.56 362 LYS A C 1
ATOM 2967 O O . LYS A 1 362 ? -0.138 -20.359 2.201 1 79.56 362 LYS A O 1
ATOM 2972 N N . LEU A 1 363 ? -1.794 -19.5 1.039 1 78.56 363 LEU A N 1
ATOM 2973 C CA . LEU A 1 363 ? -2.225 -20.797 0.52 1 78.56 363 LEU A CA 1
ATOM 2974 C C . LEU A 1 363 ? -1.155 -21.406 -0.385 1 78.56 363 LEU A C 1
ATOM 2976 O O . LEU A 1 363 ? -1.056 -22.625 -0.502 1 78.56 363 LEU A O 1
ATOM 2980 N N . VAL A 1 364 ? -0.467 -20.578 -1.046 1 72.56 364 VAL A N 1
ATOM 2981 C CA . VAL A 1 364 ? 0.465 -21.062 -2.057 1 72.56 364 VAL A CA 1
ATOM 2982 C C . VAL A 1 364 ? 1.9 -20.797 -1.608 1 72.56 364 VAL A C 1
ATOM 2984 O O . VAL A 1 364 ? 2.84 -20.953 -2.391 1 72.56 364 VAL A O 1
ATOM 2987 N N . ASP A 1 365 ? 1.953 -20.375 -0.417 1 72.94 365 ASP A N 1
ATOM 2988 C CA . ASP A 1 365 ? 3.299 -20.156 0.104 1 72.94 365 ASP A CA 1
ATOM 2989 C C . ASP A 1 365 ? 4.141 -21.438 -0.008 1 72.94 365 ASP A C 1
ATOM 2991 O O . ASP A 1 365 ? 3.754 -22.484 0.497 1 72.94 365 ASP A O 1
ATOM 2995 N N . GLU A 1 366 ? 5.086 -21.438 -0.943 1 75.12 366 GLU A N 1
ATOM 2996 C CA . GLU A 1 366 ? 5.953 -22.594 -1.133 1 75.12 366 GLU A CA 1
ATOM 2997 C C . GLU A 1 366 ? 7.266 -22.438 -0.372 1 75.12 366 GLU A C 1
ATOM 2999 O O . GLU A 1 366 ? 7.629 -21.328 0.021 1 75.12 366 GLU A O 1
ATOM 3004 N N . SER A 1 367 ? 7.855 -23.562 -0.224 1 81.69 367 SER A N 1
ATOM 3005 C CA . SER A 1 367 ? 9.148 -23.594 0.447 1 81.69 367 SER A CA 1
ATOM 3006 C C . SER A 1 367 ? 10.195 -22.812 -0.344 1 81.69 367 SER A C 1
ATOM 3008 O O . SER A 1 367 ? 10.312 -22.984 -1.56 1 81.69 367 SER A O 1
ATOM 3010 N N . LYS A 1 368 ? 10.797 -21.891 0.305 1 87.31 368 LYS A N 1
ATOM 3011 C CA . LYS A 1 368 ? 11.883 -21.141 -0.314 1 87.31 368 LYS A CA 1
ATOM 3012 C C . LYS A 1 368 ? 12.93 -22.078 -0.906 1 87.31 368 LYS A C 1
ATOM 3014 O O . LYS A 1 368 ? 13.492 -21.812 -1.971 1 87.31 368 LYS A O 1
ATOM 3019 N N . LYS A 1 369 ? 13.164 -23.156 -0.193 1 88.31 369 LYS A N 1
ATOM 3020 C CA . LYS A 1 369 ? 14.164 -24.125 -0.64 1 88.31 369 LYS A CA 1
ATOM 3021 C C . LYS A 1 369 ? 13.766 -24.75 -1.975 1 88.31 369 LYS A C 1
ATOM 3023 O O . LYS A 1 369 ? 14.586 -24.828 -2.893 1 88.31 369 LYS A O 1
ATOM 3028 N N . LYS A 1 370 ? 12.539 -25.062 -2.086 1 88.88 370 LYS A N 1
ATOM 3029 C CA . LYS A 1 370 ? 12.047 -25.625 -3.342 1 88.88 370 LYS A CA 1
ATOM 3030 C C . LYS A 1 370 ? 12.172 -24.625 -4.48 1 88.88 370 LYS A C 1
ATOM 3032 O O . LYS A 1 370 ? 12.539 -24.984 -5.598 1 88.88 370 LYS A O 1
ATOM 3037 N N . ALA A 1 371 ? 11.961 -23.438 -4.141 1 90.25 371 ALA A N 1
ATOM 3038 C CA . ALA A 1 371 ? 12.016 -22.375 -5.141 1 90.25 371 ALA A CA 1
ATOM 3039 C C . ALA A 1 371 ? 13.438 -22.188 -5.652 1 90.25 371 ALA A C 1
ATOM 3041 O O . ALA A 1 371 ? 13.672 -22.156 -6.863 1 90.25 371 ALA A O 1
ATOM 3042 N N . ILE A 1 372 ? 14.406 -22.109 -4.781 1 91.94 372 ILE A N 1
ATOM 3043 C CA . ILE A 1 372 ? 15.773 -21.812 -5.168 1 91.94 372 ILE A CA 1
ATOM 3044 C C . ILE A 1 372 ? 16.391 -23 -5.895 1 91.94 372 ILE A C 1
ATOM 3046 O O . ILE A 1 372 ? 17.281 -22.828 -6.73 1 91.94 372 ILE A O 1
ATOM 3050 N N . ASP A 1 373 ? 15.906 -24.141 -5.598 1 90.75 373 ASP A N 1
ATOM 3051 C CA . ASP A 1 373 ? 16.422 -25.344 -6.227 1 90.75 373 ASP A CA 1
ATOM 3052 C C . ASP A 1 373 ? 16.047 -25.406 -7.707 1 90.75 373 ASP A C 1
ATOM 3054 O O . ASP A 1 373 ? 16.594 -26.203 -8.461 1 90.75 373 ASP A O 1
ATOM 3058 N N . LEU A 1 374 ? 15.18 -24.562 -8.102 1 89.5 374 LEU A N 1
ATOM 3059 C CA . LEU A 1 374 ? 14.797 -24.516 -9.508 1 89.5 374 LEU A CA 1
ATOM 3060 C C . LEU A 1 374 ? 15.883 -23.844 -10.344 1 89.5 374 LEU A C 1
ATOM 3062 O O . LEU A 1 374 ? 15.883 -23.953 -11.57 1 89.5 374 LEU A O 1
ATOM 3066 N N . ILE A 1 375 ? 16.75 -23.094 -9.703 1 91.62 375 ILE A N 1
ATOM 3067 C CA . ILE A 1 375 ? 17.797 -22.375 -10.43 1 91.62 375 ILE A CA 1
ATOM 3068 C C . ILE A 1 375 ? 18.75 -23.375 -11.102 1 91.62 375 ILE A C 1
ATOM 3070 O O . ILE A 1 375 ? 19.328 -24.234 -10.43 1 91.62 375 ILE A O 1
ATOM 3074 N N . PRO A 1 376 ? 18.828 -23.234 -12.375 1 88.12 376 PRO A N 1
ATOM 3075 C CA . PRO A 1 376 ? 19.688 -24.188 -13.086 1 88.12 376 PRO A CA 1
ATOM 3076 C C . PRO A 1 376 ? 21.172 -23.938 -12.828 1 88.12 376 PRO A C 1
ATOM 3078 O O . PRO A 1 376 ? 21.547 -22.828 -12.422 1 88.12 376 PRO A O 1
ATOM 3081 N N . ASN A 1 377 ? 21.891 -24.938 -13.07 1 87.75 377 ASN A N 1
ATOM 3082 C CA . ASN A 1 377 ? 23.344 -24.781 -13.023 1 87.75 377 ASN A CA 1
ATOM 3083 C C . ASN A 1 377 ? 23.875 -24.062 -14.266 1 87.75 377 ASN A C 1
ATOM 3085 O O . ASN A 1 377 ? 23.859 -24.641 -15.367 1 87.75 377 ASN A O 1
ATOM 3089 N N . ILE A 1 378 ? 24.219 -22.844 -14.07 1 87.25 378 ILE A N 1
ATOM 3090 C CA . ILE A 1 378 ? 24.609 -22.078 -15.25 1 87.25 378 ILE A CA 1
ATOM 3091 C C . ILE A 1 378 ? 26.141 -21.969 -15.312 1 87.25 378 ILE A C 1
ATOM 3093 O O . ILE A 1 378 ? 26.703 -21.641 -16.359 1 87.25 378 ILE A O 1
ATOM 3097 N N . SER A 1 379 ? 26.812 -22.156 -14.234 1 83.38 379 SER A N 1
ATOM 3098 C CA . SER A 1 379 ? 28.266 -22.078 -14.227 1 83.38 379 SER A CA 1
ATOM 3099 C C . SER A 1 379 ? 28.891 -23.438 -14.492 1 83.38 379 SER A C 1
ATOM 3101 O O . SER A 1 379 ? 28.312 -24.469 -14.156 1 83.38 379 SER A O 1
ATOM 3103 N N . MET 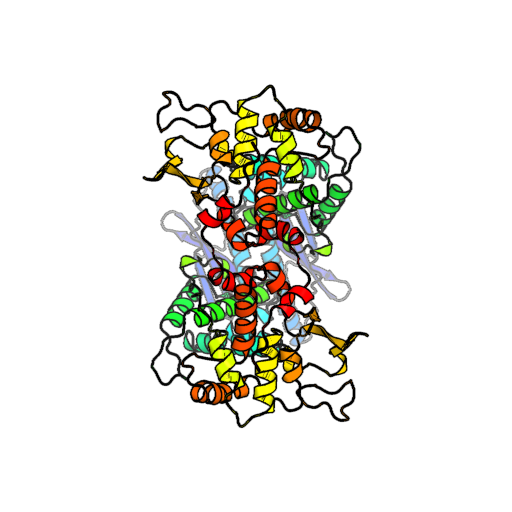B 1 1 ? -5.766 52.031 46.031 1 35.75 1 MET B N 1
ATOM 3104 C CA . MET B 1 1 ? -6.07 52.75 44.812 1 35.75 1 MET B CA 1
ATOM 3105 C C . MET B 1 1 ? -5.719 51.938 43.594 1 35.75 1 MET B C 1
ATOM 3107 O O . MET B 1 1 ? -4.598 51.438 43.469 1 35.75 1 MET B O 1
ATOM 3111 N N . LYS B 1 2 ? -6.637 51.219 42.969 1 51.34 2 LYS B N 1
ATOM 3112 C CA . LYS B 1 2 ? -6.52 50.469 41.75 1 51.34 2 LYS B CA 1
ATOM 3113 C C . LYS B 1 2 ? -5.992 51.344 40.594 1 51.34 2 LYS B C 1
ATOM 3115 O O . LYS B 1 2 ? -6.578 52.375 40.281 1 51.34 2 LYS B O 1
ATOM 3120 N N . LYS B 1 3 ? -4.715 51.438 40.469 1 50.53 3 LYS B N 1
ATOM 3121 C CA . LYS B 1 3 ? -4.18 52.344 39.469 1 50.53 3 LYS B CA 1
ATOM 3122 C C . LYS B 1 3 ? -4.301 51.719 38.062 1 50.53 3 LYS B C 1
ATOM 3124 O O . LYS B 1 3 ? -3.996 50.531 37.875 1 50.53 3 LYS B O 1
ATOM 3129 N N . GLN B 1 4 ? -5.109 52.281 37.219 1 48.03 4 GLN B N 1
ATOM 3130 C CA . GLN B 1 4 ? -5.203 51.906 35.812 1 48.03 4 GLN B CA 1
ATOM 3131 C C . GLN B 1 4 ? -3.887 52.188 35.094 1 48.03 4 GLN B C 1
ATOM 3133 O O . GLN B 1 4 ? -3.309 53.281 35.219 1 48.03 4 GLN B O 1
ATOM 3138 N N . LEU B 1 5 ? -3.047 51.281 34.875 1 47.88 5 LEU B N 1
ATOM 3139 C CA . LEU B 1 5 ? -1.821 51.5 34.125 1 47.88 5 LEU B CA 1
ATOM 3140 C C . LEU B 1 5 ? -2.139 51.969 32.719 1 47.88 5 LEU B C 1
ATOM 3142 O O . LEU B 1 5 ? -2.953 51.375 32 1 47.88 5 LEU B O 1
ATOM 3146 N N . ASN B 1 6 ? -2.078 53.281 32.438 1 44.38 6 ASN B N 1
ATOM 3147 C CA . ASN B 1 6 ? -2.191 53.781 31.078 1 44.38 6 ASN B CA 1
ATOM 3148 C C . ASN B 1 6 ? -1.18 53.125 30.141 1 44.38 6 ASN B C 1
ATOM 3150 O O . ASN B 1 6 ? 0.001 53.5 30.156 1 44.38 6 ASN B O 1
ATOM 3154 N N . LEU B 1 7 ? -1.321 51.812 29.844 1 48.88 7 LEU B N 1
ATOM 3155 C CA . LEU B 1 7 ? -0.424 51.125 28.938 1 48.88 7 LEU B CA 1
ATOM 3156 C C . LEU B 1 7 ? -0.427 51.781 27.547 1 48.88 7 LEU B C 1
ATOM 3158 O O . LEU B 1 7 ? -1.484 52.125 27.031 1 48.88 7 LEU B O 1
ATOM 3162 N N . LYS B 1 8 ? 0.651 52.375 27.109 1 52.75 8 LYS B N 1
ATOM 3163 C CA . LYS B 1 8 ? 0.78 52.875 25.75 1 52.75 8 LYS B CA 1
ATOM 3164 C C . LYS B 1 8 ? 0.402 51.781 24.734 1 52.75 8 LYS B C 1
ATOM 3166 O O . LYS B 1 8 ? 1.1 50.781 24.609 1 52.75 8 LYS B O 1
ATOM 3171 N N . GLU B 1 9 ? -0.809 51.625 24.328 1 59.34 9 GLU B N 1
ATOM 3172 C CA . GLU B 1 9 ? -1.272 50.656 23.328 1 59.34 9 GLU B CA 1
ATOM 3173 C C . GLU B 1 9 ? -0.759 51.031 21.938 1 59.34 9 GLU B C 1
ATOM 3175 O O . GLU B 1 9 ? -0.824 52.188 21.531 1 59.34 9 GLU B O 1
ATOM 3180 N N . PRO B 1 10 ? -0.071 50.156 21.312 1 64 10 PRO B N 1
ATOM 3181 C CA . PRO B 1 10 ? 0.486 50.469 19.984 1 64 10 PRO B CA 1
ATOM 3182 C C . PRO B 1 10 ? -0.591 50.75 18.938 1 64 10 PRO B C 1
ATOM 3184 O O . PRO B 1 10 ? -0.304 51.344 17.906 1 64 10 PRO B O 1
ATOM 3187 N N . ILE B 1 11 ? -1.815 50.312 19.297 1 73.69 11 ILE B N 1
ATOM 3188 C CA . ILE B 1 11 ? -2.885 50.5 18.328 1 73.69 11 ILE B CA 1
ATOM 3189 C C . ILE B 1 11 ? -4.074 51.188 18.984 1 73.69 11 ILE B C 1
ATOM 3191 O O . ILE B 1 11 ? -4.512 50.75 20.062 1 73.69 11 ILE B O 1
ATOM 3195 N N . LYS B 1 12 ? -4.566 52.281 18.5 1 74.31 12 LYS B N 1
ATOM 3196 C CA . LYS B 1 12 ? -5.754 53 18.969 1 74.31 12 LYS B CA 1
ATOM 3197 C C . LYS B 1 12 ? -6.836 53.031 17.891 1 74.31 12 LYS B C 1
ATOM 3199 O O . LYS B 1 12 ? -6.535 53.125 16.703 1 74.31 12 LYS B O 1
ATOM 3204 N N . VAL B 1 13 ? -8.109 52.781 18.281 1 78.88 13 VAL B N 1
ATOM 3205 C CA . VAL B 1 13 ? -9.227 52.906 17.359 1 78.88 13 VAL B CA 1
ATOM 3206 C C . VAL B 1 13 ? -9.703 54.344 17.281 1 78.88 13 VAL B C 1
ATOM 3208 O O . VAL B 1 13 ? -10.031 54.938 18.312 1 78.88 13 VAL B O 1
ATOM 3211 N N . ARG B 1 14 ? -9.648 54.906 16.156 1 79.38 14 ARG B N 1
ATOM 3212 C CA . ARG B 1 14 ? -10.086 56.281 15.938 1 79.38 14 ARG B CA 1
ATOM 3213 C C . ARG B 1 14 ? -11.156 56.344 14.852 1 79.38 14 ARG B C 1
ATOM 3215 O O . ARG B 1 14 ? -11.383 55.375 14.133 1 79.38 14 ARG B O 1
ATOM 3222 N N . THR B 1 15 ? -11.969 57.344 14.867 1 79.62 15 THR B N 1
ATOM 3223 C CA . THR B 1 15 ? -13.008 57.5 13.867 1 79.62 15 THR B CA 1
ATOM 3224 C C . THR B 1 15 ? -12.805 58.812 13.094 1 79.62 15 THR B C 1
ATOM 3226 O O . THR B 1 15 ? -12.227 59.75 13.617 1 79.62 15 THR B O 1
ATOM 3229 N N . LYS B 1 16 ? -13.039 58.75 11.852 1 77.81 16 LYS B N 1
ATOM 3230 C CA . LYS B 1 16 ? -13.039 59.906 10.977 1 77.81 16 LYS B CA 1
ATOM 3231 C C . LYS B 1 16 ? -14.453 60.25 10.492 1 77.81 16 LYS B C 1
ATOM 3233 O O . LYS B 1 16 ? -15.156 59.344 9.992 1 77.81 16 LYS B O 1
ATOM 3238 N N . LYS B 1 17 ? -14.859 61.469 10.719 1 78.88 17 LYS B N 1
ATOM 3239 C CA . LYS B 1 17 ? -16.188 61.906 10.305 1 78.88 17 LYS B CA 1
ATOM 3240 C C . LYS B 1 17 ? -16.266 62.062 8.789 1 78.88 17 LYS B C 1
ATOM 3242 O O . LYS B 1 17 ? -15.414 62.688 8.18 1 78.88 17 LYS B O 1
ATOM 3247 N N . LEU B 1 18 ? -17.234 61.312 8.281 1 74.56 18 LEU B N 1
ATOM 3248 C CA . LEU B 1 18 ? -17.453 61.438 6.844 1 74.56 18 LEU B CA 1
ATOM 3249 C C . LEU B 1 18 ? -18.5 62.5 6.523 1 74.56 18 LEU B C 1
ATOM 3251 O O . LEU B 1 18 ? -19.234 62.938 7.41 1 74.56 18 LEU B O 1
ATOM 3255 N N . VAL B 1 19 ? -18.547 62.875 5.219 1 72.75 19 VAL B N 1
ATOM 3256 C CA . VAL B 1 19 ? -19.438 63.906 4.734 1 72.75 19 VAL B CA 1
ATOM 3257 C C . VAL B 1 19 ? -20.891 63.469 4.938 1 72.75 19 VAL B C 1
ATOM 3259 O O . VAL B 1 19 ? -21.75 64.312 5.254 1 72.75 19 VAL B O 1
ATOM 3262 N N . ASN B 1 20 ? -21.156 62.188 4.941 1 70.06 20 ASN B N 1
ATOM 3263 C CA . ASN B 1 20 ? -22.531 61.688 5.031 1 70.06 20 ASN B CA 1
ATOM 3264 C C . ASN B 1 20 ? -22.969 61.5 6.48 1 70.06 20 ASN B C 1
ATOM 3266 O O . ASN B 1 20 ? -24.062 61.031 6.75 1 70.06 20 ASN B O 1
ATOM 3270 N N . GLY B 1 21 ? -22.109 61.875 7.438 1 74.94 21 GLY B N 1
ATOM 3271 C CA . GLY B 1 21 ? -22.484 61.812 8.844 1 74.94 21 GLY B CA 1
ATOM 3272 C C . GLY B 1 21 ? -21.984 60.562 9.539 1 74.94 21 GLY B C 1
ATOM 3273 O O . GLY B 1 21 ? -22.031 60.469 10.766 1 74.94 21 GLY B O 1
ATOM 3274 N N . CYS B 1 22 ? -21.594 59.656 8.727 1 77.38 22 CYS B N 1
ATOM 3275 C CA . CYS B 1 22 ? -21.062 58.438 9.312 1 77.38 22 CYS B CA 1
ATOM 3276 C C . CYS B 1 22 ? -19.625 58.594 9.766 1 77.38 22 CYS B C 1
ATOM 3278 O O . CYS B 1 22 ? -18.938 59.531 9.336 1 77.38 22 CYS B O 1
ATOM 3280 N N . GLN B 1 23 ? -19.281 57.75 10.727 1 81.25 23 GLN B N 1
ATOM 3281 C CA . GLN B 1 23 ? -17.891 57.781 11.195 1 81.25 23 GLN B CA 1
ATOM 3282 C C . GLN B 1 23 ? -17.141 56.531 10.734 1 81.25 23 GLN B C 1
ATOM 3284 O O . GLN B 1 23 ? -17.609 55.406 10.938 1 81.25 23 GLN B O 1
ATOM 3289 N N . SER B 1 24 ? -16.141 56.75 9.945 1 79.62 24 SER B N 1
ATOM 3290 C CA . SER B 1 24 ? -15.305 55.656 9.516 1 79.62 24 SER B CA 1
ATOM 3291 C C . SER B 1 24 ? -14.305 55.25 10.594 1 79.62 24 SER B C 1
ATOM 3293 O O . SER B 1 24 ? -13.617 56.125 11.148 1 79.62 24 SER B O 1
ATOM 3295 N N . ILE B 1 25 ? -14.266 54 10.891 1 81.12 25 ILE B N 1
ATOM 3296 C CA . ILE B 1 25 ? -13.375 53.5 11.938 1 81.12 25 ILE B CA 1
ATOM 3297 C C . ILE B 1 25 ? -12.023 53.125 11.32 1 81.12 25 ILE B C 1
ATOM 3299 O O . ILE B 1 25 ? -11.969 52.5 10.281 1 81.12 25 ILE B O 1
ATOM 3303 N N . TYR B 1 26 ? -10.977 53.625 11.852 1 80.06 26 TYR B N 1
ATOM 3304 C CA . TYR B 1 26 ? -9.656 53.219 11.406 1 80.06 26 TYR B CA 1
ATOM 3305 C C . TYR B 1 26 ? -8.727 52.969 12.594 1 80.06 26 TYR B C 1
ATOM 3307 O O . TYR B 1 26 ? -8.961 53.5 13.68 1 80.06 26 TYR B O 1
ATOM 3315 N N . LEU B 1 27 ? -7.719 52.125 12.422 1 80.62 27 LEU B N 1
ATOM 3316 C CA . LEU B 1 27 ? -6.719 51.844 13.445 1 80.62 27 LEU B CA 1
ATOM 3317 C C . LEU B 1 27 ? -5.523 52.781 13.32 1 80.62 27 LEU B C 1
ATOM 3319 O O . LEU B 1 27 ? -5.008 53 12.227 1 80.62 27 LEU B O 1
ATOM 3323 N N . ASP B 1 28 ? -5.227 53.438 14.445 1 76.12 28 ASP B N 1
ATOM 3324 C CA . ASP B 1 28 ? -4.012 54.25 14.586 1 76.12 28 ASP B CA 1
ATOM 3325 C C . ASP B 1 28 ? -2.887 53.406 15.219 1 76.12 28 ASP B C 1
ATOM 3327 O O . ASP B 1 28 ? -2.891 53.188 16.422 1 76.12 28 ASP B O 1
ATOM 3331 N N . ILE B 1 29 ? -1.954 52.906 14.312 1 73.19 29 ILE B N 1
ATOM 3332 C CA . ILE B 1 29 ? -0.901 51.969 14.742 1 73.19 29 ILE B CA 1
ATOM 3333 C C . ILE B 1 29 ? 0.418 52.719 14.875 1 73.19 29 ILE B C 1
ATOM 3335 O O . ILE B 1 29 ? 0.873 53.375 13.922 1 73.19 29 ILE B O 1
ATOM 3339 N N . TYR B 1 30 ? 0.926 52.75 16.016 1 68.5 30 TYR B N 1
ATOM 3340 C CA . TYR B 1 30 ? 2.223 53.375 16.25 1 68.5 30 TYR B CA 1
ATOM 3341 C C . TYR B 1 30 ? 3.25 52.344 16.703 1 68.5 30 TYR B C 1
ATOM 3343 O O . TYR B 1 30 ? 3.162 51.812 17.812 1 68.5 30 TYR B O 1
ATOM 3351 N N . MET B 1 31 ? 4.164 51.938 15.766 1 63.22 31 MET B N 1
ATOM 3352 C CA . MET B 1 31 ? 5.211 50.938 16.078 1 63.22 31 MET B CA 1
ATOM 3353 C C . MET B 1 31 ? 6.57 51.438 15.594 1 63.22 31 MET B C 1
ATOM 3355 O O . MET B 1 31 ? 6.703 51.906 14.453 1 63.22 31 MET B O 1
ATOM 3359 N N . ASN B 1 32 ? 7.559 51.25 16.438 1 60.09 32 ASN B N 1
ATOM 3360 C CA . ASN B 1 32 ? 8.945 51.562 16.125 1 60.09 32 ASN B CA 1
ATOM 3361 C C . ASN B 1 32 ? 9.078 52.969 15.547 1 60.09 32 ASN B C 1
ATOM 3363 O O . ASN B 1 32 ? 9.797 53.188 14.562 1 60.09 32 ASN B O 1
ATOM 3367 N N . GLY B 1 33 ? 8.289 53.938 16.047 1 61.81 33 GLY B N 1
ATOM 3368 C CA . GLY B 1 33 ? 8.422 55.312 15.656 1 61.81 33 GLY B CA 1
ATOM 3369 C C . GLY B 1 33 ? 7.629 55.656 14.406 1 61.81 33 GLY B C 1
ATOM 3370 O O . GLY B 1 33 ? 7.727 56.781 13.898 1 61.81 33 GLY B O 1
ATOM 3371 N N . ARG B 1 34 ? 7.027 54.781 13.789 1 66.5 34 ARG B N 1
ATOM 3372 C CA . ARG B 1 34 ? 6.223 55 12.594 1 66.5 34 ARG B CA 1
ATOM 3373 C C . ARG B 1 34 ? 4.738 54.844 12.898 1 66.5 34 ARG B C 1
ATOM 3375 O O . ARG B 1 34 ? 4.332 53.938 13.602 1 66.5 34 ARG B O 1
ATOM 3382 N N . ARG B 1 35 ? 4.043 55.844 12.438 1 70.94 35 ARG B N 1
ATOM 3383 C CA . ARG B 1 35 ? 2.59 55.812 12.594 1 70.94 35 ARG B CA 1
ATOM 3384 C C . ARG B 1 35 ? 1.905 55.375 11.312 1 70.94 35 ARG B C 1
ATOM 3386 O O . ARG B 1 35 ? 2.266 55.812 10.219 1 70.94 35 ARG B O 1
ATOM 3393 N N . GLN B 1 36 ? 1.202 54.344 11.312 1 74.88 36 GLN B N 1
ATOM 3394 C CA . GLN B 1 36 ? 0.436 53.844 10.172 1 74.88 36 GLN B CA 1
ATOM 3395 C C . GLN B 1 36 ? -1.056 53.781 10.5 1 74.88 36 GLN B C 1
ATOM 3397 O O . GLN B 1 36 ? -1.441 53.531 11.641 1 74.88 36 GLN B O 1
ATOM 3402 N N . TYR B 1 37 ? -1.812 54.281 9.5 1 74.94 37 TYR B N 1
ATOM 3403 C CA . TYR B 1 37 ? -3.262 54.25 9.664 1 74.94 37 TYR B CA 1
ATOM 3404 C C . TYR B 1 37 ? -3.865 53.125 8.805 1 74.94 37 TYR B C 1
ATOM 3406 O O . TYR B 1 37 ? -3.438 52.906 7.672 1 74.94 37 TYR B O 1
ATOM 3414 N N . GLU B 1 38 ? -4.727 52.312 9.406 1 77.19 38 GLU B N 1
ATOM 3415 C CA . GLU B 1 38 ? -5.438 51.25 8.695 1 77.19 38 GLU B CA 1
ATOM 3416 C C . GLU B 1 38 ? -6.949 51.406 8.836 1 77.19 38 GLU B C 1
ATOM 3418 O O . GLU B 1 38 ? -7.492 51.281 9.93 1 77.19 38 GLU B O 1
ATOM 3423 N N . PHE B 1 39 ? -7.574 51.75 7.707 1 74.31 39 PHE B N 1
ATOM 3424 C CA . PHE B 1 39 ? -9.023 51.906 7.723 1 74.31 39 PHE B CA 1
ATOM 3425 C C . PHE B 1 39 ? -9.711 50.531 7.703 1 74.31 39 PHE B C 1
ATOM 3427 O O . PHE B 1 39 ? -9.344 49.656 6.914 1 74.31 39 PHE B O 1
ATOM 3434 N N . LEU B 1 40 ? -10.602 50.25 8.609 1 74.88 40 LEU B N 1
ATOM 3435 C CA . LEU B 1 40 ? -11.25 48.938 8.789 1 74.88 40 LEU B CA 1
ATOM 3436 C C . LEU B 1 40 ? -12.477 48.844 7.891 1 74.88 40 LEU B C 1
ATOM 3438 O O . LEU B 1 40 ? -13.102 47.781 7.816 1 74.88 40 LEU B O 1
ATOM 3442 N N . LYS B 1 41 ? -12.82 49.938 7.121 1 69.69 41 LYS B N 1
ATOM 3443 C CA . LYS B 1 41 ? -14.031 50 6.305 1 69.69 41 LYS B CA 1
ATOM 3444 C C . LYS B 1 41 ? -15.273 49.656 7.121 1 69.69 41 LYS B C 1
ATOM 3446 O O . LYS B 1 41 ? -16.156 48.938 6.645 1 69.69 41 LYS B O 1
ATOM 3451 N N . LEU B 1 42 ? -15.219 49.906 8.352 1 78.5 42 LEU B N 1
ATOM 3452 C CA . LEU B 1 42 ? -16.344 49.844 9.273 1 78.5 42 LEU B CA 1
ATOM 3453 C C . LEU B 1 42 ? -16.844 51.281 9.586 1 78.5 42 LEU B C 1
ATOM 3455 O O . LEU B 1 42 ? -16.031 52.188 9.703 1 78.5 42 LEU B O 1
ATOM 3459 N N . TYR B 1 43 ? -18.172 51.344 9.609 1 76.31 43 TYR B N 1
ATOM 3460 C CA . TYR B 1 43 ? -18.734 52.688 9.742 1 76.31 43 TYR B CA 1
ATOM 3461 C C . TYR B 1 43 ? -19.719 52.75 10.898 1 76.31 43 TYR B C 1
ATOM 3463 O O . TYR B 1 43 ? -20.516 51.812 11.102 1 76.31 43 TYR B O 1
ATOM 3471 N N . ILE B 1 44 ? -19.578 53.719 11.758 1 80.12 44 ILE B N 1
ATOM 3472 C CA . ILE B 1 44 ? -20.578 54.062 12.773 1 80.12 44 ILE B CA 1
ATOM 3473 C C . ILE B 1 44 ? -21.625 55 12.188 1 80.12 44 ILE B C 1
ATOM 3475 O O . ILE B 1 44 ? -21.297 56.062 11.656 1 80.12 44 ILE B O 1
ATOM 3479 N N . ILE B 1 45 ? -22.828 54.562 12.195 1 80.06 45 ILE B N 1
ATOM 3480 C CA . ILE B 1 45 ? -23.906 55.344 11.594 1 80.06 45 ILE B CA 1
ATOM 3481 C C . ILE B 1 45 ? -24.547 56.25 12.656 1 80.06 45 ILE B C 1
ATOM 3483 O O . ILE B 1 45 ? -24.484 55.938 13.852 1 80.06 45 ILE B O 1
ATOM 3487 N N . PRO B 1 46 ? -25.141 57.406 12.25 1 79.62 46 PRO B N 1
ATOM 3488 C CA . PRO B 1 46 ? -25.859 58.25 13.211 1 79.62 46 PRO B CA 1
ATOM 3489 C C . PRO B 1 46 ? -27.031 57.5 13.859 1 79.62 46 PRO B C 1
ATOM 3491 O O . PRO B 1 46 ? -27.734 56.75 13.195 1 79.62 46 PRO B O 1
ATOM 3494 N N . GLU B 1 47 ? -27.094 57.5 15.242 1 75.81 47 GLU B N 1
ATOM 3495 C CA . GLU B 1 47 ? -28.078 56.75 16 1 75.81 47 GLU B CA 1
ATOM 3496 C C . GLU B 1 47 ? -29.453 57.406 15.969 1 75.81 47 GLU B C 1
ATOM 3498 O O . GLU B 1 47 ? -29.625 58.5 16.531 1 75.81 47 GLU B O 1
ATOM 3503 N N . HIS B 1 48 ? -30.359 56.906 15.094 1 74.69 48 HIS B N 1
ATOM 3504 C CA . HIS B 1 48 ? -31.719 57.438 15.055 1 74.69 48 HIS B CA 1
ATOM 3505 C C . HIS B 1 48 ? -32.688 56.5 15.766 1 74.69 48 HIS B C 1
ATOM 3507 O O . HIS B 1 48 ? -33.75 56.906 16.219 1 74.69 48 HIS B O 1
ATOM 3513 N N . ASN B 1 49 ? -32.375 55.281 15.766 1 77.62 49 ASN B N 1
ATOM 3514 C CA . ASN B 1 49 ? -33.219 54.281 16.375 1 77.62 49 ASN B CA 1
ATOM 3515 C C . ASN B 1 49 ? -32.406 53.25 17.156 1 77.62 49 ASN B C 1
ATOM 3517 O O . ASN B 1 49 ? -31.188 53.281 17.156 1 77.62 49 ASN B O 1
ATOM 3521 N N . GLN B 1 50 ? -33.125 52.406 17.828 1 78.31 50 GLN B N 1
ATOM 3522 C CA . GLN B 1 50 ? -32.5 51.375 18.641 1 78.31 50 GLN B CA 1
ATOM 3523 C C . GLN B 1 50 ? -31.719 50.375 17.781 1 78.31 50 GLN B C 1
ATOM 3525 O O . GLN B 1 50 ? -30.703 49.844 18.234 1 78.31 50 GLN B O 1
ATOM 3530 N N . ALA B 1 51 ? -32.219 50.312 16.625 1 76 51 ALA B N 1
ATOM 3531 C CA . ALA B 1 51 ? -31.531 49.406 15.711 1 76 51 ALA B CA 1
ATOM 3532 C C . ALA B 1 51 ? -30.156 49.938 15.312 1 76 51 ALA B C 1
ATOM 3534 O O . ALA B 1 51 ? -29.188 49.188 15.227 1 76 51 ALA B O 1
ATOM 3535 N N . ASP B 1 52 ? -30.125 51.156 15.172 1 76.12 52 ASP B N 1
ATOM 3536 C CA . ASP B 1 52 ? -28.875 51.812 14.805 1 76.12 52 ASP B CA 1
ATOM 3537 C C . ASP B 1 52 ? -27.844 51.688 15.93 1 76.12 52 ASP B C 1
ATOM 3539 O O . ASP B 1 52 ? -26.656 51.469 15.672 1 76.12 52 ASP B O 1
ATOM 3543 N N . LYS B 1 53 ? -28.391 51.688 17.094 1 78.31 53 LYS B N 1
ATOM 3544 C CA . LYS B 1 53 ? -27.531 51.594 18.266 1 78.31 53 LYS B CA 1
ATOM 3545 C C . LYS B 1 53 ? -26.922 50.188 18.375 1 78.31 53 LYS B C 1
ATOM 3547 O O . LYS B 1 53 ? -25.734 50.031 18.656 1 78.31 53 LYS B O 1
ATOM 3552 N N . LYS B 1 54 ? -27.781 49.312 18.094 1 76.88 54 LYS B N 1
ATOM 3553 C CA . LYS B 1 54 ? -27.312 47.938 18.156 1 76.88 54 LYS B CA 1
ATOM 3554 C C . LYS B 1 54 ? -26.266 47.656 17.078 1 76.88 54 LYS B C 1
ATOM 3556 O O . LYS B 1 54 ? -25.266 47 17.344 1 76.88 54 LYS B O 1
ATOM 3561 N N . ARG B 1 55 ? -26.547 48.188 15.969 1 74.12 55 ARG B N 1
ATOM 3562 C CA . ARG B 1 55 ? -25.625 48.031 14.859 1 74.12 55 ARG B CA 1
ATOM 3563 C C . ARG B 1 55 ? -24.281 48.656 15.172 1 74.12 55 ARG B C 1
ATOM 3565 O O . ARG B 1 55 ? -23.219 48.094 14.867 1 74.12 55 ARG B O 1
ATOM 3572 N N . ASN B 1 56 ? -24.344 49.812 15.719 1 78.12 56 ASN B N 1
ATOM 3573 C CA . ASN B 1 56 ? -23.109 50.531 16.062 1 78.12 56 ASN B CA 1
ATOM 3574 C C . ASN B 1 56 ? -22.328 49.812 17.141 1 78.12 56 ASN B C 1
ATOM 3576 O O . ASN B 1 56 ? -21.094 49.75 17.078 1 78.12 56 ASN B O 1
ATOM 3580 N N . VAL B 1 57 ? -23.078 49.156 18.016 1 74.56 57 VAL B N 1
ATOM 3581 C CA . VAL B 1 57 ? -22.422 48.375 19.047 1 74.56 57 VAL B CA 1
ATOM 3582 C C . VAL B 1 57 ? -21.719 47.188 18.422 1 74.56 57 VAL B C 1
ATOM 3584 O O . VAL B 1 57 ? -20.578 46.875 18.781 1 74.56 57 VAL B O 1
ATOM 3587 N N . GLU B 1 58 ? -22.359 46.625 17.484 1 71.75 58 GLU B N 1
ATOM 3588 C CA . GLU B 1 58 ? -21.781 45.469 16.781 1 71.75 58 GLU B CA 1
ATOM 3589 C C . GLU B 1 58 ? -20.547 45.875 15.992 1 71.75 58 GLU B C 1
ATOM 3591 O O . GLU B 1 58 ? -19.531 45.188 15.992 1 71.75 58 GLU B O 1
ATOM 3596 N N . THR B 1 59 ? -20.719 46.969 15.375 1 74.38 59 THR B N 1
ATOM 3597 C CA . THR B 1 59 ? -19.625 47.5 14.562 1 74.38 59 THR B CA 1
ATOM 3598 C C . THR B 1 59 ? -18.406 47.812 15.438 1 74.38 59 THR B C 1
ATOM 3600 O O . THR B 1 59 ? -17.266 47.5 15.07 1 74.38 59 THR B O 1
ATOM 3603 N N . LEU B 1 60 ? -18.672 48.312 16.531 1 74.5 60 LEU B N 1
ATOM 3604 C CA . LEU B 1 60 ? -17.594 48.656 17.453 1 74.5 60 LEU B CA 1
ATOM 3605 C C . LEU B 1 60 ? -16.938 47.406 18.031 1 74.5 60 LEU B C 1
ATOM 3607 O O . LEU B 1 60 ? -15.727 47.375 18.188 1 74.5 60 LEU B O 1
ATOM 3611 N N . ASN B 1 61 ? -17.719 46.469 18.25 1 68 61 ASN B N 1
ATOM 3612 C CA . ASN B 1 61 ? -17.172 45.188 18.734 1 68 61 ASN B CA 1
ATOM 3613 C C . ASN B 1 61 ? -16.266 44.562 17.688 1 68 61 ASN B C 1
ATOM 3615 O O . ASN B 1 61 ? -15.219 44 18.031 1 68 61 ASN B O 1
ATOM 3619 N N . LEU B 1 62 ? -16.703 44.688 16.5 1 69.62 62 LEU B N 1
ATOM 3620 C CA . LEU B 1 62 ? -15.898 44.156 15.406 1 69.62 62 LEU B CA 1
ATOM 3621 C C . LEU B 1 62 ? -14.57 44.906 15.312 1 69.62 62 LEU B C 1
ATOM 3623 O O . LEU B 1 62 ? -13.523 44.281 15.102 1 69.62 62 LEU B O 1
ATOM 3627 N N . ALA B 1 63 ? -14.688 46.156 15.445 1 71.81 63 ALA B N 1
ATOM 3628 C CA . ALA B 1 63 ? -13.477 47 15.383 1 71.81 63 ALA B CA 1
ATOM 3629 C C . ALA B 1 63 ? -12.516 46.625 16.5 1 71.81 63 ALA B C 1
ATOM 3631 O O . ALA B 1 63 ? -11.305 46.562 16.297 1 71.81 63 ALA B O 1
ATOM 3632 N N . ASN B 1 64 ? -13.039 46.344 17.594 1 69 64 ASN B N 1
ATOM 3633 C CA . ASN B 1 64 ? -12.219 45.938 18.75 1 69 64 ASN B CA 1
ATOM 3634 C C . ASN B 1 64 ? -11.562 44.594 18.531 1 69 64 ASN B C 1
ATOM 3636 O O . ASN B 1 64 ? -10.406 44.375 18.906 1 69 64 ASN B O 1
ATOM 3640 N N . ALA B 1 65 ? -12.281 43.75 17.984 1 64.56 65 ALA B N 1
ATOM 3641 C CA . ALA B 1 65 ? -11.742 42.406 17.688 1 64.56 65 ALA B CA 1
ATOM 3642 C C . ALA B 1 65 ? -10.578 42.5 16.688 1 64.56 65 ALA B C 1
ATOM 3644 O O . ALA B 1 65 ? -9.555 41.844 16.859 1 64.56 65 ALA B O 1
ATOM 3645 N N . ILE B 1 66 ? -10.828 43.312 15.727 1 68.75 66 ILE B N 1
ATOM 3646 C CA . ILE B 1 66 ? -9.789 43.5 14.727 1 68.75 66 ILE B CA 1
ATOM 3647 C C . ILE B 1 66 ? -8.555 44.125 15.375 1 68.75 66 ILE B C 1
ATOM 3649 O O . ILE B 1 66 ? -7.422 43.719 15.094 1 68.75 66 ILE B O 1
ATOM 3653 N N . LYS B 1 67 ? -8.789 45.094 16.219 1 69.94 67 LYS B N 1
ATOM 3654 C CA . LYS B 1 67 ? -7.695 45.719 16.969 1 69.94 67 LYS B CA 1
ATOM 3655 C C . LYS B 1 67 ? -6.926 44.688 17.781 1 69.94 67 LYS B C 1
ATOM 3657 O O . LYS B 1 67 ? -5.691 44.625 17.734 1 69.94 67 LYS B O 1
ATOM 3662 N N . ALA B 1 68 ? -7.617 43.906 18.469 1 64.19 68 ALA B N 1
ATOM 3663 C CA . ALA B 1 68 ? -6.992 42.875 19.297 1 64.19 68 ALA B CA 1
ATOM 3664 C C . ALA B 1 68 ? -6.199 41.875 18.438 1 64.19 68 ALA B C 1
ATOM 3666 O O . ALA B 1 68 ? -5.094 41.5 18.812 1 64.19 68 ALA B O 1
ATOM 3667 N N . GLN B 1 69 ? -6.785 41.5 17.344 1 64 69 GLN B N 1
ATOM 3668 C CA . GLN B 1 69 ? -6.094 40.594 16.422 1 64 69 GLN B CA 1
ATOM 3669 C C . GLN B 1 69 ? -4.797 41.219 15.922 1 64 69 GLN B C 1
ATOM 3671 O O . GLN B 1 69 ? -3.766 40.562 15.852 1 64 69 GLN B O 1
ATOM 3676 N N . LYS B 1 70 ? -4.938 42.438 15.609 1 63.91 70 LYS B N 1
ATOM 3677 C CA . LYS B 1 70 ? -3.771 43.156 15.094 1 63.91 70 LYS B CA 1
ATOM 3678 C C . LYS B 1 70 ? -2.709 43.312 16.172 1 63.91 70 LYS B C 1
ATOM 3680 O O . LYS B 1 70 ? -1.513 43.219 15.898 1 63.91 70 LYS B O 1
ATOM 3685 N N . ILE B 1 71 ? -3.156 43.594 17.344 1 62.56 71 ILE B N 1
ATOM 3686 C CA . ILE B 1 71 ? -2.232 43.719 18.469 1 62.56 71 ILE B CA 1
ATOM 3687 C C . ILE B 1 71 ? -1.507 42.375 18.688 1 62.56 71 ILE B C 1
ATOM 3689 O O . ILE B 1 71 ? -0.286 42.375 18.859 1 62.56 71 ILE B O 1
ATOM 3693 N N . LEU B 1 72 ? -2.279 41.375 18.688 1 60.91 72 LEU B N 1
ATOM 3694 C CA . LEU B 1 72 ? -1.684 40.062 18.859 1 60.91 72 LEU B CA 1
ATOM 3695 C C . LEU B 1 72 ? -0.687 39.75 17.734 1 60.91 72 LEU B C 1
ATOM 3697 O O . LEU B 1 72 ? 0.377 39.188 17.984 1 60.91 72 LEU B O 1
ATOM 3701 N N . GLU B 1 73 ? -1.121 40.094 16.609 1 60.75 73 GLU B N 1
ATOM 3702 C CA . GLU B 1 73 ? -0.232 39.938 15.461 1 60.75 73 GLU B CA 1
ATOM 3703 C C . GLU B 1 73 ? 1.07 40.688 15.648 1 60.75 73 GLU B C 1
ATOM 3705 O O . GLU B 1 73 ? 2.152 40.188 15.367 1 60.75 73 GLU B O 1
ATOM 3710 N N . ILE B 1 74 ? 0.865 41.875 16.094 1 58.16 74 ILE B N 1
ATOM 3711 C CA . ILE B 1 74 ? 2.016 42.75 16.266 1 58.16 74 ILE B CA 1
ATOM 3712 C C . ILE B 1 74 ? 2.893 42.219 17.406 1 58.16 74 ILE B C 1
ATOM 3714 O O . ILE B 1 74 ? 4.117 42.188 17.266 1 58.16 74 ILE B O 1
ATOM 3718 N N . TYR B 1 75 ? 2.164 42 18.453 1 53.06 75 TYR B N 1
ATOM 3719 C CA . TYR B 1 75 ? 2.941 41.5 19.578 1 53.06 75 TYR B CA 1
ATOM 3720 C C . TYR B 1 75 ? 3.529 40.125 19.266 1 53.06 75 TYR B C 1
ATOM 3722 O O . TYR B 1 75 ? 4.66 39.812 19.656 1 53.06 75 TYR B O 1
ATOM 3730 N N . ASN B 1 76 ? 2.66 39.344 18.734 1 52.34 76 ASN B N 1
ATOM 3731 C CA . ASN B 1 76 ? 3.203 38.062 18.266 1 52.34 76 ASN B CA 1
ATOM 3732 C C . ASN B 1 76 ? 4.379 38.281 17.328 1 52.34 76 ASN B C 1
ATOM 3734 O O . ASN B 1 76 ? 5.363 37.531 17.375 1 52.34 76 ASN B O 1
ATOM 3738 N N . GLN B 1 77 ? 4.141 39.156 16.516 1 47.97 77 GLN B N 1
ATOM 3739 C CA . GLN B 1 77 ? 5.219 39.531 15.594 1 47.97 77 GLN B CA 1
ATOM 3740 C C . GLN B 1 77 ? 6.383 40.156 16.344 1 47.97 77 GLN B C 1
ATOM 3742 O O . GLN B 1 77 ? 7.547 39.906 16.031 1 47.97 77 GLN B O 1
ATOM 3747 N N . THR B 1 78 ? 6.027 41.094 17.156 1 42.84 78 THR B N 1
ATOM 3748 C CA . THR B 1 78 ? 7.062 41.906 17.797 1 42.84 78 THR B CA 1
ATOM 3749 C C . THR B 1 78 ? 7.652 41.188 19 1 42.84 78 THR B C 1
ATOM 3751 O O . THR B 1 78 ? 8.867 41.219 19.219 1 42.84 78 THR B O 1
ATOM 3754 N N . TYR B 1 79 ? 6.824 40.875 20 1 41.72 79 TYR B N 1
ATOM 3755 C CA . TYR B 1 79 ? 7.398 40.312 21.219 1 41.72 79 TYR B CA 1
ATOM 3756 C C . TYR B 1 79 ? 7.445 38.781 21.141 1 41.72 79 TYR B C 1
ATOM 3758 O O . TYR B 1 79 ? 7.891 38.125 22.078 1 41.72 79 TYR B O 1
ATOM 3766 N N . GLY B 1 80 ? 7.598 38.062 20.156 1 39.88 80 GLY B N 1
ATOM 3767 C CA . GLY B 1 80 ? 7.844 36.656 19.969 1 39.88 80 GLY B CA 1
ATOM 3768 C C . GLY B 1 80 ? 6.941 35.781 20.812 1 39.88 80 GLY B C 1
ATOM 3769 O O . GLY B 1 80 ? 7.305 34.656 21.156 1 39.88 80 GLY B O 1
ATOM 3770 N N . PHE B 1 81 ? 6.203 36.188 21.688 1 36.06 81 PHE B N 1
ATOM 3771 C CA . PHE B 1 81 ? 5.531 35.312 22.625 1 36.06 81 PHE B CA 1
ATOM 3772 C C . PHE B 1 81 ? 4.945 34.094 21.906 1 36.06 81 PHE B C 1
ATOM 3774 O O . PHE B 1 81 ? 4.422 33.188 22.562 1 36.06 81 PHE B O 1
ATOM 3781 N N . ASN B 1 82 ? 4.305 34.156 20.875 1 38.03 82 ASN B N 1
ATOM 3782 C CA . ASN B 1 82 ? 4.438 32.938 20.125 1 38.03 82 ASN B CA 1
ATOM 3783 C C . ASN B 1 82 ? 5.898 32.5 20 1 38.03 82 ASN B C 1
ATOM 3785 O O . ASN B 1 82 ? 6.805 33.312 20.109 1 38.03 82 ASN B O 1
ATOM 3789 N N . HIS B 1 83 ? 6.473 31.234 20.312 1 39.19 83 HIS B N 1
ATOM 3790 C CA . HIS B 1 83 ? 7.863 30.875 20.062 1 39.19 83 HIS B CA 1
ATOM 3791 C C . HIS B 1 83 ? 8.469 31.766 18.969 1 39.19 83 HIS B C 1
ATOM 3793 O O . HIS B 1 83 ? 8.219 31.547 17.781 1 39.19 83 HIS B O 1
ATOM 3799 N N . ASN B 1 84 ? 8.562 33.031 18.938 1 40.91 84 ASN B N 1
ATOM 3800 C CA . ASN B 1 84 ? 9.023 34.219 18.203 1 40.91 84 ASN B CA 1
ATOM 3801 C C . ASN B 1 84 ? 10.352 33.938 17.5 1 40.91 84 ASN B C 1
ATOM 3803 O O . ASN B 1 84 ? 10.68 34.594 16.516 1 40.91 84 ASN B O 1
ATOM 3807 N N . ARG B 1 85 ? 11.367 33.656 18.375 1 42.06 85 ARG B N 1
ATOM 3808 C CA . ARG B 1 85 ? 12.664 33.5 17.734 1 42.06 85 ARG B CA 1
ATOM 3809 C C . ARG B 1 85 ? 12.516 32.906 16.344 1 42.06 85 ARG B C 1
ATOM 3811 O O . ARG B 1 85 ? 13.312 33.188 15.445 1 42.06 85 ARG B O 1
ATOM 3818 N N . LEU B 1 86 ? 11.625 31.891 16.141 1 48.44 86 LEU B N 1
ATOM 3819 C CA . LEU B 1 86 ? 11.516 31.016 14.977 1 48.44 86 LEU B CA 1
ATOM 3820 C C . LEU B 1 86 ? 10.617 31.641 13.914 1 48.44 86 LEU B C 1
ATOM 3822 O O . LEU B 1 86 ? 10.398 31.047 12.859 1 48.44 86 LEU B O 1
ATOM 3826 N N . SER B 1 87 ? 9.914 32.75 14.25 1 54.5 87 SER B N 1
ATOM 3827 C CA . SER B 1 87 ? 8.984 33.438 13.367 1 54.5 87 SER B CA 1
ATOM 3828 C C . SER B 1 87 ? 9.711 34.094 12.203 1 54.5 87 SER B C 1
ATOM 3830 O O . SER B 1 87 ? 9.18 34.156 11.094 1 54.5 87 SER B O 1
ATOM 3832 N N . ASN B 1 88 ? 10.859 34.625 12.391 1 72.31 88 ASN B N 1
ATOM 3833 C CA . ASN B 1 88 ? 11.539 35.312 11.297 1 72.31 88 ASN B CA 1
ATOM 3834 C C . ASN B 1 88 ? 12.547 34.406 10.602 1 72.31 88 ASN B C 1
ATOM 3836 O O . ASN B 1 88 ? 13.453 34.875 9.914 1 72.31 88 ASN B O 1
ATOM 3840 N N . MET B 1 89 ? 12.266 33.312 10.68 1 87.44 89 MET B N 1
ATOM 3841 C CA . MET B 1 89 ? 13.188 32.375 10.047 1 87.44 89 MET B CA 1
ATOM 3842 C C . MET B 1 89 ? 12.852 32.188 8.57 1 87.44 89 MET B C 1
ATOM 3844 O O . MET B 1 89 ? 11.688 32.062 8.203 1 87.44 89 MET B O 1
ATOM 3848 N N . LYS B 1 90 ? 14 32.375 7.832 1 93.69 90 LYS B N 1
ATOM 3849 C CA . LYS B 1 90 ? 13.828 32.125 6.402 1 93.69 90 LYS B CA 1
ATOM 3850 C C . LYS B 1 90 ? 13.672 30.641 6.125 1 93.69 90 LYS B C 1
ATOM 3852 O O . LYS B 1 90 ? 14.195 29.812 6.863 1 93.69 90 LYS B O 1
ATOM 3857 N N . LEU B 1 91 ? 12.922 30.375 5.062 1 96.25 91 LEU B N 1
ATOM 3858 C CA . LEU B 1 91 ? 12.695 28.984 4.68 1 96.25 91 LEU B CA 1
ATOM 3859 C C . LEU B 1 91 ? 14.016 28.25 4.496 1 96.25 91 LEU B C 1
ATOM 3861 O O . LEU B 1 91 ? 14.211 27.172 5.062 1 96.25 91 LEU B O 1
ATOM 3865 N N . THR B 1 92 ? 14.93 28.844 3.744 1 96.38 92 THR B N 1
ATOM 3866 C CA . THR B 1 92 ? 16.219 28.203 3.457 1 96.38 92 THR B CA 1
ATOM 3867 C C . THR B 1 92 ? 17.016 28.016 4.738 1 96.38 92 THR B C 1
ATOM 3869 O O . THR B 1 92 ? 17.688 27 4.914 1 96.38 92 THR B O 1
ATOM 3872 N N . GLY B 1 93 ? 16.969 29.031 5.609 1 94 93 GLY B N 1
ATOM 3873 C CA . GLY B 1 93 ? 17.656 28.906 6.887 1 94 93 GLY B CA 1
ATOM 3874 C C . GLY B 1 93 ? 17.125 27.75 7.73 1 94 93 GLY B C 1
ATOM 3875 O O . GLY B 1 93 ? 17.891 27 8.328 1 94 93 GLY B O 1
ATOM 3876 N N . TYR B 1 94 ? 15.883 27.703 7.777 1 94.69 94 TYR B N 1
ATOM 3877 C CA . TYR B 1 94 ? 15.25 26.625 8.523 1 94.69 94 TYR B CA 1
ATOM 3878 C C . TYR B 1 94 ? 15.617 25.266 7.949 1 94.69 94 TYR B C 1
ATOM 3880 O O . TYR B 1 94 ? 15.922 24.328 8.688 1 94.69 94 TYR B O 1
ATOM 3888 N N . MET B 1 95 ? 15.586 25.078 6.605 1 96.94 95 MET B N 1
ATOM 3889 C CA . MET B 1 95 ? 15.898 23.812 5.941 1 96.94 95 MET B CA 1
ATOM 3890 C C . MET B 1 95 ? 17.344 23.406 6.195 1 96.94 95 MET B C 1
ATOM 3892 O O . MET B 1 95 ? 17.641 22.219 6.371 1 96.94 95 MET B O 1
ATOM 3896 N N . LYS B 1 96 ? 18.234 24.391 6.223 1 94.31 96 LYS B N 1
ATOM 3897 C CA . LYS B 1 96 ? 19.641 24.109 6.531 1 94.31 96 LYS B CA 1
ATOM 3898 C C . LYS B 1 96 ? 19.797 23.578 7.953 1 94.31 96 LYS B C 1
ATOM 3900 O O . LYS B 1 96 ? 20.625 22.703 8.203 1 94.31 96 LYS B O 1
ATOM 3905 N N . LEU B 1 97 ? 18.984 24.156 8.805 1 92.44 97 LEU B N 1
ATOM 3906 C CA . LEU B 1 97 ? 19 23.656 10.18 1 92.44 97 LEU B CA 1
ATOM 3907 C C . LEU B 1 97 ? 18.562 22.188 10.227 1 92.44 97 LEU B C 1
ATOM 3909 O O . LEU B 1 97 ? 19.172 21.391 10.945 1 92.44 97 LEU B O 1
ATOM 3913 N N . ILE B 1 98 ? 17.531 21.891 9.492 1 93.69 98 ILE B N 1
ATOM 3914 C CA . ILE B 1 98 ? 17.047 20.516 9.438 1 93.69 98 ILE B CA 1
ATOM 3915 C C . ILE B 1 98 ? 18.141 19.609 8.875 1 93.69 98 ILE B C 1
ATOM 3917 O O . ILE B 1 98 ? 18.359 18.516 9.375 1 93.69 98 ILE B O 1
ATOM 3921 N N . ALA B 1 99 ? 18.75 20.047 7.855 1 94.19 99 ALA B N 1
ATOM 3922 C CA . ALA B 1 99 ? 19.828 19.281 7.227 1 94.19 99 ALA B CA 1
ATOM 3923 C C . ALA B 1 99 ? 20.938 18.984 8.219 1 94.19 99 ALA B C 1
ATOM 3925 O O . ALA B 1 99 ? 21.469 17.859 8.25 1 94.19 99 ALA B O 1
ATOM 3926 N N . GLU B 1 100 ? 21.25 19.891 9 1 90.19 100 GLU B N 1
ATOM 3927 C CA . GLU B 1 100 ? 22.312 19.734 9.977 1 90.19 100 GLU B CA 1
ATOM 3928 C C . GLU B 1 100 ? 21.922 18.75 11.078 1 90.19 100 GLU B C 1
ATOM 3930 O O . GLU B 1 100 ? 22.766 18.047 11.609 1 90.19 100 GLU B O 1
ATOM 3935 N N . GLN B 1 101 ? 20.688 18.75 11.359 1 88.5 101 GLN B N 1
ATOM 3936 C CA . GLN B 1 101 ? 20.188 17.828 12.375 1 88.5 101 GLN B CA 1
ATOM 3937 C C . GLN B 1 101 ? 20.078 16.406 11.828 1 88.5 101 GLN B C 1
ATOM 3939 O O . GLN B 1 101 ? 19.984 15.453 12.594 1 88.5 101 GLN B O 1
ATOM 3944 N N . SER B 1 102 ? 20.047 16.281 10.523 1 83.94 102 SER B N 1
ATOM 3945 C CA . SER B 1 102 ? 19.938 14.984 9.883 1 83.94 102 SER B CA 1
ATOM 3946 C C . SER B 1 102 ? 21.281 14.281 9.805 1 83.94 102 SER B C 1
ATOM 3948 O O . SER B 1 102 ? 21.656 13.758 8.75 1 83.94 102 SER B O 1
ATOM 3950 N N . VAL B 1 103 ? 22.016 14.188 10.805 1 72.56 103 VAL B N 1
ATOM 3951 C CA . VAL B 1 103 ? 23.391 13.711 10.852 1 72.56 103 VAL B CA 1
ATOM 3952 C C . VAL B 1 103 ? 23.438 12.242 10.43 1 72.56 103 VAL B C 1
ATOM 3954 O O . VAL B 1 103 ? 24.344 11.828 9.703 1 72.56 103 VAL B O 1
ATOM 3957 N N . ASN B 1 104 ? 22.438 11.516 10.75 1 79.75 104 ASN B N 1
ATOM 3958 C CA . ASN B 1 104 ? 22.5 10.078 10.508 1 79.75 104 ASN B CA 1
ATOM 3959 C C . ASN B 1 104 ? 21.891 9.711 9.156 1 79.75 104 ASN B C 1
ATOM 3961 O O . ASN B 1 104 ? 21.891 8.539 8.766 1 79.75 104 ASN B O 1
ATOM 3965 N N . ASN B 1 105 ? 21.484 10.719 8.406 1 85.94 105 ASN B N 1
ATOM 3966 C CA . ASN B 1 105 ? 20.906 10.477 7.098 1 85.94 105 ASN B CA 1
ATOM 3967 C C . ASN B 1 105 ? 21.5 11.391 6.031 1 85.94 105 ASN B C 1
ATOM 3969 O O . ASN B 1 105 ? 20.922 12.43 5.707 1 85.94 105 ASN B O 1
ATOM 3973 N N . ARG B 1 106 ? 22.578 10.867 5.453 1 85.94 106 ARG B N 1
ATOM 3974 C CA . ARG B 1 106 ? 23.328 11.664 4.492 1 85.94 106 ARG B CA 1
ATOM 3975 C C . ARG B 1 106 ? 22.516 11.914 3.229 1 85.94 106 ARG B C 1
ATOM 3977 O O . ARG B 1 106 ? 22.641 12.969 2.604 1 85.94 106 ARG B O 1
ATOM 3984 N N . VAL B 1 107 ? 21.75 10.969 2.912 1 88.31 107 VAL B N 1
ATOM 3985 C CA . VAL B 1 107 ? 20.953 11.094 1.698 1 88.31 107 VAL B CA 1
ATOM 3986 C C . VAL B 1 107 ? 19.922 12.211 1.872 1 88.31 107 VAL B C 1
ATOM 3988 O O . VAL B 1 107 ? 19.781 13.07 0.999 1 88.31 107 VAL B O 1
ATOM 3991 N N . ARG B 1 108 ? 19.266 12.219 2.984 1 91.19 108 ARG B N 1
ATOM 3992 C CA . ARG B 1 108 ? 18.297 13.273 3.273 1 91.19 108 ARG B CA 1
ATOM 3993 C C . ARG B 1 108 ? 18.969 14.641 3.324 1 91.19 108 ARG B C 1
ATOM 3995 O O . ARG B 1 108 ? 18.438 15.617 2.793 1 91.19 108 ARG B O 1
ATOM 4002 N N . LYS B 1 109 ? 20.094 14.656 3.98 1 93.25 109 LYS B N 1
ATOM 4003 C CA . LYS B 1 109 ? 20.859 1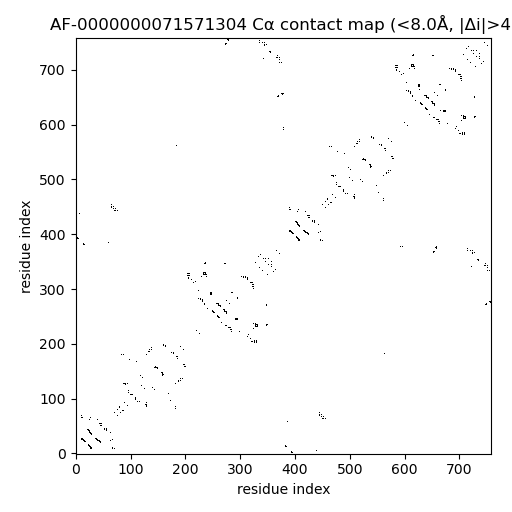5.906 4.074 1 93.25 109 LYS B CA 1
ATOM 4004 C C . LYS B 1 109 ? 21.172 16.469 2.691 1 93.25 109 LYS B C 1
ATOM 4006 O O . LYS B 1 109 ? 20.953 17.641 2.43 1 93.25 109 LYS B O 1
ATOM 4011 N N . SER B 1 110 ? 21.641 15.539 1.84 1 93.75 110 SER B N 1
ATOM 4012 C CA . SER B 1 110 ? 22 15.961 0.489 1 93.75 110 SER B CA 1
ATOM 4013 C C . SER B 1 110 ? 20.766 16.438 -0.282 1 93.75 110 SER B C 1
ATOM 4015 O O . SER B 1 110 ? 20.859 17.406 -1.052 1 93.75 110 SER B O 1
ATOM 4017 N N . ALA B 1 111 ? 19.703 15.766 -0.076 1 95.06 111 ALA B N 1
ATOM 4018 C CA . ALA B 1 111 ? 18.469 16.156 -0.751 1 95.06 111 ALA B CA 1
ATOM 4019 C C . ALA B 1 111 ? 18 17.531 -0.288 1 95.06 111 ALA B C 1
ATOM 4021 O O . ALA B 1 111 ? 17.609 18.375 -1.104 1 95.06 111 ALA B O 1
ATOM 4022 N N . ILE B 1 112 ? 18.031 17.781 0.973 1 96.56 112 ILE B N 1
ATOM 4023 C CA . ILE B 1 112 ? 17.625 19.062 1.525 1 96.56 112 ILE B CA 1
ATOM 4024 C C . ILE B 1 112 ? 18.531 20.172 0.98 1 96.56 112 ILE B C 1
ATOM 4026 O O . ILE B 1 112 ? 18.047 21.234 0.579 1 96.56 112 ILE B O 1
ATOM 4030 N N . HIS B 1 113 ? 19.812 19.906 0.949 1 95.81 113 HIS B N 1
ATOM 4031 C CA . HIS B 1 113 ? 20.75 20.891 0.416 1 95.81 113 HIS B CA 1
ATOM 4032 C C . HIS B 1 113 ? 20.438 21.203 -1.044 1 95.81 113 HIS B C 1
ATOM 4034 O O . HIS B 1 113 ? 20.531 22.359 -1.462 1 95.81 113 HIS B O 1
ATOM 4040 N N . ALA B 1 114 ? 20.125 20.172 -1.75 1 95.44 114 ALA B N 1
ATOM 4041 C CA . ALA B 1 114 ? 19.781 20.391 -3.154 1 95.44 114 ALA B CA 1
ATOM 4042 C C . ALA B 1 114 ? 18.562 21.297 -3.293 1 95.44 114 ALA B C 1
ATOM 4044 O O . ALA B 1 114 ? 18.562 22.219 -4.113 1 95.44 114 ALA B O 1
ATOM 4045 N N . VAL B 1 115 ? 17.562 21.047 -2.533 1 97.25 115 VAL B N 1
ATOM 4046 C CA . VAL B 1 115 ? 16.344 21.859 -2.588 1 97.25 115 VAL B CA 1
ATOM 4047 C C . VAL B 1 115 ? 16.656 23.297 -2.168 1 97.25 115 VAL B C 1
ATOM 4049 O O . VAL B 1 115 ? 16.156 24.25 -2.779 1 97.25 115 VAL B O 1
ATOM 4052 N N . VAL B 1 116 ? 17.484 23.438 -1.145 1 97.06 116 VAL B N 1
ATOM 4053 C CA . VAL B 1 116 ? 17.875 24.766 -0.666 1 97.06 116 VAL B CA 1
ATOM 4054 C C . VAL B 1 116 ? 18.562 25.547 -1.787 1 97.06 116 VAL B C 1
ATOM 4056 O O . VAL B 1 116 ? 18.281 26.719 -1.994 1 97.06 116 VAL B O 1
ATOM 4059 N N . CYS B 1 117 ? 19.406 24.875 -2.5 1 95.75 117 CYS B N 1
ATOM 4060 C CA . CYS B 1 117 ? 20.109 25.5 -3.615 1 95.75 117 CYS B CA 1
ATOM 4061 C C . CYS B 1 117 ? 19.109 26 -4.66 1 95.75 117 CYS B C 1
ATOM 4063 O O . CYS B 1 117 ? 19.234 27.141 -5.137 1 95.75 117 CYS B O 1
ATOM 4065 N N . HIS B 1 118 ? 18.203 25.219 -4.961 1 96 118 HIS B N 1
ATOM 4066 C CA . HIS B 1 118 ? 17.203 25.609 -5.953 1 96 118 HIS B CA 1
ATOM 4067 C C . HIS B 1 118 ? 16.328 26.734 -5.426 1 96 118 HIS B C 1
ATOM 4069 O O . HIS B 1 118 ? 15.945 27.641 -6.18 1 96 118 HIS B O 1
ATOM 4075 N N . LEU B 1 119 ? 15.969 26.703 -4.188 1 97.44 119 LEU B N 1
ATOM 4076 C CA . LEU B 1 119 ? 15.172 27.766 -3.584 1 97.44 119 LEU B CA 1
ATOM 4077 C C . LEU B 1 119 ? 15.914 29.094 -3.613 1 97.44 119 LEU B C 1
ATOM 4079 O O . LEU B 1 119 ? 15.312 30.141 -3.867 1 97.44 119 LEU B O 1
ATOM 4083 N N . GLU B 1 120 ? 17.172 29.078 -3.291 1 95.81 120 GLU B N 1
ATOM 4084 C CA . GLU B 1 120 ? 18 30.281 -3.301 1 95.81 120 GLU B CA 1
ATOM 4085 C C . GLU B 1 120 ? 18.109 30.859 -4.707 1 95.81 120 GLU B C 1
ATOM 4087 O O . GLU B 1 120 ? 18.219 32.062 -4.879 1 95.81 120 GLU B O 1
ATOM 4092 N N . ARG B 1 121 ? 18.109 29.984 -5.672 1 94.31 121 ARG B N 1
ATOM 4093 C CA . ARG B 1 121 ? 18.125 30.453 -7.059 1 94.31 121 ARG B CA 1
ATOM 4094 C C . ARG B 1 121 ? 16.766 31.016 -7.457 1 94.31 121 ARG B C 1
ATOM 4096 O O . ARG B 1 121 ? 16.703 32.031 -8.18 1 94.31 121 ARG B O 1
ATOM 4103 N N . TYR B 1 122 ? 15.766 30.406 -7.047 1 95.31 122 TYR B N 1
ATOM 4104 C CA . TYR B 1 122 ? 14.398 30.828 -7.355 1 95.31 122 TYR B CA 1
ATOM 4105 C C . TYR B 1 122 ? 14.078 32.156 -6.691 1 95.31 122 TYR B C 1
ATOM 4107 O O . TYR B 1 122 ? 13.477 33.031 -7.316 1 95.31 122 TYR B O 1
ATOM 4115 N N . THR B 1 123 ? 14.43 32.219 -5.375 1 95.12 123 THR B N 1
ATOM 4116 C CA . THR B 1 123 ? 14.242 33.438 -4.598 1 95.12 123 THR B CA 1
ATOM 4117 C C . THR B 1 123 ? 15.539 33.844 -3.904 1 95.12 123 THR B C 1
ATOM 4119 O O . THR B 1 123 ? 15.734 33.562 -2.721 1 95.12 123 THR B O 1
ATOM 4122 N N . PRO B 1 124 ? 16.297 34.656 -4.531 1 91.56 124 PRO B N 1
ATOM 4123 C CA . PRO B 1 124 ? 17.625 35.031 -4.008 1 91.56 124 PRO B CA 1
ATOM 4124 C C . PRO B 1 124 ? 17.547 35.75 -2.674 1 91.56 124 PRO B C 1
ATOM 4126 O O . PRO B 1 124 ? 18.422 35.625 -1.826 1 91.56 124 PRO B O 1
ATOM 4129 N N . ASN B 1 125 ? 16.5 36.531 -2.414 1 91.38 125 ASN B N 1
ATOM 4130 C CA . ASN B 1 125 ? 16.359 37.281 -1.173 1 91.38 125 ASN B CA 1
ATOM 4131 C C . ASN B 1 125 ? 15.758 36.438 -0.061 1 91.38 125 ASN B C 1
ATOM 4133 O O . ASN B 1 125 ? 15.672 36.875 1.087 1 91.38 125 ASN B O 1
ATOM 4137 N N . GLY B 1 126 ? 15.461 35.25 -0.442 1 91.06 126 GLY B N 1
ATOM 4138 C CA . GLY B 1 126 ? 14.859 34.344 0.524 1 91.06 126 GLY B CA 1
ATOM 4139 C C . GLY B 1 126 ? 13.398 34.656 0.812 1 91.06 126 GLY B C 1
ATOM 4140 O O . GLY B 1 126 ? 12.875 35.656 0.331 1 91.06 126 GLY B O 1
ATOM 4141 N N . ILE B 1 127 ? 12.727 33.781 1.479 1 93.62 127 ILE B N 1
ATOM 4142 C CA . ILE B 1 127 ? 11.352 33.969 1.924 1 93.62 127 ILE B CA 1
ATOM 4143 C C . ILE B 1 127 ? 11.211 33.5 3.371 1 93.62 127 ILE B C 1
ATOM 4145 O O . ILE B 1 127 ? 11.836 32.531 3.777 1 93.62 127 ILE B O 1
ATOM 4149 N N . LEU B 1 128 ? 10.477 34.312 4.055 1 91.88 128 LEU B N 1
ATOM 4150 C CA . LEU B 1 128 ? 10.219 33.906 5.43 1 91.88 128 LEU B CA 1
ATOM 4151 C C . LEU B 1 128 ? 9.359 32.625 5.465 1 91.88 128 LEU B C 1
ATOM 4153 O O . LEU B 1 128 ? 8.445 32.469 4.656 1 91.88 128 LEU B O 1
ATOM 4157 N N . LEU B 1 129 ? 9.656 31.734 6.387 1 93.06 129 LEU B N 1
ATOM 4158 C CA . LEU B 1 129 ? 8.953 30.469 6.551 1 93.06 129 LEU B CA 1
ATOM 4159 C C . LEU B 1 129 ? 7.445 30.703 6.672 1 93.06 129 LEU B C 1
ATOM 4161 O O . LEU B 1 129 ? 6.656 29.984 6.043 1 93.06 129 LEU B O 1
ATOM 4165 N N . ARG B 1 130 ? 7.059 31.734 7.332 1 86.81 130 ARG B N 1
ATOM 4166 C CA . ARG B 1 130 ? 5.652 32.031 7.598 1 86.81 130 ARG B CA 1
ATOM 4167 C C . ARG B 1 130 ? 4.961 32.594 6.352 1 86.81 130 ARG B C 1
ATOM 4169 O O . ARG B 1 130 ? 3.732 32.562 6.262 1 86.81 130 ARG B O 1
ATOM 4176 N N . LYS B 1 131 ? 5.73 33.062 5.391 1 90.19 131 LYS B N 1
ATOM 4177 C CA . LYS B 1 131 ? 5.18 33.688 4.199 1 90.19 131 LYS B CA 1
ATOM 4178 C C . LYS B 1 131 ? 5.059 32.688 3.049 1 90.19 131 LYS B C 1
ATOM 4180 O O . LYS B 1 131 ? 4.535 33.031 1.984 1 90.19 131 LYS B O 1
ATOM 4185 N N . VAL B 1 132 ? 5.523 31.484 3.25 1 94.44 132 VAL B N 1
ATOM 4186 C CA . VAL B 1 132 ? 5.422 30.469 2.213 1 94.44 132 VAL B CA 1
ATOM 4187 C C . VAL B 1 132 ? 3.961 30.062 2.021 1 94.44 132 VAL B C 1
ATOM 4189 O O . VAL B 1 132 ? 3.32 29.578 2.951 1 94.44 132 VAL B O 1
ATOM 4192 N N . ASP B 1 133 ? 3.428 30.375 0.849 1 90.69 133 ASP B N 1
ATOM 4193 C CA . ASP B 1 133 ? 2.031 30.062 0.569 1 90.69 133 ASP B CA 1
ATOM 4194 C C . ASP B 1 133 ? 1.899 29.266 -0.727 1 90.69 133 ASP B C 1
ATOM 4196 O O . ASP B 1 133 ? 2.902 28.875 -1.325 1 90.69 133 ASP B O 1
ATOM 4200 N N . LYS B 1 134 ? 0.667 29 -1.088 1 91.38 134 LYS B N 1
ATOM 4201 C CA . LYS B 1 134 ? 0.365 28.203 -2.273 1 91.38 134 LYS B CA 1
ATOM 4202 C C . LYS B 1 134 ? 0.968 28.828 -3.527 1 91.38 134 LYS B C 1
ATOM 4204 O O . LYS B 1 134 ? 1.562 28.141 -4.352 1 91.38 134 LYS B O 1
ATOM 4209 N N . THR B 1 135 ? 0.837 30.141 -3.635 1 93.38 135 THR B N 1
ATOM 4210 C CA . THR B 1 135 ? 1.333 30.859 -4.805 1 93.38 135 THR B CA 1
ATOM 4211 C C . THR B 1 135 ? 2.848 30.719 -4.922 1 93.38 135 THR B C 1
ATOM 4213 O O . THR B 1 135 ? 3.375 30.484 -6.008 1 93.38 135 THR B O 1
ATOM 4216 N N . TYR B 1 136 ? 3.502 30.859 -3.85 1 95.44 136 TYR B N 1
ATOM 4217 C CA . TYR B 1 136 ? 4.953 30.719 -3.84 1 95.44 136 TYR B CA 1
ATOM 4218 C C . TYR B 1 136 ? 5.359 29.312 -4.281 1 95.44 136 TYR B C 1
ATOM 4220 O O . TYR B 1 136 ? 6.273 29.141 -5.094 1 95.44 136 TYR B O 1
ATOM 4228 N N . LEU B 1 137 ? 4.676 28.328 -3.736 1 96.81 137 LEU B N 1
ATOM 4229 C CA . LEU B 1 137 ? 5.016 26.938 -4.027 1 96.81 137 LEU B CA 1
ATOM 4230 C C . LEU B 1 137 ? 4.746 26.609 -5.488 1 96.81 137 LEU B C 1
ATOM 4232 O O . LEU B 1 137 ? 5.523 25.891 -6.117 1 96.81 137 LEU B O 1
ATOM 4236 N N . LEU B 1 138 ? 3.664 27.125 -6.016 1 95.88 138 LEU B N 1
ATOM 4237 C CA . LEU B 1 138 ? 3.367 26.906 -7.43 1 95.88 138 LEU B CA 1
ATOM 4238 C C . LEU B 1 138 ? 4.441 27.531 -8.312 1 95.88 138 LEU B C 1
ATOM 4240 O O . LEU B 1 138 ? 4.828 26.953 -9.328 1 95.88 138 LEU B O 1
ATOM 4244 N N . GLY B 1 139 ? 4.879 28.672 -7.906 1 96.38 139 GLY B N 1
ATOM 4245 C CA . GLY B 1 139 ? 5.988 29.281 -8.609 1 96.38 139 GLY B CA 1
ATOM 4246 C C . GLY B 1 139 ? 7.262 28.453 -8.562 1 96.38 139 GLY B C 1
ATOM 4247 O O . GLY B 1 139 ? 7.961 28.328 -9.57 1 96.38 139 GLY B O 1
ATOM 4248 N N . PHE B 1 140 ? 7.52 27.938 -7.484 1 96.69 140 PHE B N 1
ATOM 4249 C CA . PHE B 1 140 ? 8.711 27.109 -7.328 1 96.69 140 PHE B CA 1
ATOM 4250 C C . PHE B 1 140 ? 8.609 25.844 -8.188 1 96.69 140 PHE B C 1
ATOM 4252 O O . PHE B 1 140 ? 9.594 25.422 -8.789 1 96.69 140 PHE B O 1
ATOM 4259 N N . ILE B 1 141 ? 7.445 25.234 -8.164 1 96.62 141 ILE B N 1
ATOM 4260 C CA . ILE B 1 141 ? 7.219 24.062 -9 1 96.62 141 ILE B CA 1
ATOM 4261 C C . ILE B 1 141 ? 7.48 24.422 -10.461 1 96.62 141 ILE B C 1
ATOM 4263 O O . ILE B 1 141 ? 8.133 23.656 -11.18 1 96.62 141 ILE B O 1
ATOM 4267 N N . ASP B 1 142 ? 7.047 25.516 -10.914 1 95.31 142 ASP B N 1
ATOM 4268 C CA . ASP B 1 142 ? 7.277 25.984 -12.281 1 95.31 142 ASP B CA 1
ATOM 4269 C C . ASP B 1 142 ? 8.766 26.203 -12.547 1 95.31 142 ASP B C 1
ATOM 4271 O O . ASP B 1 142 ? 9.266 25.891 -13.625 1 95.31 142 ASP B O 1
ATOM 4275 N N . TYR B 1 143 ? 9.398 26.766 -11.594 1 95.69 143 TYR B N 1
ATOM 4276 C CA . TYR B 1 143 ? 10.844 26.938 -11.688 1 95.69 143 TYR B CA 1
ATOM 4277 C C . TYR B 1 143 ? 11.547 25.609 -11.898 1 95.69 143 TYR B C 1
ATOM 4279 O O . TYR B 1 143 ? 12.43 25.484 -12.75 1 95.69 143 TYR B O 1
ATOM 4287 N N . LEU B 1 144 ? 11.195 24.609 -11.133 1 95.31 144 LEU B N 1
ATOM 4288 C CA . LEU B 1 144 ? 11.844 23.312 -11.211 1 95.31 144 LEU B CA 1
ATOM 4289 C C . LEU B 1 144 ? 11.641 22.688 -12.586 1 95.31 144 LEU B C 1
ATOM 4291 O O . LEU B 1 144 ? 12.516 21.969 -13.086 1 95.31 144 LEU B O 1
ATOM 4295 N N . LYS B 1 145 ? 10.539 22.906 -13.172 1 92.06 145 LYS B N 1
ATOM 4296 C CA . LYS B 1 145 ? 10.219 22.359 -14.484 1 92.06 145 LYS B CA 1
ATOM 4297 C C . LYS B 1 145 ? 11.125 22.953 -15.562 1 92.06 145 LYS B C 1
ATOM 4299 O O . LYS B 1 145 ? 11.438 22.281 -16.547 1 92.06 145 LYS B O 1
ATOM 4304 N N . LYS B 1 146 ? 11.602 24.125 -15.328 1 90.88 146 LYS B N 1
ATOM 4305 C CA . LYS B 1 146 ? 12.328 24.859 -16.375 1 90.88 146 LYS B CA 1
ATOM 4306 C C . LYS B 1 146 ? 13.828 24.859 -16.094 1 90.88 146 LYS B C 1
ATOM 4308 O O . LYS B 1 146 ? 14.625 25.125 -17 1 90.88 146 LYS B O 1
ATOM 4313 N N . THR B 1 147 ? 14.086 24.578 -14.945 1 89.25 147 THR B N 1
ATOM 4314 C CA . THR B 1 147 ? 15.484 24.719 -14.547 1 89.25 147 THR B CA 1
ATOM 4315 C C . THR B 1 147 ? 16.344 23.641 -15.211 1 89.25 147 THR B C 1
ATOM 4317 O O . THR B 1 147 ? 15.922 22.484 -15.336 1 89.25 147 THR B O 1
ATOM 4320 N N . LYS B 1 148 ? 17.469 24.047 -15.625 1 82.56 148 LYS B N 1
ATOM 4321 C CA . LYS B 1 148 ? 18.438 23.141 -16.266 1 82.56 148 LYS B CA 1
ATOM 4322 C C . LYS B 1 148 ? 19.453 22.625 -15.25 1 82.56 148 LYS B C 1
ATOM 4324 O O . LYS B 1 148 ? 19.797 23.328 -14.297 1 82.56 148 LYS B O 1
ATOM 4329 N N . GLN B 1 149 ? 19.766 21.297 -15.391 1 75.06 149 GLN B N 1
ATOM 4330 C CA . GLN B 1 149 ? 20.766 20.719 -14.508 1 75.06 149 GLN B CA 1
ATOM 4331 C C . GLN B 1 149 ? 22.156 21.234 -14.852 1 75.06 149 GLN B C 1
ATOM 4333 O O . GLN B 1 149 ? 22.547 21.266 -16.016 1 75.06 149 GLN B O 1
ATOM 4338 N N . GLU B 1 150 ? 22.781 21.938 -13.961 1 64.88 150 GLU B N 1
ATOM 4339 C CA . GLU B 1 150 ? 24.062 22.578 -14.195 1 64.88 150 GLU B CA 1
ATOM 4340 C C . GLU B 1 150 ? 25.156 21.547 -14.438 1 64.88 150 GLU B C 1
ATOM 4342 O O . GLU B 1 150 ? 26.094 21.781 -15.211 1 64.88 150 GLU B O 1
ATOM 4347 N N . HIS B 1 151 ? 25.047 20.422 -13.812 1 60.34 151 HIS B N 1
ATOM 4348 C CA . HIS B 1 151 ? 26.203 19.531 -13.82 1 60.34 151 HIS B CA 1
ATOM 4349 C C . HIS B 1 151 ? 26.156 18.578 -15.008 1 60.34 151 HIS B C 1
ATOM 4351 O O . HIS B 1 151 ? 27.047 17.75 -15.172 1 60.34 151 HIS B O 1
ATOM 4357 N N . CYS B 1 152 ? 25.094 18.641 -15.727 1 58.81 152 CYS B N 1
ATOM 4358 C CA . CYS B 1 152 ? 25.016 17.672 -16.828 1 58.81 152 CYS B CA 1
ATOM 4359 C C . CYS B 1 152 ? 25.453 18.312 -18.141 1 58.81 152 CYS B C 1
ATOM 4361 O O . CYS B 1 152 ? 25.203 19.5 -18.375 1 58.81 152 CYS B O 1
ATOM 4363 N N . LYS B 1 153 ? 26.375 17.797 -18.797 1 57.97 153 LYS B N 1
ATOM 4364 C CA . LYS B 1 153 ? 26.906 18.234 -20.094 1 57.97 153 LYS B CA 1
ATOM 4365 C C . LYS B 1 153 ? 25.781 18.594 -21.062 1 57.97 153 LYS B C 1
ATOM 4367 O O . LYS B 1 153 ? 25.875 19.562 -21.812 1 57.97 153 LYS B O 1
ATOM 4372 N N . LYS B 1 154 ? 24.859 17.734 -21.156 1 59.03 154 LYS B N 1
ATOM 4373 C CA . LYS B 1 154 ? 23.766 18.016 -22.062 1 59.03 154 LYS B CA 1
ATOM 4374 C C . LYS B 1 154 ? 22.656 18.828 -21.391 1 59.03 154 LYS B C 1
ATOM 4376 O O . LYS B 1 154 ? 22.359 18.609 -20.203 1 59.03 154 LYS B O 1
ATOM 4381 N N . GLU B 1 155 ? 22.406 19.953 -21.938 1 62.19 155 GLU B N 1
ATOM 4382 C CA . GLU B 1 155 ? 21.375 20.859 -21.453 1 62.19 155 GLU B CA 1
ATOM 4383 C C . GLU B 1 155 ? 20.078 20.109 -21.172 1 62.19 155 GLU B C 1
ATOM 4385 O O . GLU B 1 155 ? 19.281 19.859 -22.078 1 62.19 155 GLU B O 1
ATOM 4390 N N . LYS B 1 156 ? 19.969 19.375 -20.062 1 77.44 156 LYS B N 1
ATOM 4391 C CA . LYS B 1 156 ? 18.734 18.656 -19.766 1 77.44 156 LYS B CA 1
ATOM 4392 C C . LYS B 1 156 ? 18.031 19.234 -18.562 1 77.44 156 LYS B C 1
ATOM 4394 O O . LYS B 1 156 ? 18.672 19.719 -17.625 1 77.44 156 LYS B O 1
ATOM 4399 N N . THR B 1 157 ? 16.797 19.406 -18.75 1 85.06 157 THR B N 1
ATOM 4400 C CA . THR B 1 157 ? 15.93 19.812 -17.656 1 85.06 157 THR B CA 1
ATOM 4401 C C . THR B 1 157 ? 15.898 18.75 -16.562 1 85.06 157 THR B C 1
ATOM 4403 O O . THR B 1 157 ? 16.297 17.609 -16.797 1 85.06 157 THR B O 1
ATOM 4406 N N . LEU B 1 158 ? 15.594 19.25 -15.422 1 90.31 158 LEU B N 1
ATOM 4407 C CA . LEU B 1 158 ? 15.5 18.312 -14.305 1 90.31 158 LEU B CA 1
ATOM 4408 C C . LEU B 1 158 ? 14.5 17.203 -14.617 1 90.31 158 LEU B C 1
ATOM 4410 O O . LEU B 1 158 ? 13.406 17.469 -15.133 1 90.31 158 LEU B O 1
ATOM 4414 N N . HIS B 1 159 ? 14.977 16.016 -14.484 1 89.56 159 HIS B N 1
ATOM 4415 C CA . HIS B 1 159 ? 14.07 14.883 -14.664 1 89.56 159 HIS B CA 1
ATOM 4416 C C . HIS B 1 159 ? 12.867 14.992 -13.734 1 89.56 159 HIS B C 1
ATOM 4418 O O . HIS B 1 159 ? 13 15.43 -12.586 1 89.56 159 HIS B O 1
ATOM 4424 N N . VAL B 1 160 ? 11.695 14.617 -14.195 1 91.06 160 VAL B N 1
ATOM 4425 C CA . VAL B 1 160 ? 10.43 14.766 -13.477 1 91.06 160 VAL B CA 1
ATOM 4426 C C . VAL B 1 160 ? 10.523 14.055 -12.125 1 91.06 160 VAL B C 1
ATOM 4428 O O . VAL B 1 160 ? 9.992 14.547 -11.125 1 91.06 160 VAL B O 1
ATOM 4431 N N . ASN B 1 161 ? 11.141 12.93 -12.109 1 93 161 ASN B N 1
ATOM 4432 C CA . ASN B 1 161 ? 11.266 12.188 -10.852 1 93 161 ASN B CA 1
ATOM 4433 C C . ASN B 1 161 ? 12.109 12.953 -9.836 1 93 161 ASN B C 1
ATOM 4435 O O . ASN B 1 161 ? 11.859 12.867 -8.633 1 93 161 ASN B O 1
ATOM 4439 N N . THR B 1 162 ? 13.094 13.672 -10.305 1 93.25 162 THR B N 1
ATOM 4440 C CA . THR B 1 162 ? 13.898 14.508 -9.422 1 93.25 162 THR B CA 1
ATOM 4441 C C . THR B 1 162 ? 13.07 15.656 -8.859 1 93.25 162 THR B C 1
ATOM 4443 O O . THR B 1 162 ? 13.156 15.969 -7.668 1 93.25 162 THR B O 1
ATOM 4446 N N . GLN B 1 163 ? 12.266 16.219 -9.766 1 94.12 163 GLN B N 1
ATOM 4447 C CA . GLN B 1 163 ? 11.367 17.281 -9.328 1 94.12 163 GLN B CA 1
ATOM 4448 C C . GLN B 1 163 ? 10.445 16.797 -8.219 1 94.12 163 GLN B C 1
ATOM 4450 O O . GLN B 1 163 ? 10.289 17.469 -7.195 1 94.12 163 GLN B O 1
ATOM 4455 N N . PHE B 1 164 ? 9.93 15.703 -8.5 1 94.88 164 PHE B N 1
ATOM 4456 C CA . PHE B 1 164 ? 9.023 15.086 -7.535 1 94.88 164 PHE B CA 1
ATOM 4457 C C . PHE B 1 164 ? 9.711 14.906 -6.188 1 94.88 164 PHE B C 1
ATOM 4459 O O . PHE B 1 164 ? 9.141 15.219 -5.141 1 94.88 164 PHE B O 1
ATOM 4466 N N . TYR B 1 165 ? 10.867 14.453 -6.234 1 95.31 165 TYR B N 1
ATOM 4467 C CA . TYR B 1 165 ? 11.617 14.172 -5.016 1 95.31 165 TYR B CA 1
ATOM 4468 C C . TYR B 1 165 ? 11.922 15.461 -4.254 1 95.31 165 TYR B C 1
ATOM 4470 O O . TYR B 1 165 ? 11.891 15.484 -3.023 1 95.31 165 TYR B O 1
ATOM 4478 N N . TYR B 1 166 ? 12.25 16.469 -4.941 1 95.81 166 TYR B N 1
ATOM 4479 C CA . TYR B 1 166 ? 12.523 17.766 -4.309 1 95.81 166 TYR B CA 1
ATOM 4480 C C . TYR B 1 166 ? 11.281 18.297 -3.607 1 95.81 166 TYR B C 1
ATOM 4482 O O . TYR B 1 166 ? 11.367 18.812 -2.492 1 95.81 166 TYR B O 1
ATOM 4490 N N . LEU B 1 167 ? 10.164 18.125 -4.227 1 96.75 167 LEU B N 1
ATOM 4491 C CA . LEU B 1 167 ? 8.922 18.578 -3.609 1 96.75 167 LEU B CA 1
ATOM 4492 C C . LEU B 1 167 ? 8.602 17.75 -2.367 1 96.75 167 LEU B C 1
ATOM 4494 O O . LEU B 1 167 ? 8.109 18.297 -1.37 1 96.75 167 LEU B O 1
ATOM 4498 N N . LYS B 1 168 ? 8.828 16.516 -2.502 1 96.56 168 LYS B N 1
ATOM 4499 C CA . LYS B 1 168 ? 8.625 15.664 -1.339 1 96.56 168 LYS B CA 1
ATOM 4500 C C . LYS B 1 168 ? 9.516 16.094 -0.176 1 96.56 168 LYS B C 1
ATOM 4502 O O . LYS B 1 168 ? 9.078 16.109 0.976 1 96.56 168 LYS B O 1
ATOM 4507 N N . THR B 1 169 ? 10.734 16.391 -0.479 1 97.12 169 THR B N 1
ATOM 4508 C CA . THR B 1 169 ? 11.688 16.859 0.521 1 97.12 169 THR B CA 1
ATOM 4509 C C . THR B 1 169 ? 11.211 18.172 1.146 1 97.12 169 THR B C 1
ATOM 4511 O O . THR B 1 169 ? 11.273 18.328 2.367 1 97.12 169 THR B O 1
ATOM 4514 N N . LEU B 1 170 ? 10.727 19.031 0.303 1 97.69 170 LEU B N 1
ATOM 4515 C CA . LEU B 1 170 ? 10.195 20.297 0.783 1 97.69 170 LEU B CA 1
ATOM 4516 C C . LEU B 1 170 ? 8.992 20.078 1.693 1 97.69 170 LEU B C 1
ATOM 4518 O O . LEU B 1 170 ? 8.883 20.703 2.748 1 97.69 170 LEU B O 1
ATOM 4522 N N . ARG B 1 171 ? 8.164 19.25 1.308 1 97 171 ARG B N 1
ATOM 4523 C CA . ARG B 1 171 ? 7.004 18.906 2.123 1 97 171 ARG B CA 1
ATOM 4524 C C . ARG B 1 171 ? 7.43 18.406 3.498 1 97 171 ARG B C 1
ATOM 4526 O O . ARG B 1 171 ? 6.836 18.781 4.512 1 97 171 ARG B O 1
ATOM 4533 N N . TYR B 1 172 ? 8.391 17.531 3.459 1 95.88 172 TYR B N 1
ATOM 4534 C CA . TYR B 1 172 ? 8.906 17 4.707 1 95.88 172 TYR B CA 1
ATOM 4535 C C . TYR B 1 172 ? 9.359 18.109 5.641 1 95.88 172 TYR B C 1
ATOM 4537 O O . TYR B 1 172 ? 9.023 18.109 6.828 1 95.88 172 TYR B O 1
ATOM 4545 N N . CYS B 1 173 ? 10.094 19.047 5.148 1 96.19 173 CYS B N 1
ATOM 4546 C CA . CYS B 1 173 ? 10.594 20.156 5.949 1 96.19 173 CYS B CA 1
ATOM 4547 C C . CYS B 1 173 ? 9.445 21.016 6.473 1 96.19 173 CYS B C 1
ATOM 4549 O O . CYS B 1 173 ? 9.453 21.406 7.637 1 96.19 173 CYS B O 1
ATOM 4551 N N . LEU B 1 174 ? 8.477 21.234 5.617 1 95.06 174 LEU B N 1
ATOM 4552 C CA . LEU B 1 174 ? 7.336 22.062 6.008 1 95.06 174 LEU B CA 1
ATOM 4553 C C . LEU B 1 174 ? 6.477 21.344 7.043 1 95.06 174 LEU B C 1
ATOM 4555 O O . LEU B 1 174 ? 5.918 21.969 7.945 1 95.06 174 LEU B O 1
ATOM 4559 N N . ASN B 1 175 ? 6.336 20.078 6.91 1 92.56 175 ASN B N 1
ATOM 4560 C CA . ASN B 1 175 ? 5.633 19.297 7.93 1 92.56 175 ASN B CA 1
ATOM 4561 C C . ASN B 1 175 ? 6.34 19.391 9.281 1 92.56 175 ASN B C 1
ATOM 4563 O O . ASN B 1 175 ? 5.684 19.453 10.32 1 92.56 175 ASN B O 1
ATOM 4567 N N . ARG B 1 176 ? 7.602 19.266 9.227 1 89.62 176 ARG B N 1
ATOM 4568 C CA . ARG B 1 176 ? 8.375 19.406 10.453 1 89.62 176 ARG B CA 1
ATOM 4569 C C . ARG B 1 176 ? 8.156 20.766 11.086 1 89.62 176 ARG B C 1
ATOM 4571 O O . ARG B 1 176 ? 8.078 20.891 12.312 1 89.62 176 ARG B O 1
ATOM 4578 N N . ALA B 1 177 ? 8.086 21.781 10.305 1 89.44 177 ALA B N 1
ATOM 4579 C CA . ALA B 1 177 ? 7.824 23.141 10.789 1 89.44 177 ALA B CA 1
ATOM 4580 C C . ALA B 1 177 ? 6.473 23.219 11.5 1 89.44 177 ALA B C 1
ATOM 4582 O O . ALA B 1 177 ? 6.328 23.938 12.492 1 89.44 177 ALA B O 1
ATOM 4583 N N . VAL B 1 178 ? 5.535 22.484 10.992 1 83.06 178 VAL B N 1
ATOM 4584 C CA . VAL B 1 178 ? 4.215 22.438 11.617 1 83.06 178 VAL B CA 1
ATOM 4585 C C . VAL B 1 178 ? 4.316 21.734 12.969 1 83.06 178 VAL B C 1
ATOM 4587 O O . VAL B 1 178 ? 3.795 22.234 13.977 1 83.06 178 VAL B O 1
ATOM 4590 N N . SER B 1 179 ? 5.023 20.625 12.93 1 81.38 179 SER B N 1
ATOM 4591 C CA . SER B 1 179 ? 5.156 19.844 14.148 1 81.38 179 SER B CA 1
ATOM 4592 C C . SER B 1 179 ? 5.883 20.625 15.234 1 81.38 179 SER B C 1
ATOM 4594 O O . SER B 1 179 ? 5.617 20.438 16.422 1 81.38 179 SER B O 1
ATOM 4596 N N . GLU B 1 180 ? 6.762 21.438 14.844 1 80.56 180 GLU B N 1
ATOM 4597 C CA . GLU B 1 180 ? 7.531 22.25 15.781 1 80.56 180 GLU B CA 1
ATOM 4598 C C . GLU B 1 180 ? 6.852 23.594 16.047 1 80.56 180 GLU B C 1
ATOM 4600 O O . GLU B 1 180 ? 7.43 24.469 16.688 1 80.56 180 GLU B O 1
ATOM 4605 N N . ASP B 1 181 ? 5.727 23.766 15.438 1 75.56 181 ASP B N 1
ATOM 4606 C CA . ASP B 1 181 ? 4.828 24.891 15.695 1 75.56 181 ASP B CA 1
ATOM 4607 C C . ASP B 1 181 ? 5.391 26.188 15.117 1 75.56 181 ASP B C 1
ATOM 4609 O O . ASP B 1 181 ? 5.168 27.266 15.672 1 75.56 181 ASP B O 1
ATOM 4613 N N . TYR B 1 182 ? 6.238 26.031 14.102 1 79.75 182 TYR B N 1
ATOM 4614 C CA . TYR B 1 182 ? 6.699 27.234 13.398 1 79.75 182 TYR B CA 1
ATOM 4615 C C . TYR B 1 182 ? 5.605 27.781 12.492 1 79.75 182 TYR B C 1
ATOM 4617 O O . TYR B 1 182 ? 5.512 29 12.297 1 79.75 182 TYR B O 1
ATOM 4625 N N . ILE B 1 183 ? 4.91 26.938 11.93 1 82.44 183 ILE B N 1
ATOM 4626 C CA . ILE B 1 183 ? 3.762 27.281 11.102 1 82.44 183 ILE B CA 1
ATOM 4627 C C . ILE B 1 183 ? 2.57 26.406 11.484 1 82.44 183 ILE B C 1
ATOM 4629 O O . ILE B 1 183 ? 2.74 25.328 12.055 1 82.44 183 ILE B O 1
ATOM 4633 N N . THR B 1 184 ? 1.445 26.906 11.172 1 74.31 184 THR B N 1
ATOM 4634 C CA . THR B 1 184 ? 0.239 26.25 11.641 1 74.31 184 THR B CA 1
ATOM 4635 C C . THR B 1 184 ? -0.151 25.109 10.703 1 74.31 184 THR B C 1
ATOM 4637 O O . THR B 1 184 ? -0.582 24.047 11.156 1 74.31 184 THR B O 1
ATOM 4640 N N . VAL B 1 185 ? -0.092 25.375 9.438 1 80.88 185 VAL B N 1
ATOM 4641 C CA . VAL B 1 185 ? -0.487 24.391 8.445 1 80.88 185 VAL B CA 1
ATOM 4642 C C . VAL B 1 185 ? 0.558 24.312 7.332 1 80.88 185 VAL B C 1
ATOM 4644 O O . VAL B 1 185 ? 1.197 25.328 7.012 1 80.88 185 VAL B O 1
ATOM 4647 N N . ASN B 1 186 ? 0.764 23.141 6.805 1 88.5 186 ASN B N 1
ATOM 4648 C CA . ASN B 1 186 ? 1.658 22.984 5.66 1 88.5 186 ASN B CA 1
ATOM 4649 C C . ASN B 1 186 ? 1.013 23.5 4.375 1 88.5 186 ASN B C 1
ATOM 4651 O O . ASN B 1 186 ? 0.026 22.922 3.904 1 88.5 186 ASN B O 1
ATOM 4655 N N . PRO B 1 187 ? 1.541 24.609 3.855 1 89.5 187 PRO B N 1
ATOM 4656 C CA . PRO B 1 187 ? 0.937 25.172 2.65 1 89.5 187 PRO B CA 1
ATOM 4657 C C . PRO B 1 187 ? 0.916 24.188 1.48 1 89.5 187 PRO B C 1
ATOM 4659 O O . PRO B 1 187 ? 0.144 24.375 0.534 1 89.5 187 PRO B O 1
ATOM 4662 N N . MET B 1 188 ? 1.757 23.172 1.504 1 93.12 188 MET B N 1
ATOM 4663 C CA . MET B 1 188 ? 1.804 22.172 0.444 1 93.12 188 MET B CA 1
ATOM 4664 C C . MET B 1 188 ? 0.481 21.422 0.349 1 93.12 188 MET B C 1
ATOM 4666 O O . MET B 1 188 ? 0.147 20.875 -0.705 1 93.12 188 MET B O 1
ATOM 4670 N N . ASN B 1 189 ? -0.22 21.422 1.405 1 85.5 189 ASN B N 1
ATOM 4671 C CA . ASN B 1 189 ? -1.49 20.703 1.452 1 85.5 189 ASN B CA 1
ATOM 4672 C C . ASN B 1 189 ? -2.541 21.359 0.567 1 85.5 189 ASN B C 1
ATOM 4674 O O . ASN B 1 189 ? -3.547 20.75 0.218 1 85.5 189 ASN B O 1
ATOM 4678 N N . LYS B 1 190 ? -2.34 22.578 0.19 1 81.75 190 LYS B N 1
ATOM 4679 C CA . LYS B 1 190 ? -3.293 23.328 -0.618 1 81.75 190 LYS B CA 1
ATOM 4680 C C . LYS B 1 190 ? -3.01 23.156 -2.107 1 81.75 190 LYS B C 1
ATOM 4682 O O . LYS B 1 190 ? -3.785 23.609 -2.949 1 81.75 190 LYS B O 1
ATOM 4687 N N . ILE B 1 191 ? -1.91 22.547 -2.395 1 90.12 191 ILE B N 1
ATOM 4688 C CA . ILE B 1 191 ? -1.536 22.328 -3.789 1 90.12 191 ILE B CA 1
ATOM 4689 C C . ILE B 1 191 ? -2.248 21.094 -4.336 1 90.12 191 ILE B C 1
ATOM 4691 O O . ILE B 1 191 ? -2.229 20.031 -3.713 1 90.12 191 ILE B O 1
ATOM 4695 N N . LYS B 1 192 ? -2.844 21.25 -5.465 1 84.38 192 LYS B N 1
ATOM 4696 C CA . LYS B 1 192 ? -3.547 20.141 -6.113 1 84.38 192 LYS B CA 1
ATOM 4697 C C . LYS B 1 192 ? -2.562 19.125 -6.695 1 84.38 192 LYS B C 1
ATOM 4699 O O . LYS B 1 192 ? -1.459 19.5 -7.105 1 84.38 192 LYS B O 1
ATOM 4704 N N . ASN B 1 193 ? -2.93 17.875 -6.738 1 86.5 193 ASN B N 1
ATOM 4705 C CA . ASN B 1 193 ? -2.076 16.812 -7.258 1 86.5 193 ASN B CA 1
ATOM 4706 C C . ASN B 1 193 ? -1.73 17.047 -8.727 1 86.5 193 ASN B C 1
ATOM 4708 O O . ASN B 1 193 ? -0.644 16.672 -9.18 1 86.5 193 ASN B O 1
ATOM 4712 N N . GLU B 1 194 ? -2.697 17.609 -9.391 1 86.81 194 GLU B N 1
ATOM 4713 C CA . GLU B 1 194 ? -2.502 17.859 -10.82 1 86.81 194 GLU B CA 1
ATOM 4714 C C . GLU B 1 194 ? -1.368 18.859 -11.055 1 86.81 194 GLU B C 1
ATOM 4716 O O . GLU B 1 194 ? -0.747 18.859 -12.125 1 86.81 194 GLU B O 1
ATOM 4721 N N . ASP B 1 195 ? -1.112 19.703 -10.031 1 88.88 195 ASP B N 1
ATOM 4722 C CA . ASP B 1 195 ? -0.09 20.734 -10.156 1 88.88 195 ASP B CA 1
ATOM 4723 C C . ASP B 1 195 ? 1.287 20.203 -9.781 1 88.88 195 ASP B C 1
ATOM 4725 O O . ASP B 1 195 ? 2.305 20.844 -10.039 1 88.88 195 ASP B O 1
ATOM 4729 N N . LYS B 1 196 ? 1.326 19.109 -9.227 1 91.25 196 LYS B N 1
ATOM 4730 C CA . LYS B 1 196 ? 2.582 18.5 -8.812 1 91.25 196 LYS B CA 1
ATOM 4731 C C . LYS B 1 196 ? 3.166 17.625 -9.922 1 91.25 196 LYS B C 1
ATOM 4733 O O . LYS B 1 196 ? 2.43 17.109 -10.758 1 91.25 196 LYS B O 1
ATOM 4738 N N . PRO B 1 197 ? 4.5 17.578 -9.961 1 90.12 197 PRO B N 1
ATOM 4739 C CA . PRO B 1 197 ? 5.098 16.656 -10.938 1 90.12 197 PRO B CA 1
ATOM 4740 C C . PRO B 1 197 ? 4.672 15.211 -10.719 1 90.12 197 PRO B C 1
ATOM 4742 O O . PRO B 1 197 ? 4.551 14.766 -9.578 1 90.12 197 PRO B O 1
ATOM 4745 N N . LYS B 1 198 ? 4.312 14.57 -11.797 1 87.19 198 LYS B N 1
ATOM 4746 C CA . LYS B 1 198 ? 3.916 13.172 -11.734 1 87.19 198 LYS B CA 1
ATOM 4747 C C . LYS B 1 198 ? 5.117 12.25 -11.922 1 87.19 198 LYS B C 1
ATOM 4749 O O . LYS B 1 198 ? 5.887 12.406 -12.875 1 87.19 198 LYS B O 1
ATOM 4754 N N . ARG B 1 199 ? 5.227 11.414 -10.992 1 87.25 199 ARG B N 1
ATOM 4755 C CA . ARG B 1 199 ? 6.336 10.469 -11.055 1 87.25 199 ARG B CA 1
ATOM 4756 C C . ARG B 1 199 ? 6.215 9.562 -12.281 1 87.25 199 ARG B C 1
ATOM 4758 O O . ARG B 1 199 ? 5.121 9.094 -12.602 1 87.25 199 ARG B O 1
ATOM 4765 N N . ASN B 1 200 ? 7.332 9.492 -13.039 1 82.69 200 ASN B N 1
ATOM 4766 C CA . ASN B 1 200 ? 7.387 8.562 -14.164 1 82.69 200 ASN B CA 1
ATOM 4767 C C . ASN B 1 200 ? 7.855 7.184 -13.727 1 82.69 200 ASN B C 1
ATOM 4769 O O . ASN B 1 200 ? 8.805 7.062 -12.945 1 82.69 200 ASN B O 1
ATOM 4773 N N . ARG B 1 201 ? 7.113 6.195 -14.172 1 79.12 201 ARG B N 1
ATOM 4774 C CA . ARG B 1 201 ? 7.535 4.828 -13.875 1 79.12 201 ARG B CA 1
ATOM 4775 C C . ARG B 1 201 ? 8.703 4.414 -14.766 1 79.12 201 ARG B C 1
ATOM 4777 O O . ARG B 1 201 ? 8.633 4.559 -15.992 1 79.12 201 ARG B O 1
ATOM 4784 N N . THR B 1 202 ? 9.797 4.16 -14.172 1 77.5 202 THR B N 1
ATOM 4785 C CA . THR B 1 202 ? 10.953 3.717 -14.938 1 77.5 202 THR B CA 1
ATOM 4786 C C . THR B 1 202 ? 11.055 2.195 -14.93 1 77.5 202 THR B C 1
ATOM 4788 O O . THR B 1 202 ? 10.742 1.55 -13.93 1 77.5 202 THR B O 1
ATOM 4791 N N . GLU B 1 203 ? 11.273 1.67 -16.125 1 78.75 203 GLU B N 1
ATOM 4792 C CA . GLU B 1 203 ? 11.516 0.234 -16.203 1 78.75 203 GLU B CA 1
ATOM 4793 C C . GLU B 1 203 ? 12.961 -0.103 -15.844 1 78.75 203 GLU B C 1
ATOM 4795 O O . GLU B 1 203 ? 13.891 0.591 -16.25 1 78.75 203 GLU B O 1
ATOM 4800 N N . ARG B 1 204 ? 13.133 -0.996 -15.031 1 83.62 204 ARG B N 1
ATOM 4801 C CA . ARG B 1 204 ? 14.461 -1.405 -14.594 1 83.62 204 ARG B CA 1
ATOM 4802 C C . ARG B 1 204 ? 14.977 -2.58 -15.414 1 83.62 204 ARG B C 1
ATOM 4804 O O . ARG B 1 204 ? 14.203 -3.473 -15.781 1 83.62 204 ARG B O 1
ATOM 4811 N N . ASP B 1 205 ? 16.203 -2.568 -15.672 1 90.56 205 ASP B N 1
ATOM 4812 C CA . ASP B 1 205 ? 16.828 -3.623 -16.469 1 90.56 205 ASP B CA 1
ATOM 4813 C C . ASP B 1 205 ? 17.094 -4.867 -15.617 1 90.56 205 ASP B C 1
ATOM 4815 O O . ASP B 1 205 ? 17.141 -4.785 -14.391 1 90.56 205 ASP B O 1
ATOM 4819 N N . TYR B 1 206 ? 17.094 -5.949 -16.234 1 94.75 206 TYR B N 1
ATOM 4820 C CA . TYR B 1 206 ? 17.469 -7.234 -15.664 1 94.75 206 TYR B CA 1
ATOM 4821 C C . TYR B 1 206 ? 18.172 -8.117 -16.703 1 94.75 206 TYR B C 1
ATOM 4823 O O . TYR B 1 206 ? 18.062 -7.863 -17.906 1 94.75 206 TYR B O 1
ATOM 4831 N N . LEU B 1 207 ? 18.891 -9.094 -16.281 1 96.19 207 LEU B N 1
ATOM 4832 C CA . LEU B 1 207 ? 19.547 -10.047 -17.172 1 96.19 207 LEU B CA 1
ATOM 4833 C C . LEU B 1 207 ? 18.672 -11.289 -17.375 1 96.19 207 LEU B C 1
ATOM 4835 O O . LEU B 1 207 ? 18.141 -11.828 -16.406 1 96.19 207 LEU B O 1
ATOM 4839 N N . THR B 1 208 ? 18.547 -11.688 -18.625 1 94.38 208 THR B N 1
ATOM 4840 C CA . THR B 1 208 ? 17.922 -12.984 -18.891 1 94.38 208 THR B CA 1
ATOM 4841 C C . THR B 1 208 ? 18.859 -14.117 -18.469 1 94.38 208 THR B C 1
ATOM 4843 O O . THR B 1 208 ? 20.047 -13.898 -18.234 1 94.38 208 THR B O 1
ATOM 4846 N N . ILE B 1 209 ? 18.312 -15.273 -18.406 1 93.88 209 ILE B N 1
ATOM 4847 C CA . ILE B 1 209 ? 19.125 -16.438 -18.031 1 93.88 209 ILE B CA 1
ATOM 4848 C C . ILE B 1 209 ? 20.25 -16.625 -19.031 1 93.88 209 ILE B C 1
ATOM 4850 O O . ILE B 1 209 ? 21.375 -16.922 -18.656 1 93.88 209 ILE B O 1
ATOM 4854 N N . LYS B 1 210 ? 19.953 -16.375 -20.25 1 95.19 210 LYS B N 1
ATOM 4855 C CA . LYS B 1 210 ? 20.969 -16.469 -21.297 1 95.19 210 LYS B CA 1
ATOM 4856 C C . LYS B 1 210 ? 22.062 -15.414 -21.109 1 95.19 210 LYS B C 1
ATOM 4858 O O . LYS B 1 210 ? 23.25 -15.727 -21.188 1 95.19 210 LYS B O 1
ATOM 4863 N N . GLU B 1 211 ? 21.656 -14.242 -20.859 1 96.62 211 GLU B N 1
ATOM 4864 C CA . GLU B 1 211 ? 22.609 -13.156 -20.625 1 96.62 211 GLU B CA 1
ATOM 4865 C C . GLU B 1 211 ? 23.453 -13.414 -19.375 1 96.62 211 GLU B C 1
ATOM 4867 O O . GLU B 1 211 ? 24.656 -13.172 -19.375 1 96.62 211 GLU B O 1
ATOM 4872 N N . LEU B 1 212 ? 22.812 -13.867 -18.375 1 97.38 212 LEU B N 1
ATOM 4873 C CA . LEU B 1 212 ? 23.516 -14.195 -17.141 1 97.38 212 LEU B CA 1
ATOM 4874 C C . LEU B 1 212 ? 24.547 -15.289 -17.375 1 97.38 212 LEU B C 1
ATOM 4876 O O . LEU B 1 212 ? 25.672 -15.219 -16.859 1 97.38 212 LEU B O 1
ATOM 4880 N N . THR B 1 213 ? 24.188 -16.281 -18.141 1 96.44 213 THR B N 1
ATOM 4881 C CA . THR B 1 213 ? 25.109 -17.359 -18.484 1 96.44 213 THR B CA 1
ATOM 4882 C C . THR B 1 213 ? 26.328 -16.828 -19.219 1 96.44 213 THR B C 1
ATOM 4884 O O . THR B 1 213 ? 27.469 -17.203 -18.906 1 96.44 213 THR B O 1
ATOM 4887 N N . ARG B 1 214 ? 26.062 -15.938 -20.141 1 96.5 214 ARG B N 1
ATOM 4888 C CA . ARG B 1 214 ? 27.172 -15.305 -20.859 1 96.5 214 ARG B CA 1
ATOM 4889 C C . ARG B 1 214 ? 28.078 -14.539 -19.891 1 96.5 214 ARG B C 1
ATOM 4891 O O . ARG B 1 214 ? 29.297 -14.602 -20.016 1 96.5 214 ARG B O 1
ATOM 4898 N N . LEU B 1 215 ? 27.469 -13.859 -19.047 1 97.06 215 LEU B N 1
ATOM 4899 C CA . LEU B 1 215 ? 28.219 -13.047 -18.094 1 97.06 215 LEU B CA 1
ATOM 4900 C C . LEU B 1 215 ? 29.078 -13.922 -17.188 1 97.06 215 LEU B C 1
ATOM 4902 O O . LEU B 1 215 ? 30.234 -13.594 -16.922 1 97.06 215 LEU B O 1
ATOM 4906 N N . VAL B 1 216 ? 28.516 -14.992 -16.719 1 96.75 216 VAL B N 1
ATOM 4907 C CA . VAL B 1 216 ? 29.203 -15.93 -15.836 1 96.75 216 VAL B CA 1
ATOM 4908 C C . VAL B 1 216 ? 30.469 -16.453 -16.516 1 96.75 216 VAL B C 1
ATOM 4910 O O . VAL B 1 216 ? 31.484 -16.688 -15.852 1 96.75 216 VAL B O 1
ATOM 4913 N N . HIS B 1 217 ? 30.469 -16.562 -17.766 1 96.69 217 HIS B N 1
ATOM 4914 C CA . HIS B 1 217 ? 31.578 -17.172 -18.5 1 96.69 217 HIS B CA 1
ATOM 4915 C C . HIS B 1 217 ? 32.5 -16.094 -19.062 1 96.69 217 HIS B C 1
ATOM 4917 O O . HIS B 1 217 ? 33.5 -16.422 -19.75 1 96.69 217 HIS B O 1
ATOM 4923 N N . THR B 1 218 ? 32.219 -14.93 -18.844 1 97.12 218 THR B N 1
ATOM 4924 C CA . THR B 1 218 ? 33.094 -13.844 -19.266 1 97.12 218 THR B CA 1
ATOM 4925 C C . THR B 1 218 ? 34.031 -13.422 -18.141 1 97.12 218 THR B C 1
ATOM 4927 O O . THR B 1 218 ? 33.594 -13.023 -17.078 1 97.12 218 THR B O 1
ATOM 4930 N N . PRO B 1 219 ? 35.281 -13.508 -18.391 1 95.88 219 PRO B N 1
ATOM 4931 C CA . PRO B 1 219 ? 36.25 -13.109 -17.344 1 95.88 219 PRO B CA 1
ATOM 4932 C C . PRO B 1 219 ? 36.156 -11.617 -17.031 1 95.88 219 PRO B C 1
ATOM 4934 O O . PRO B 1 219 ? 35.781 -10.82 -17.875 1 95.88 219 PRO B O 1
ATOM 4937 N N . PHE B 1 220 ? 36.5 -11.305 -15.844 1 96.5 220 PHE B N 1
ATOM 4938 C CA . PHE B 1 220 ? 36.531 -9.922 -15.391 1 96.5 220 PHE B CA 1
ATOM 4939 C C . PHE B 1 220 ? 37.688 -9.68 -14.461 1 96.5 220 PHE B C 1
ATOM 4941 O O . PHE B 1 220 ? 38.031 -10.531 -13.633 1 96.5 220 PHE B O 1
ATOM 4948 N N . TYR B 1 221 ? 38.281 -8.539 -14.562 1 95.56 221 TYR B N 1
ATOM 4949 C CA . TYR B 1 221 ? 39.531 -8.273 -13.844 1 95.56 221 TYR B CA 1
ATOM 4950 C C . TYR B 1 221 ? 39.281 -8.141 -12.344 1 95.56 221 TYR B C 1
ATOM 4952 O O . TYR B 1 221 ? 40.125 -8.508 -11.523 1 95.56 221 TYR B O 1
ATOM 4960 N N . ASN B 1 222 ? 38.156 -7.574 -11.938 1 96.62 222 ASN B N 1
ATOM 4961 C CA . ASN B 1 222 ? 37.812 -7.465 -10.531 1 96.62 222 ASN B CA 1
ATOM 4962 C C . ASN B 1 222 ? 37.062 -8.703 -10.047 1 96.62 222 ASN B C 1
ATOM 4964 O O . ASN B 1 222 ? 35.844 -8.734 -10.047 1 96.62 222 ASN B O 1
ATOM 4968 N N . THR B 1 223 ? 37.781 -9.602 -9.523 1 96.25 223 THR B N 1
ATOM 4969 C CA . THR B 1 223 ? 37.25 -10.922 -9.211 1 96.25 223 THR B CA 1
ATOM 4970 C C . THR B 1 223 ? 36.25 -10.852 -8.062 1 96.25 223 THR B C 1
ATOM 4972 O O . THR B 1 223 ? 35.25 -11.547 -8.07 1 96.25 223 THR B O 1
ATOM 4975 N N . LEU B 1 224 ? 36.562 -10.023 -7.121 1 97.25 224 LEU B N 1
ATOM 4976 C CA . LEU B 1 224 ? 35.656 -9.922 -5.957 1 97.25 224 LEU B CA 1
ATOM 4977 C C . LEU B 1 224 ? 34.312 -9.344 -6.348 1 97.25 224 LEU B C 1
ATOM 4979 O O . LEU B 1 224 ? 33.281 -9.844 -5.922 1 97.25 224 LEU B O 1
ATOM 4983 N N . LEU B 1 225 ? 34.344 -8.289 -7.148 1 98.06 225 LEU B N 1
ATOM 4984 C CA . LEU B 1 225 ? 33.094 -7.688 -7.621 1 98.06 225 LEU B CA 1
ATOM 4985 C C . LEU B 1 225 ? 32.312 -8.672 -8.477 1 98.06 225 LEU B C 1
ATOM 4987 O O . LEU B 1 225 ? 31.078 -8.758 -8.367 1 98.06 225 LEU B O 1
ATOM 4991 N N . ARG B 1 226 ? 33.031 -9.383 -9.289 1 97.75 226 ARG B N 1
ATOM 4992 C CA . ARG B 1 226 ? 32.406 -10.414 -10.109 1 97.75 226 ARG B CA 1
ATOM 4993 C C . ARG B 1 226 ? 31.656 -11.43 -9.242 1 97.75 226 ARG B C 1
ATOM 4995 O O . ARG B 1 226 ? 30.484 -11.719 -9.477 1 97.75 226 ARG B O 1
ATOM 5002 N N . LYS B 1 227 ? 32.344 -11.906 -8.266 1 97.81 227 LYS B N 1
ATOM 5003 C CA . LYS B 1 227 ? 31.781 -12.898 -7.367 1 97.81 227 LYS B CA 1
ATOM 5004 C C . LYS B 1 227 ? 30.578 -12.32 -6.605 1 97.81 227 LYS B C 1
ATOM 5006 O O . LYS B 1 227 ? 29.547 -12.977 -6.484 1 97.81 227 LYS B O 1
ATOM 5011 N N . ALA B 1 228 ? 30.734 -11.141 -6.125 1 98.5 228 ALA B N 1
ATOM 5012 C CA . ALA B 1 228 ? 29.672 -10.492 -5.348 1 98.5 228 ALA B CA 1
ATOM 5013 C C . ALA B 1 228 ? 28.422 -10.281 -6.191 1 98.5 228 ALA B C 1
ATOM 5015 O O . ALA B 1 228 ? 27.312 -10.562 -5.738 1 98.5 228 ALA B O 1
ATOM 5016 N N . PHE B 1 229 ? 28.625 -9.789 -7.398 1 98.5 229 PHE B N 1
ATOM 5017 C CA . PHE B 1 229 ? 27.516 -9.531 -8.305 1 98.5 229 PHE B CA 1
ATOM 5018 C C . PHE B 1 229 ? 26.781 -10.82 -8.648 1 98.5 229 PHE B C 1
ATOM 5020 O O . PHE B 1 229 ? 25.547 -10.883 -8.57 1 98.5 229 PHE B O 1
ATOM 5027 N N . LEU B 1 230 ? 27.484 -11.789 -9.008 1 98.12 230 LEU B N 1
ATOM 5028 C CA . LEU B 1 230 ? 26.891 -13.062 -9.383 1 98.12 230 LEU B CA 1
ATOM 5029 C C . LEU B 1 230 ? 26.203 -13.711 -8.18 1 98.12 230 LEU B C 1
ATOM 5031 O O . LEU B 1 230 ? 25.125 -14.289 -8.32 1 98.12 230 LEU B O 1
ATOM 5035 N N . PHE B 1 231 ? 26.859 -13.648 -7.035 1 98.06 231 PHE B N 1
ATOM 5036 C CA . PHE B 1 231 ? 26.234 -14.125 -5.809 1 98.06 231 PHE B CA 1
ATOM 5037 C C . PHE B 1 231 ? 24.875 -13.461 -5.609 1 98.06 231 PHE B C 1
ATOM 5039 O O . PHE B 1 231 ? 23.891 -14.133 -5.316 1 98.06 231 PHE B O 1
ATOM 5046 N N . SER B 1 232 ? 24.766 -12.18 -5.805 1 98.31 232 SER B N 1
ATOM 5047 C CA . SER B 1 232 ? 23.531 -11.422 -5.684 1 98.31 232 SER B CA 1
ATOM 5048 C C . SER B 1 232 ? 22.5 -11.883 -6.711 1 98.31 232 SER B C 1
ATOM 5050 O O . SER B 1 232 ? 21.312 -11.984 -6.402 1 98.31 232 SER B O 1
ATOM 5052 N N . CYS B 1 233 ? 22.938 -12.188 -7.891 1 97.94 233 CYS B N 1
ATOM 5053 C CA . CYS B 1 233 ? 22.031 -12.672 -8.93 1 97.94 233 CYS B CA 1
ATOM 5054 C C . CYS B 1 233 ? 21.344 -13.961 -8.5 1 97.94 233 CYS B C 1
ATOM 5056 O O . CYS B 1 233 ? 20.219 -14.242 -8.93 1 97.94 233 CYS B O 1
ATOM 5058 N N . PHE B 1 234 ? 22 -14.664 -7.641 1 97.5 234 PHE B N 1
ATOM 5059 C CA . PHE B 1 234 ? 21.5 -15.992 -7.332 1 97.5 234 PHE B CA 1
ATOM 5060 C C . PHE B 1 234 ? 20.812 -16.016 -5.969 1 97.5 234 PHE B C 1
ATOM 5062 O O . PHE B 1 234 ? 20.125 -16.969 -5.625 1 97.5 234 PHE B O 1
ATOM 5069 N N . CYS B 1 235 ? 20.969 -14.961 -5.176 1 96.62 235 CYS B N 1
ATOM 5070 C CA . CYS B 1 235 ? 20.297 -14.984 -3.877 1 96.62 235 CYS B CA 1
ATOM 5071 C C . CYS B 1 235 ? 19.469 -13.727 -3.666 1 96.62 235 CYS B C 1
ATOM 5073 O O . CYS B 1 235 ? 18.719 -13.625 -2.693 1 96.62 235 CYS B O 1
ATOM 5075 N N . GLY B 1 236 ? 19.641 -12.68 -4.477 1 97 236 GLY B N 1
ATOM 5076 C CA . GLY B 1 236 ? 18.734 -11.539 -4.512 1 97 236 GLY B CA 1
ATOM 5077 C C . GLY B 1 236 ? 19.078 -10.469 -3.49 1 97 236 GLY B C 1
ATOM 5078 O O . GLY B 1 236 ? 18.297 -9.547 -3.258 1 97 236 GLY B O 1
ATOM 5079 N N . LEU B 1 237 ? 20.297 -10.508 -2.861 1 97.56 237 LEU B N 1
ATOM 5080 C CA . LEU B 1 237 ? 20.656 -9.539 -1.833 1 97.56 237 LEU B CA 1
ATOM 5081 C C . LEU B 1 237 ? 21.047 -8.203 -2.457 1 97.56 237 LEU B C 1
ATOM 5083 O O . LEU B 1 237 ? 21.625 -8.164 -3.539 1 97.56 237 LEU B O 1
ATOM 5087 N N . ARG B 1 238 ? 20.734 -7.172 -1.822 1 96.56 238 ARG B N 1
ATOM 5088 C CA . ARG B 1 238 ? 21.188 -5.836 -2.205 1 96.56 238 ARG B CA 1
ATOM 5089 C C . ARG B 1 238 ? 22.672 -5.656 -1.934 1 96.56 238 ARG B C 1
ATOM 5091 O O . ARG B 1 238 ? 23.266 -6.406 -1.147 1 96.56 238 ARG B O 1
ATOM 5098 N N . HIS B 1 239 ? 23.281 -4.582 -2.512 1 97.38 239 HIS B N 1
ATOM 5099 C CA . HIS B 1 239 ? 24.703 -4.305 -2.35 1 97.38 239 HIS B CA 1
ATOM 5100 C C . HIS B 1 239 ? 25.062 -4.082 -0.884 1 97.38 239 HIS B C 1
ATOM 5102 O O . HIS B 1 239 ? 26.062 -4.613 -0.394 1 97.38 239 HIS B O 1
ATOM 5108 N N . CYS B 1 240 ? 24.25 -3.367 -0.147 1 96.19 240 CYS B N 1
ATOM 5109 C CA . CYS B 1 240 ? 24.547 -3.045 1.244 1 96.19 240 CYS B CA 1
ATOM 5110 C C . CYS B 1 240 ? 24.516 -4.297 2.111 1 96.19 240 CYS B C 1
ATOM 5112 O O . CYS B 1 240 ? 25.281 -4.414 3.07 1 96.19 240 CYS B O 1
ATOM 5114 N N . ASP B 1 241 ? 23.672 -5.211 1.781 1 97.44 241 ASP B N 1
ATOM 5115 C CA . ASP B 1 241 ? 23.625 -6.469 2.518 1 97.44 241 ASP B CA 1
ATOM 5116 C C . ASP B 1 241 ? 24.828 -7.352 2.182 1 97.44 241 ASP B C 1
ATOM 5118 O O . ASP B 1 241 ? 25.344 -8.055 3.051 1 97.44 241 ASP B O 1
ATOM 5122 N N . ILE B 1 242 ? 25.25 -7.285 0.966 1 97.88 242 ILE B N 1
ATOM 5123 C CA . ILE B 1 242 ? 26.391 -8.07 0.521 1 97.88 242 ILE B CA 1
ATOM 5124 C C . ILE B 1 242 ? 27.656 -7.574 1.206 1 97.88 242 ILE B C 1
ATOM 5126 O O . ILE B 1 242 ? 28.453 -8.367 1.718 1 97.88 242 ILE B O 1
ATOM 5130 N N . ILE B 1 243 ? 27.812 -6.297 1.216 1 96.5 243 ILE B N 1
ATOM 5131 C CA . ILE B 1 243 ? 29 -5.703 1.808 1 96.5 243 ILE B CA 1
ATOM 5132 C C . ILE B 1 243 ? 29.047 -6.016 3.301 1 96.5 243 ILE B C 1
ATOM 5134 O O . ILE B 1 243 ? 30.125 -6.211 3.865 1 96.5 243 ILE B O 1
ATOM 5138 N N . ALA B 1 244 ? 27.891 -6.168 3.959 1 96.81 244 ALA B N 1
ATOM 5139 C CA . ALA B 1 244 ? 27.812 -6.375 5.402 1 96.81 244 ALA B CA 1
ATOM 5140 C C . ALA B 1 244 ? 27.812 -7.863 5.742 1 96.81 244 ALA B C 1
ATOM 5142 O O . ALA B 1 244 ? 27.953 -8.242 6.906 1 96.81 244 ALA B O 1
ATOM 5143 N N . LEU B 1 245 ? 27.734 -8.727 4.801 1 98 245 LEU B N 1
ATOM 5144 C CA . LEU B 1 245 ? 27.594 -10.164 5.004 1 98 245 LEU B CA 1
ATOM 5145 C C . LEU B 1 245 ? 28.844 -10.742 5.664 1 98 245 LEU B C 1
ATOM 5147 O O . LEU B 1 245 ? 29.969 -10.453 5.238 1 98 245 LEU B O 1
ATOM 5151 N N . ARG B 1 246 ? 28.656 -11.523 6.688 1 98.19 246 ARG B N 1
ATOM 5152 C CA . ARG B 1 246 ? 29.734 -12.195 7.387 1 98.19 246 ARG B CA 1
ATOM 5153 C C . ARG B 1 246 ? 29.641 -13.703 7.223 1 98.19 246 ARG B C 1
ATOM 5155 O O . ARG B 1 246 ? 28.578 -14.234 6.891 1 98.19 246 ARG B O 1
ATOM 5162 N N . TRP B 1 247 ? 30.75 -14.359 7.477 1 97.62 247 TRP B N 1
ATOM 5163 C CA . TRP B 1 247 ? 30.781 -15.805 7.312 1 97.62 247 TRP B CA 1
ATOM 5164 C C . TRP B 1 247 ? 29.828 -16.484 8.305 1 97.62 247 TRP B C 1
ATOM 5166 O O . TRP B 1 247 ? 29.25 -17.531 7.996 1 97.62 247 TRP B O 1
ATOM 5176 N N . GLU B 1 248 ? 29.578 -15.891 9.445 1 97.25 248 GLU B N 1
ATOM 5177 C CA . GLU B 1 248 ? 28.688 -16.453 10.453 1 97.25 248 GLU B CA 1
ATOM 5178 C C . GLU B 1 248 ? 27.234 -16.406 9.992 1 97.25 248 GLU B C 1
ATOM 5180 O O . GLU B 1 248 ? 26.375 -17.109 10.547 1 97.25 248 GLU B O 1
ATOM 5185 N N . ASP B 1 249 ? 26.969 -15.523 9.016 1 98 249 ASP B N 1
ATOM 5186 C CA . ASP B 1 249 ? 25.609 -15.391 8.516 1 98 249 ASP B CA 1
ATOM 5187 C C . ASP B 1 249 ? 25.219 -16.578 7.637 1 98 249 ASP B C 1
ATOM 5189 O O . ASP B 1 249 ? 24.047 -16.781 7.324 1 98 249 ASP B O 1
ATOM 5193 N N . ILE B 1 250 ? 26.219 -17.344 7.203 1 97.44 250 ILE B N 1
ATOM 5194 C CA . ILE B 1 250 ? 25.984 -18.516 6.371 1 97.44 250 ILE B CA 1
ATOM 5195 C C . ILE B 1 250 ? 26.219 -19.781 7.191 1 97.44 250 ILE B C 1
ATOM 5197 O O . ILE B 1 250 ? 27.344 -20.016 7.672 1 97.44 250 ILE B O 1
ATOM 5201 N N . ARG B 1 251 ? 25.219 -20.531 7.309 1 96.19 251 ARG B N 1
ATOM 5202 C CA . ARG B 1 251 ? 25.297 -21.781 8.07 1 96.19 251 ARG B CA 1
ATOM 5203 C C . ARG B 1 251 ? 24.984 -22.984 7.184 1 96.19 251 ARG B C 1
ATOM 5205 O O . ARG B 1 251 ? 24.188 -22.875 6.238 1 96.19 251 ARG B O 1
ATOM 5212 N N . TYR B 1 252 ? 25.562 -24.078 7.523 1 94.25 252 TYR B N 1
ATOM 5213 C CA . TYR B 1 252 ? 25.344 -25.312 6.777 1 94.25 252 TYR B CA 1
ATOM 5214 C C . TYR B 1 252 ? 24.656 -26.359 7.648 1 94.25 252 TYR B C 1
ATOM 5216 O O . TYR B 1 252 ? 24.984 -26.5 8.828 1 94.25 252 TYR B O 1
ATOM 5224 N N . ASP B 1 253 ? 23.672 -26.938 7.098 1 91.44 253 ASP B N 1
ATOM 5225 C CA . ASP B 1 253 ? 23 -27.984 7.848 1 91.44 253 ASP B CA 1
ATOM 5226 C C . ASP B 1 253 ? 23.734 -29.328 7.695 1 91.44 253 ASP B C 1
ATOM 5228 O O . ASP B 1 253 ? 24.812 -29.391 7.105 1 91.44 253 ASP B O 1
ATOM 5232 N N . GLU B 1 254 ? 23.141 -30.391 8.266 1 92.06 254 GLU B N 1
ATOM 5233 C CA . GLU B 1 254 ? 23.766 -31.719 8.297 1 92.06 254 GLU B CA 1
ATOM 5234 C C . GLU B 1 254 ? 23.906 -32.281 6.887 1 92.06 254 GLU B C 1
ATOM 5236 O O . GLU B 1 254 ? 24.844 -33.062 6.617 1 92.06 254 GLU B O 1
ATOM 5241 N N . ASN B 1 255 ? 23.062 -31.812 5.953 1 91.19 255 ASN B N 1
ATOM 5242 C CA . ASN B 1 255 ? 23.078 -32.312 4.586 1 91.19 255 ASN B CA 1
ATOM 5243 C C . ASN B 1 255 ? 23.922 -31.422 3.676 1 91.19 255 ASN B C 1
ATOM 5245 O O . ASN B 1 255 ? 23.969 -31.641 2.463 1 91.19 255 ASN B O 1
ATOM 5249 N N . GLY B 1 256 ? 24.5 -30.422 4.223 1 90.38 256 GLY B N 1
ATOM 5250 C CA . GLY B 1 256 ? 25.359 -29.547 3.447 1 90.38 256 GLY B CA 1
ATOM 5251 C C . GLY B 1 256 ? 24.625 -28.406 2.793 1 90.38 256 GLY B C 1
ATOM 5252 O O . GLY B 1 256 ? 25.203 -27.672 1.976 1 90.38 256 GLY B O 1
ATOM 5253 N N . ASN B 1 257 ? 23.344 -28.297 3.105 1 92.56 257 ASN B N 1
ATOM 5254 C CA . ASN B 1 257 ? 22.594 -27.172 2.57 1 92.56 257 ASN B CA 1
ATOM 5255 C C . ASN B 1 257 ? 22.922 -25.875 3.301 1 92.56 257 ASN B C 1
ATOM 5257 O O . ASN B 1 257 ? 23 -25.844 4.531 1 92.56 257 ASN B O 1
ATOM 5261 N N . ALA B 1 258 ? 23.172 -24.891 2.52 1 95.44 258 ALA B N 1
ATOM 5262 C CA . ALA B 1 258 ? 23.562 -23.594 3.09 1 95.44 258 ALA B CA 1
ATOM 5263 C C . ALA B 1 258 ? 22.344 -22.703 3.309 1 95.44 258 ALA B C 1
ATOM 5265 O O . ALA B 1 258 ? 21.453 -22.641 2.455 1 95.44 258 ALA B O 1
ATOM 5266 N N . LEU B 1 259 ? 22.312 -22.094 4.457 1 96.62 259 LEU B N 1
ATOM 5267 C CA . LEU B 1 259 ? 21.266 -21.156 4.82 1 96.62 259 LEU B CA 1
ATOM 5268 C C . LEU B 1 259 ? 21.859 -19.812 5.234 1 96.62 259 LEU B C 1
ATOM 5270 O O . LEU B 1 259 ? 22.734 -19.75 6.094 1 96.62 259 LEU B O 1
ATOM 5274 N N . LEU B 1 260 ? 21.406 -18.781 4.562 1 97.5 260 LEU B N 1
ATOM 5275 C CA . LEU B 1 260 ? 21.828 -17.422 4.875 1 97.5 260 LEU B CA 1
ATOM 5276 C C . LEU B 1 260 ? 20.797 -16.719 5.75 1 97.5 260 LEU B C 1
ATOM 5278 O O . LEU B 1 260 ? 19.609 -16.688 5.406 1 97.5 260 LEU B O 1
ATOM 5282 N N . SER B 1 261 ? 21.172 -16.234 6.883 1 96.75 261 SER B N 1
ATOM 5283 C CA . SER B 1 261 ? 20.281 -15.523 7.801 1 96.75 261 SER B CA 1
ATOM 5284 C C . SER B 1 261 ? 20.859 -14.156 8.172 1 96.75 261 SER B C 1
ATOM 5286 O O . SER B 1 261 ? 21.906 -14.062 8.812 1 96.75 261 SER B O 1
ATOM 5288 N N . ILE B 1 262 ? 20.141 -13.133 7.816 1 96.25 262 ILE B N 1
ATOM 5289 C CA . ILE B 1 262 ? 20.641 -11.797 8.102 1 96.25 262 ILE B CA 1
ATOM 5290 C C . ILE B 1 262 ? 19.469 -10.867 8.422 1 96.25 262 ILE B C 1
ATOM 5292 O O . ILE B 1 262 ? 18.312 -11.211 8.18 1 96.25 262 ILE B O 1
ATOM 5296 N N . ILE B 1 263 ? 19.828 -9.766 9.008 1 94.62 263 ILE B N 1
ATOM 5297 C CA . ILE B 1 263 ? 18.922 -8.625 9.094 1 94.62 263 ILE B CA 1
ATOM 5298 C C . ILE B 1 263 ? 19.266 -7.609 8 1 94.62 263 ILE B C 1
ATOM 5300 O O . ILE B 1 263 ? 20.375 -7.055 7.984 1 94.62 263 ILE B O 1
ATOM 5304 N N . GLN B 1 264 ? 18.328 -7.387 7.18 1 93.62 264 GLN B N 1
ATOM 5305 C CA . GLN B 1 264 ? 18.609 -6.52 6.039 1 93.62 264 GLN B CA 1
ATOM 5306 C C . GLN B 1 264 ? 18.906 -5.094 6.496 1 93.62 264 GLN B C 1
ATOM 5308 O O . GLN B 1 264 ? 18.297 -4.59 7.434 1 93.62 264 GLN B O 1
ATOM 5313 N N . LYS B 1 265 ? 19.797 -4.488 5.871 1 89.25 265 LYS B N 1
ATOM 5314 C CA . LYS B 1 265 ? 20.297 -3.176 6.273 1 89.25 265 LYS B CA 1
ATOM 5315 C C . LYS B 1 265 ? 19.25 -2.094 6.012 1 89.25 265 LYS B C 1
ATOM 5317 O O . LYS B 1 265 ? 19.031 -1.226 6.859 1 89.25 265 LYS B O 1
ATOM 5322 N N . LYS B 1 266 ? 18.562 -2.16 4.918 1 84 266 LYS B N 1
ATOM 5323 C CA . LYS B 1 266 ? 17.641 -1.098 4.512 1 84 266 LYS B CA 1
ATOM 5324 C C . LYS B 1 266 ? 16.312 -1.192 5.266 1 84 266 LYS B C 1
ATOM 5326 O O . LYS B 1 266 ? 15.828 -0.195 5.801 1 84 266 LYS B O 1
ATOM 5331 N N . THR B 1 267 ? 15.742 -2.322 5.312 1 84.5 267 THR B N 1
ATOM 5332 C CA . THR B 1 267 ? 14.391 -2.504 5.816 1 84.5 267 THR B CA 1
ATOM 5333 C C . THR B 1 267 ? 14.406 -3.004 7.258 1 84.5 267 THR B C 1
ATOM 5335 O O . THR B 1 267 ? 13.383 -2.967 7.945 1 84.5 267 THR B O 1
ATOM 5338 N N . LYS B 1 268 ? 15.523 -3.576 7.707 1 87.88 268 LYS B N 1
ATOM 5339 C CA . LYS B 1 268 ? 15.703 -4.133 9.047 1 87.88 268 LYS B CA 1
ATOM 5340 C C . LYS B 1 268 ? 14.867 -5.398 9.227 1 87.88 268 LYS B C 1
ATOM 5342 O O . LYS B 1 268 ? 14.625 -5.824 10.359 1 87.88 268 LYS B O 1
ATOM 5347 N N . GLU B 1 269 ? 14.453 -5.883 8.133 1 89.25 269 GLU B N 1
ATOM 5348 C CA . GLU B 1 269 ? 13.734 -7.156 8.164 1 89.25 269 GLU B CA 1
ATOM 5349 C C . GLU B 1 269 ? 14.695 -8.328 8.281 1 89.25 269 GLU B C 1
ATOM 5351 O O . GLU B 1 269 ? 15.742 -8.352 7.625 1 89.25 269 GLU B O 1
ATOM 5356 N N . ALA B 1 270 ? 14.367 -9.25 9.172 1 92.94 270 ALA B N 1
ATOM 5357 C CA . ALA B 1 270 ? 15.133 -10.492 9.258 1 92.94 270 ALA B CA 1
ATOM 5358 C C . ALA B 1 270 ? 14.727 -11.461 8.148 1 92.94 270 ALA B C 1
ATOM 5360 O O . ALA B 1 270 ? 13.539 -11.695 7.922 1 92.94 270 ALA B O 1
ATOM 5361 N N . ILE B 1 271 ? 15.742 -11.953 7.438 1 93.62 271 ILE B N 1
ATOM 5362 C CA . ILE B 1 271 ? 15.422 -12.898 6.379 1 93.62 271 ILE B CA 1
ATOM 5363 C C . ILE B 1 271 ? 16.297 -14.141 6.52 1 93.62 271 ILE B C 1
ATOM 5365 O O . ILE B 1 271 ? 17.406 -14.078 7.07 1 93.62 271 ILE B O 1
ATOM 5369 N N . SER B 1 272 ? 15.758 -15.234 6.141 1 94.38 272 SER B N 1
ATOM 5370 C CA . SER B 1 272 ? 16.438 -16.516 6.027 1 94.38 272 SER B CA 1
ATOM 5371 C C . SER B 1 272 ? 16.312 -17.094 4.621 1 94.38 272 SER B C 1
ATOM 5373 O O . SER B 1 272 ? 15.219 -17.422 4.176 1 94.38 272 SER B O 1
ATOM 5375 N N . LEU B 1 273 ? 17.453 -17.234 3.953 1 96.25 273 LEU B N 1
ATOM 5376 C CA . LEU B 1 273 ? 17.469 -17.609 2.541 1 96.25 273 LEU B CA 1
ATOM 5377 C C . LEU B 1 273 ? 18.281 -18.875 2.316 1 96.25 273 LEU B C 1
ATOM 5379 O O . LEU B 1 273 ? 19.484 -18.906 2.623 1 96.25 273 LEU B O 1
ATOM 5383 N N . PRO B 1 274 ? 17.625 -19.891 1.812 1 96.06 274 PRO B N 1
ATOM 5384 C CA . PRO B 1 274 ? 18.453 -21 1.337 1 96.06 274 PRO B CA 1
ATOM 5385 C C . PRO B 1 274 ? 19.312 -20.641 0.13 1 96.06 274 PRO B C 1
ATOM 5387 O O . PRO B 1 274 ? 18.859 -19.891 -0.741 1 96.06 274 PRO B O 1
ATOM 5390 N N . LEU B 1 275 ? 20.516 -21.094 0.122 1 96.44 275 LEU B N 1
ATOM 5391 C CA . LEU B 1 275 ? 21.422 -20.812 -0.988 1 96.44 275 LEU B CA 1
ATOM 5392 C C . LEU B 1 275 ? 21.5 -22 -1.943 1 96.44 275 LEU B C 1
ATOM 5394 O O . LEU B 1 275 ? 21.641 -23.141 -1.507 1 96.44 275 LEU B O 1
ATOM 5398 N N . CYS B 1 276 ? 21.344 -21.672 -3.172 1 94.25 276 CYS B N 1
ATOM 5399 C CA . CYS B 1 276 ? 21.516 -22.719 -4.176 1 94.25 276 CYS B CA 1
ATOM 5400 C C . CYS B 1 276 ? 22.984 -22.984 -4.457 1 94.25 276 CYS B C 1
ATOM 5402 O O . CYS B 1 276 ? 23.859 -22.219 -4.023 1 94.25 276 CYS B O 1
ATOM 5404 N N . SER B 1 277 ? 23.297 -24.016 -5.215 1 92.88 277 SER B N 1
ATOM 5405 C CA . SER B 1 277 ? 24.672 -24.406 -5.516 1 92.88 277 SER B CA 1
ATOM 5406 C C . SER B 1 277 ? 25.391 -23.328 -6.312 1 92.88 277 SER B C 1
ATOM 5408 O O . SER B 1 277 ? 26.562 -23.047 -6.078 1 92.88 277 SER B O 1
ATOM 5410 N N . GLU B 1 278 ? 24.703 -22.703 -7.211 1 95 278 GLU B N 1
ATOM 5411 C CA . GLU B 1 278 ? 25.297 -21.641 -8.031 1 95 278 GLU B CA 1
ATOM 5412 C C . GLU B 1 278 ? 25.75 -20.469 -7.164 1 95 278 GLU B C 1
ATOM 5414 O O . GLU B 1 278 ? 26.797 -19.875 -7.41 1 95 278 GLU B O 1
ATOM 5419 N N . ALA B 1 279 ? 24.922 -20.125 -6.238 1 96.44 279 ALA B N 1
ATOM 5420 C CA . ALA B 1 279 ? 25.281 -19.031 -5.344 1 96.44 279 ALA B CA 1
ATOM 5421 C C . ALA B 1 279 ? 26.562 -19.359 -4.57 1 96.44 279 ALA B C 1
ATOM 5423 O O . ALA B 1 279 ? 27.453 -18.5 -4.453 1 96.44 279 ALA B O 1
ATOM 5424 N N . ILE B 1 280 ? 26.672 -20.547 -4.098 1 95.5 280 ILE B N 1
ATOM 5425 C CA . ILE B 1 280 ? 27.797 -20.969 -3.275 1 95.5 280 ILE B CA 1
ATOM 5426 C C . ILE B 1 280 ? 29.094 -20.906 -4.086 1 95.5 280 ILE B C 1
ATOM 5428 O O . ILE B 1 280 ? 30.141 -20.562 -3.557 1 95.5 280 ILE B O 1
ATOM 5432 N N . LYS B 1 281 ? 29.031 -21.172 -5.332 1 95.44 281 LYS B N 1
ATOM 5433 C CA . LYS B 1 281 ? 30.188 -21.172 -6.215 1 95.44 281 LYS B CA 1
ATOM 5434 C C . LYS B 1 281 ? 30.812 -19.781 -6.297 1 95.44 281 LYS B C 1
ATOM 5436 O O . LYS B 1 281 ? 32 -19.641 -6.625 1 95.44 281 LYS B O 1
ATOM 5441 N N . HIS B 1 282 ? 30 -18.812 -6.008 1 96.31 282 HIS B N 1
ATOM 5442 C CA . HIS B 1 282 ? 30.5 -17.453 -6.207 1 96.31 282 HIS B CA 1
ATOM 5443 C C . HIS B 1 282 ? 30.922 -16.828 -4.883 1 96.31 282 HIS B C 1
ATOM 5445 O O . HIS B 1 282 ? 31.266 -15.648 -4.836 1 96.31 282 HIS B O 1
ATOM 5451 N N . LEU B 1 283 ? 30.875 -17.641 -3.82 1 97.25 283 LEU B N 1
ATOM 5452 C CA . LEU B 1 283 ? 31.469 -17.172 -2.568 1 97.25 283 LEU B CA 1
ATOM 5453 C C . LEU B 1 283 ? 33 -17.172 -2.664 1 97.25 283 LEU B C 1
ATOM 5455 O O . LEU B 1 283 ? 33.594 -18.078 -3.252 1 97.25 283 LEU B O 1
ATOM 5459 N N . PRO B 1 284 ? 33.594 -16.141 -2.164 1 96.88 284 PRO B N 1
ATOM 5460 C CA . PRO B 1 284 ? 35.062 -16.172 -2.121 1 96.88 284 PRO B CA 1
ATOM 5461 C C . PRO B 1 284 ? 35.594 -17.266 -1.217 1 96.88 284 PRO B C 1
ATOM 5463 O O . PRO B 1 284 ? 34.844 -17.828 -0.4 1 96.88 284 PRO B O 1
ATOM 5466 N N . ASP B 1 285 ? 36.906 -17.578 -1.421 1 94.75 285 ASP B N 1
ATOM 5467 C CA . ASP B 1 285 ? 37.531 -18.562 -0.56 1 94.75 285 ASP B CA 1
ATOM 5468 C C . ASP B 1 285 ? 37.656 -18.047 0.875 1 94.75 285 ASP B C 1
ATOM 5470 O O . ASP B 1 285 ? 38.25 -17 1.122 1 94.75 285 ASP B O 1
ATOM 5474 N N . ARG B 1 286 ? 37.031 -18.828 1.685 1 92.88 286 ARG B N 1
ATOM 5475 C CA . ARG B 1 286 ? 37.031 -18.406 3.082 1 92.88 286 ARG B CA 1
ATOM 5476 C C . ARG B 1 286 ? 38.406 -18.484 3.701 1 92.88 286 ARG B C 1
ATOM 5478 O O . ARG B 1 286 ? 38.781 -17.656 4.535 1 92.88 286 ARG B O 1
ATOM 5485 N N . GLY B 1 287 ? 39.094 -19.5 3.326 1 92.44 287 GLY B N 1
ATOM 5486 C CA . GLY B 1 287 ? 40.406 -19.719 3.939 1 92.44 287 GLY B CA 1
ATOM 5487 C C . GLY B 1 287 ? 40.344 -19.797 5.453 1 92.44 287 GLY B C 1
ATOM 5488 O O . GLY B 1 287 ? 39.562 -20.594 6 1 92.44 287 GLY B O 1
ATOM 5489 N N . ASN B 1 288 ? 41.125 -18.984 6.18 1 92.94 288 ASN B N 1
ATOM 5490 C CA . ASN B 1 288 ? 41.188 -18.984 7.637 1 92.94 288 ASN B CA 1
ATOM 5491 C C . ASN B 1 288 ? 40.438 -17.797 8.227 1 92.94 288 ASN B C 1
ATOM 5493 O O . ASN B 1 288 ? 40.656 -17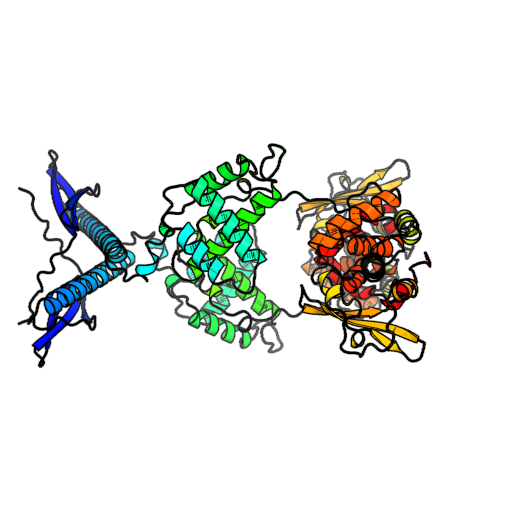.406 9.367 1 92.94 288 ASN B O 1
ATOM 5497 N N . ALA B 1 289 ? 39.562 -17.312 7.422 1 94.06 289 ALA B N 1
ATOM 5498 C CA . ALA B 1 289 ? 38.812 -16.141 7.91 1 94.06 289 ALA B CA 1
ATOM 5499 C C . ALA B 1 289 ? 37.875 -16.516 9.055 1 94.06 289 ALA B C 1
ATOM 5501 O O . ALA B 1 289 ? 37.188 -17.516 8.977 1 94.06 289 ALA B O 1
ATOM 5502 N N . PRO B 1 290 ? 37.969 -15.82 10.117 1 95.44 290 PRO B N 1
ATOM 5503 C CA . PRO B 1 290 ? 37.031 -16.109 11.227 1 95.44 290 PRO B CA 1
ATOM 5504 C C . PRO B 1 290 ? 35.562 -15.867 10.852 1 95.44 290 PRO B C 1
ATOM 5506 O O . PRO B 1 290 ? 35.281 -15.273 9.812 1 95.44 290 PRO B O 1
ATOM 5509 N N . GLU B 1 291 ? 34.656 -16.25 11.672 1 94.5 291 GLU B N 1
ATOM 5510 C CA . GLU B 1 291 ? 33.219 -16.188 11.445 1 94.5 291 GLU B CA 1
ATOM 5511 C C . GLU B 1 291 ? 32.75 -14.734 11.391 1 94.5 291 GLU B C 1
ATOM 5513 O O . GLU B 1 291 ? 31.797 -14.414 10.664 1 94.5 291 GLU B O 1
ATOM 5518 N N . THR B 1 292 ? 33.438 -13.883 12.031 1 96.25 292 THR B N 1
ATOM 5519 C CA . THR B 1 292 ? 32.969 -12.508 12.18 1 96.25 292 THR B CA 1
ATOM 5520 C C . THR B 1 292 ? 33.469 -11.641 11.023 1 96.25 292 THR B C 1
ATOM 5522 O O . THR B 1 292 ? 33.031 -10.5 10.867 1 96.25 292 THR B O 1
ATOM 5525 N N . GLU B 1 293 ? 34.312 -12.203 10.219 1 96.94 293 GLU B N 1
ATOM 5526 C CA . GLU B 1 293 ? 34.844 -11.445 9.094 1 96.94 293 GLU B CA 1
ATOM 5527 C C . GLU B 1 293 ? 33.844 -11.336 7.965 1 96.94 293 GLU B C 1
ATOM 5529 O O . GLU B 1 293 ? 32.969 -12.219 7.809 1 96.94 293 GLU B O 1
ATOM 5534 N N . LYS B 1 294 ? 33.969 -10.297 7.211 1 97.88 294 LYS B N 1
ATOM 5535 C CA . LYS B 1 294 ? 33.094 -10.086 6.066 1 97.88 294 LYS B CA 1
ATOM 5536 C C . LYS B 1 294 ? 33.375 -11.086 4.953 1 97.88 294 LYS B C 1
ATOM 5538 O O . LYS B 1 294 ? 34.531 -11.391 4.68 1 97.88 294 LYS B O 1
ATOM 5543 N N . VAL B 1 295 ? 32.375 -11.586 4.355 1 98.25 295 VAL B N 1
ATOM 5544 C CA . VAL B 1 295 ? 32.531 -12.555 3.27 1 98.25 295 VAL B CA 1
ATOM 5545 C C . VAL B 1 295 ? 33.219 -11.883 2.072 1 98.25 295 VAL B C 1
ATOM 5547 O O . VAL B 1 295 ? 34.156 -12.43 1.489 1 98.25 295 VAL B O 1
ATOM 5550 N N . PHE B 1 296 ? 32.719 -10.688 1.744 1 98.38 296 PHE B N 1
ATOM 5551 C CA . PHE B 1 296 ? 33.25 -9.945 0.608 1 98.38 296 PHE B CA 1
ATOM 5552 C C . PHE B 1 296 ? 34.125 -8.773 1.079 1 98.38 296 PHE B C 1
ATOM 5554 O O . PHE B 1 296 ? 33.875 -7.633 0.674 1 98.38 296 PHE B O 1
ATOM 5561 N N . ALA B 1 297 ? 35.094 -9.156 1.868 1 96.44 297 ALA B N 1
ATOM 5562 C CA . ALA B 1 297 ? 36 -8.148 2.406 1 96.44 297 ALA B CA 1
ATOM 5563 C C . ALA B 1 297 ? 36.781 -7.461 1.289 1 96.44 297 ALA B C 1
ATOM 5565 O O . ALA B 1 297 ? 37.438 -8.125 0.479 1 96.44 297 ALA B O 1
ATOM 5566 N N . GLY B 1 298 ? 36.688 -6.141 1.219 1 95.31 298 GLY B N 1
ATOM 5567 C CA . GLY B 1 298 ? 37.406 -5.402 0.212 1 95.31 298 GLY B CA 1
ATOM 5568 C C . GLY B 1 298 ? 36.594 -5.023 -0.992 1 95.31 298 GLY B C 1
ATOM 5569 O O . GLY B 1 298 ? 37.094 -4.406 -1.935 1 95.31 298 GLY B O 1
ATOM 5570 N N . LEU B 1 299 ? 35.312 -5.379 -0.951 1 96.88 299 LEU B N 1
ATOM 5571 C CA . LEU B 1 299 ? 34.438 -5.02 -2.049 1 96.88 299 LEU B CA 1
ATOM 5572 C C . LEU B 1 299 ? 34.344 -3.506 -2.207 1 96.88 299 LEU B C 1
ATOM 5574 O O . LEU B 1 299 ? 34.219 -2.779 -1.216 1 96.88 299 LEU B O 1
ATOM 5578 N N . VAL B 1 300 ? 34.375 -3.082 -3.383 1 95.5 300 VAL B N 1
ATOM 5579 C CA . VAL B 1 300 ? 34.344 -1.656 -3.693 1 95.5 300 VAL B CA 1
ATOM 5580 C C . VAL B 1 300 ? 32.969 -1.087 -3.387 1 95.5 300 VAL B C 1
ATOM 5582 O O . VAL B 1 300 ? 32 -1.836 -3.24 1 95.5 300 VAL B O 1
ATOM 5585 N N . SER B 1 301 ? 32.906 0.193 -3.318 1 95.44 301 SER B N 1
ATOM 5586 C CA . SER B 1 301 ? 31.641 0.887 -3.012 1 95.44 301 SER B CA 1
ATOM 5587 C C . SER B 1 301 ? 30.609 0.691 -4.121 1 95.44 301 SER B C 1
ATOM 5589 O O . SER B 1 301 ? 30.969 0.3 -5.234 1 95.44 301 SER B O 1
ATOM 5591 N N . LEU B 1 302 ? 29.438 0.99 -3.75 1 95.31 302 LEU B N 1
ATOM 5592 C CA . LEU B 1 302 ? 28.359 0.846 -4.711 1 95.31 302 LEU B CA 1
ATOM 5593 C C . LEU B 1 302 ? 28.594 1.72 -5.938 1 95.31 302 LEU B C 1
ATOM 5595 O O . LEU B 1 302 ? 28.469 1.255 -7.074 1 95.31 302 LEU B O 1
ATOM 5599 N N . GLY B 1 303 ? 28.984 2.955 -5.723 1 95.06 303 GLY B N 1
ATOM 5600 C CA . GLY B 1 303 ? 29.25 3.859 -6.828 1 95.06 303 GLY B CA 1
ATOM 5601 C C . GLY B 1 303 ? 30.328 3.342 -7.766 1 95.06 303 GLY B C 1
ATOM 5602 O O . GLY B 1 303 ? 30.156 3.361 -8.984 1 95.06 303 GLY B O 1
ATOM 5603 N N . ARG B 1 304 ? 31.359 2.926 -7.188 1 95.5 304 ARG B N 1
ATOM 5604 C CA . ARG B 1 304 ? 32.469 2.406 -7.98 1 95.5 304 ARG B CA 1
ATOM 5605 C C . ARG B 1 304 ? 32.094 1.111 -8.688 1 95.5 304 ARG B C 1
ATOM 5607 O O . ARG B 1 304 ? 32.469 0.886 -9.836 1 95.5 304 ARG B O 1
ATOM 5614 N N . SER B 1 305 ? 31.375 0.249 -7.996 1 96.88 305 SER B N 1
ATOM 5615 C CA . SER B 1 305 ? 30.875 -0.979 -8.609 1 96.88 305 SER B CA 1
ATOM 5616 C C . SER B 1 305 ? 30.094 -0.684 -9.883 1 96.88 305 SER B C 1
ATOM 5618 O O . SER B 1 305 ? 30.312 -1.333 -10.914 1 96.88 305 SER B O 1
ATOM 5620 N N . ASN B 1 306 ? 29.297 0.305 -9.836 1 95.94 306 ASN B N 1
ATOM 5621 C CA . ASN B 1 306 ? 28.422 0.626 -10.969 1 95.94 306 ASN B CA 1
ATOM 5622 C C . ASN B 1 306 ? 29.219 1.141 -12.164 1 95.94 306 ASN B C 1
ATOM 5624 O O . ASN B 1 306 ? 28.859 0.887 -13.312 1 95.94 306 ASN B O 1
ATOM 5628 N N . VAL B 1 307 ? 30.281 1.764 -11.883 1 94.31 307 VAL B N 1
ATOM 5629 C CA . VAL B 1 307 ? 31.141 2.283 -12.953 1 94.31 307 VAL B CA 1
ATOM 5630 C C . VAL B 1 307 ? 31.891 1.136 -13.617 1 94.31 307 VAL B C 1
ATOM 5632 O O . VAL B 1 307 ? 32 1.08 -14.844 1 94.31 307 VAL B O 1
ATOM 5635 N N . ILE B 1 308 ? 32.312 0.233 -12.797 1 94.69 308 ILE B N 1
ATOM 5636 C CA . ILE B 1 308 ? 33.219 -0.815 -13.281 1 94.69 308 ILE B CA 1
ATOM 5637 C C . ILE B 1 308 ? 32.406 -1.933 -13.93 1 94.69 308 ILE B C 1
ATOM 5639 O O . ILE B 1 308 ? 32.844 -2.572 -14.875 1 94.69 308 ILE B O 1
ATOM 5643 N N . LEU B 1 309 ? 31.25 -2.164 -13.477 1 96.56 309 LEU B N 1
ATOM 5644 C CA . LEU B 1 309 ? 30.406 -3.252 -13.953 1 96.56 309 LEU B CA 1
ATOM 5645 C C . LEU B 1 309 ? 30.078 -3.088 -15.438 1 96.56 309 LEU B C 1
ATOM 5647 O O . LEU B 1 309 ? 29.938 -4.078 -16.156 1 96.56 309 LEU B O 1
ATOM 5651 N N . HIS B 1 310 ? 30 -1.859 -15.82 1 94.69 310 HIS B N 1
ATOM 5652 C CA . HIS B 1 310 ? 29.656 -1.574 -17.203 1 94.69 310 HIS B CA 1
ATOM 5653 C C . HIS B 1 310 ? 30.672 -2.191 -18.156 1 94.69 310 HIS B C 1
ATOM 5655 O O . HIS B 1 310 ? 30.312 -2.709 -19.219 1 94.69 310 HIS B O 1
ATOM 5661 N N . LYS B 1 311 ? 31.859 -2.164 -17.828 1 95.5 311 LYS B N 1
ATOM 5662 C CA . LYS B 1 311 ? 32.938 -2.729 -18.656 1 95.5 311 LYS B CA 1
ATOM 5663 C C . LYS B 1 311 ? 32.781 -4.238 -18.797 1 95.5 311 LYS B C 1
ATOM 5665 O O . LYS B 1 311 ? 32.938 -4.789 -19.875 1 95.5 311 LYS B O 1
ATOM 5670 N N . TRP B 1 312 ? 32.469 -4.832 -17.719 1 96.94 312 TRP B N 1
ATOM 5671 C CA . TRP B 1 312 ? 32.281 -6.277 -17.703 1 96.94 312 TRP B CA 1
ATOM 5672 C C . TRP B 1 312 ? 31.109 -6.68 -18.578 1 96.94 312 TRP B C 1
ATOM 5674 O O . TRP B 1 312 ? 31.203 -7.605 -19.391 1 96.94 312 TRP B O 1
ATOM 5684 N N . VAL B 1 313 ? 30.016 -6.012 -18.484 1 97.31 313 VAL B N 1
ATOM 5685 C CA . VAL B 1 313 ? 28.781 -6.281 -19.219 1 97.31 313 VAL B CA 1
ATOM 5686 C C . VAL B 1 313 ? 29.016 -6.074 -20.719 1 97.31 313 VAL B C 1
ATOM 5688 O O . VAL B 1 313 ? 28.578 -6.883 -21.547 1 97.31 313 VAL B O 1
ATOM 5691 N N . GLU B 1 314 ? 29.75 -5.055 -21 1 96.19 314 GLU B N 1
ATOM 5692 C CA . GLU B 1 314 ? 30.094 -4.781 -22.391 1 96.19 314 GLU B CA 1
ATOM 5693 C C . GLU B 1 314 ? 30.969 -5.883 -22.969 1 96.19 314 GLU B C 1
ATOM 5695 O O . GLU B 1 314 ? 30.781 -6.301 -24.125 1 96.19 314 GLU B O 1
ATOM 5700 N N . GLN B 1 315 ? 31.875 -6.316 -22.25 1 96.62 315 GLN B N 1
ATOM 5701 C CA . GLN B 1 315 ? 32.75 -7.398 -22.672 1 96.62 315 GLN B CA 1
ATOM 5702 C C . GLN B 1 315 ? 31.969 -8.672 -22.953 1 96.62 315 GLN B C 1
ATOM 5704 O O . GLN B 1 315 ? 32.344 -9.453 -23.844 1 96.62 315 GLN B O 1
ATOM 5709 N N . ALA B 1 316 ? 30.922 -8.844 -22.25 1 97.06 316 ALA B N 1
ATOM 5710 C CA . ALA B 1 316 ? 30.094 -10.031 -22.422 1 97.06 316 ALA B CA 1
ATOM 5711 C C . ALA B 1 316 ? 29.109 -9.859 -23.578 1 97.06 316 ALA B C 1
ATOM 5713 O O . ALA B 1 316 ? 28.297 -10.742 -23.844 1 97.06 316 ALA B O 1
ATOM 5714 N N . GLY B 1 317 ? 29.047 -8.727 -24.172 1 96.62 317 GLY B N 1
ATOM 5715 C CA . GLY B 1 317 ? 28.188 -8.477 -25.297 1 96.62 317 GLY B CA 1
ATOM 5716 C C . GLY B 1 317 ? 26.766 -8.117 -24.891 1 96.62 317 GLY B C 1
ATOM 5717 O O . GLY B 1 317 ? 25.812 -8.359 -25.641 1 96.62 317 GLY B O 1
ATOM 5718 N N . ILE B 1 318 ? 26.578 -7.641 -23.75 1 96.75 318 ILE B N 1
ATOM 5719 C CA . ILE B 1 318 ? 25.266 -7.25 -23.25 1 96.75 318 ILE B CA 1
ATOM 5720 C C . ILE B 1 318 ? 25.109 -5.738 -23.359 1 96.75 318 ILE B C 1
ATOM 5722 O O . ILE B 1 318 ? 25.969 -4.98 -22.891 1 96.75 318 ILE B O 1
ATOM 5726 N N . SER B 1 319 ? 24.047 -5.207 -23.906 1 94.44 319 SER B N 1
ATOM 5727 C CA . SER B 1 319 ? 23.859 -3.791 -24.203 1 94.44 319 SER B CA 1
ATOM 5728 C C . SER B 1 319 ? 23 -3.115 -23.125 1 94.44 319 SER B C 1
ATOM 5730 O O . SER B 1 319 ? 22.859 -1.892 -23.125 1 94.44 319 SER B O 1
ATOM 5732 N N . LYS B 1 320 ? 22.594 -3.76 -22.141 1 94.81 320 LYS B N 1
ATOM 5733 C CA . LYS B 1 320 ? 21.734 -3.207 -21.094 1 94.81 320 LYS B CA 1
ATOM 5734 C C . LYS B 1 320 ? 22.547 -2.379 -20.109 1 94.81 320 LYS B C 1
ATOM 5736 O O . LYS B 1 320 ? 23.75 -2.576 -19.969 1 94.81 320 LYS B O 1
ATOM 5741 N N . HIS B 1 321 ? 21.875 -1.458 -19.5 1 93.94 321 HIS B N 1
ATOM 5742 C CA . HIS B 1 321 ? 22.484 -0.693 -18.422 1 93.94 321 HIS B CA 1
ATOM 5743 C C . HIS B 1 321 ? 22.438 -1.457 -17.109 1 93.94 321 HIS B C 1
ATOM 5745 O O . HIS B 1 321 ? 21.391 -1.473 -16.438 1 93.94 321 HIS B O 1
ATOM 5751 N N . VAL B 1 322 ? 23.578 -1.967 -16.75 1 96.06 322 VAL B N 1
ATOM 5752 C CA . VAL B 1 322 ? 23.609 -2.854 -15.586 1 96.06 322 VAL B CA 1
ATOM 5753 C C . VAL B 1 322 ? 24.297 -2.148 -14.414 1 96.06 322 VAL B C 1
ATOM 5755 O O . VAL B 1 322 ? 25.406 -1.646 -14.555 1 96.06 322 VAL B O 1
ATOM 5758 N N . THR B 1 323 ? 23.625 -2.057 -13.375 1 96.62 323 THR B N 1
ATOM 5759 C CA . THR B 1 323 ? 24.156 -1.647 -12.078 1 96.62 323 THR B CA 1
ATOM 5760 C C . THR B 1 323 ? 24.141 -2.809 -11.094 1 96.62 323 THR B C 1
ATOM 5762 O O . THR B 1 323 ? 23.641 -3.893 -11.414 1 96.62 323 THR B O 1
ATOM 5765 N N . PHE B 1 324 ? 24.672 -2.58 -9.93 1 97.75 324 PHE B N 1
ATOM 5766 C CA . PHE B 1 324 ? 24.688 -3.674 -8.969 1 97.75 324 PHE B CA 1
ATOM 5767 C C . PHE B 1 324 ? 23.25 -4.109 -8.641 1 97.75 324 PHE B C 1
ATOM 5769 O O . PHE B 1 324 ? 23 -5.297 -8.453 1 97.75 324 PHE B O 1
ATOM 5776 N N . HIS B 1 325 ? 22.297 -3.195 -8.594 1 96.5 325 HIS B N 1
ATOM 5777 C CA . HIS B 1 325 ? 20.922 -3.484 -8.242 1 96.5 325 HIS B CA 1
ATOM 5778 C C . HIS B 1 325 ? 20.25 -4.352 -9.305 1 96.5 325 HIS B C 1
ATOM 5780 O O . HIS B 1 325 ? 19.25 -5.031 -9.023 1 96.5 325 HIS B O 1
ATOM 5786 N N . THR B 1 326 ? 20.828 -4.348 -10.477 1 97.31 326 THR B N 1
ATOM 5787 C CA . THR B 1 326 ? 20.312 -5.191 -11.547 1 97.31 326 THR B CA 1
ATOM 5788 C C . THR B 1 326 ? 20.406 -6.664 -11.164 1 97.31 326 THR B C 1
ATOM 5790 O O . THR B 1 326 ? 19.578 -7.477 -11.602 1 97.31 326 THR B O 1
ATOM 5793 N N . ALA B 1 327 ? 21.359 -7 -10.312 1 98.06 327 ALA B N 1
ATOM 5794 C CA . ALA B 1 327 ? 21.5 -8.383 -9.867 1 98.06 327 ALA B CA 1
ATOM 5795 C C . ALA B 1 327 ? 20.234 -8.867 -9.156 1 98.06 327 ALA B C 1
ATOM 5797 O O . ALA B 1 327 ? 19.734 -9.953 -9.445 1 98.06 327 ALA B O 1
ATOM 5798 N N . ARG B 1 328 ? 19.75 -8.008 -8.32 1 96.62 328 ARG B N 1
ATOM 5799 C CA . ARG B 1 328 ? 18.531 -8.328 -7.59 1 96.62 328 ARG B CA 1
ATOM 5800 C C . ARG B 1 328 ? 17.344 -8.422 -8.531 1 96.62 328 ARG B C 1
ATOM 5802 O O . ARG B 1 328 ? 16.516 -9.328 -8.398 1 96.62 328 ARG B O 1
ATOM 5809 N N . HIS B 1 329 ? 17.297 -7.559 -9.43 1 96.69 329 HIS B N 1
ATOM 5810 C CA . HIS B 1 329 ? 16.234 -7.625 -10.438 1 96.69 329 HIS B CA 1
ATOM 5811 C C . HIS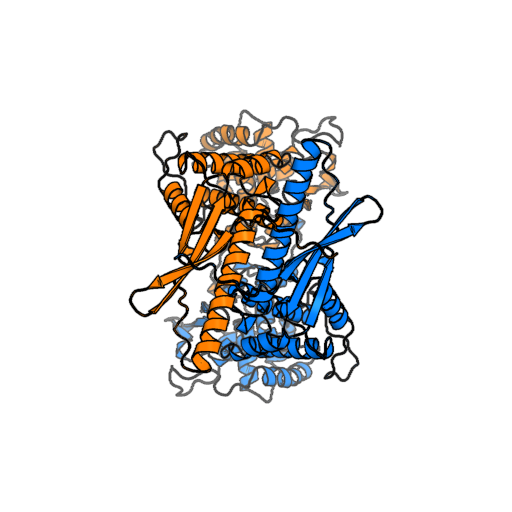 B 1 329 ? 16.344 -8.906 -11.258 1 96.69 329 HIS B C 1
ATOM 5813 O O . HIS B 1 329 ? 15.32 -9.516 -11.594 1 96.69 329 HIS B O 1
ATOM 5819 N N . THR B 1 330 ? 17.531 -9.234 -11.539 1 96.75 330 THR B N 1
ATOM 5820 C CA . THR B 1 330 ? 17.797 -10.461 -12.289 1 96.75 330 THR B CA 1
ATOM 5821 C C . THR B 1 330 ? 17.328 -11.688 -11.5 1 96.75 330 THR B C 1
ATOM 5823 O O . THR B 1 330 ? 16.703 -12.586 -12.055 1 96.75 330 THR B O 1
ATOM 5826 N N . HIS B 1 331 ? 17.578 -11.703 -10.227 1 97.25 331 HIS B N 1
ATOM 5827 C CA . HIS B 1 331 ? 17.125 -12.797 -9.367 1 97.25 331 HIS B CA 1
ATOM 5828 C C . HIS B 1 331 ? 15.609 -12.914 -9.391 1 97.25 331 HIS B C 1
ATOM 5830 O O . HIS B 1 331 ? 15.07 -14.008 -9.594 1 97.25 331 HIS B O 1
ATOM 5836 N N . ALA B 1 332 ? 14.969 -11.797 -9.172 1 96 332 ALA B N 1
ATOM 5837 C CA . ALA B 1 332 ? 13.508 -11.773 -9.125 1 96 332 ALA B CA 1
ATOM 5838 C C . ALA B 1 332 ? 12.906 -12.297 -10.422 1 96 332 ALA B C 1
ATOM 5840 O O . ALA B 1 332 ? 12.047 -13.18 -10.406 1 96 332 ALA B O 1
ATOM 5841 N N . THR B 1 333 ? 13.398 -11.797 -11.523 1 94.31 333 THR B N 1
ATOM 5842 C CA . THR B 1 333 ? 12.875 -12.172 -12.828 1 94.31 333 THR B CA 1
ATOM 5843 C C . THR B 1 333 ? 13.18 -13.633 -13.141 1 94.31 333 THR B C 1
ATOM 5845 O O . THR B 1 333 ? 12.336 -14.352 -13.68 1 94.31 333 THR B O 1
ATOM 5848 N N . MET B 1 334 ? 14.32 -14.047 -12.766 1 94.81 334 MET B N 1
ATOM 5849 C CA . MET B 1 334 ? 14.711 -15.445 -12.977 1 94.81 334 MET B CA 1
ATOM 5850 C C . MET B 1 334 ? 13.789 -16.391 -12.203 1 94.81 334 MET B C 1
ATOM 5852 O O . MET B 1 334 ? 13.266 -17.344 -12.773 1 94.81 334 MET B O 1
ATOM 5856 N N . MET B 1 335 ? 13.516 -16.109 -10.961 1 94.88 335 MET B N 1
ATOM 5857 C CA . MET B 1 335 ? 12.656 -16.938 -10.133 1 94.88 335 MET B CA 1
ATOM 5858 C C . MET B 1 335 ? 11.242 -17.016 -10.711 1 94.88 335 MET B C 1
ATOM 5860 O O . MET B 1 335 ? 10.648 -18.078 -10.773 1 94.88 335 MET B O 1
ATOM 5864 N N . LEU B 1 336 ? 10.766 -15.898 -11.156 1 91.44 336 LEU B N 1
ATOM 5865 C CA . LEU B 1 336 ? 9.43 -15.859 -11.742 1 91.44 336 LEU B CA 1
ATOM 5866 C C . LEU B 1 336 ? 9.383 -16.656 -13.039 1 91.44 336 LEU B C 1
ATOM 5868 O O . LEU B 1 336 ? 8.43 -17.406 -13.273 1 91.44 336 LEU B O 1
ATOM 5872 N N . THR B 1 337 ? 10.414 -16.5 -13.812 1 89.12 337 THR B N 1
ATOM 5873 C CA . THR B 1 337 ? 10.484 -17.219 -15.086 1 89.12 337 THR B CA 1
ATOM 5874 C C . THR B 1 337 ? 10.539 -18.719 -14.859 1 89.12 337 THR B C 1
ATOM 5876 O O . THR B 1 337 ? 10.016 -19.5 -15.656 1 89.12 337 THR B O 1
ATOM 5879 N N . LEU B 1 338 ? 11.102 -19.078 -13.781 1 90.75 338 LEU B N 1
ATOM 5880 C CA . LEU B 1 338 ? 11.242 -20.484 -13.453 1 90.75 338 LEU B CA 1
ATOM 5881 C C . LEU B 1 338 ? 9.969 -21.016 -12.805 1 90.75 338 LEU B C 1
ATOM 5883 O O . LEU B 1 338 ? 9.906 -22.188 -12.406 1 90.75 338 LEU B O 1
ATOM 5887 N N . GLY B 1 339 ? 8.969 -20.141 -12.57 1 86.62 339 GLY B N 1
ATOM 5888 C CA . GLY B 1 339 ? 7.656 -20.594 -12.156 1 86.62 339 GLY B CA 1
ATOM 5889 C C . GLY B 1 339 ? 7.375 -20.344 -10.688 1 86.62 339 GLY B C 1
ATOM 5890 O O . GLY B 1 339 ? 6.348 -20.781 -10.164 1 86.62 339 GLY B O 1
ATOM 5891 N N . VAL B 1 340 ? 8.289 -19.719 -10.008 1 90.25 340 VAL B N 1
ATOM 5892 C CA . VAL B 1 340 ? 8.062 -19.422 -8.602 1 90.25 340 VAL B CA 1
ATOM 5893 C C . VAL B 1 340 ? 6.988 -18.344 -8.477 1 90.25 340 VAL B C 1
ATOM 5895 O O . VAL B 1 340 ? 6.98 -17.375 -9.234 1 90.25 340 VAL B O 1
ATOM 5898 N N . ASP B 1 341 ? 6.148 -18.469 -7.543 1 88.62 341 ASP B N 1
ATOM 5899 C CA . ASP B 1 341 ? 5.043 -17.516 -7.402 1 88.62 341 ASP B CA 1
ATOM 5900 C C . ASP B 1 341 ? 5.535 -16.188 -6.848 1 88.62 341 ASP B C 1
ATOM 5902 O O . ASP B 1 341 ? 6.543 -16.141 -6.141 1 88.62 341 ASP B O 1
ATOM 5906 N N . LEU B 1 342 ? 4.766 -15.195 -7.145 1 91 342 LEU B N 1
ATOM 5907 C CA . LEU B 1 342 ? 5.125 -13.812 -6.844 1 91 342 LEU B CA 1
ATOM 5908 C C . LEU B 1 342 ? 5.336 -13.625 -5.344 1 91 342 LEU B C 1
ATOM 5910 O O . LEU B 1 342 ? 6.227 -12.883 -4.93 1 91 342 LEU B O 1
ATOM 5914 N N . TYR B 1 343 ? 4.547 -14.227 -4.516 1 90.31 343 TYR B N 1
ATOM 5915 C CA . TYR B 1 343 ? 4.633 -14.062 -3.068 1 90.31 343 TYR B CA 1
ATOM 5916 C C . TYR B 1 343 ? 5.918 -14.68 -2.527 1 90.31 343 TYR B C 1
ATOM 5918 O O . TYR B 1 343 ? 6.609 -14.062 -1.711 1 90.31 343 TYR B O 1
ATOM 5926 N N . THR B 1 344 ? 6.223 -15.812 -2.967 1 91.94 344 THR B N 1
ATOM 5927 C CA . THR B 1 344 ? 7.465 -16.469 -2.568 1 91.94 344 THR B CA 1
ATOM 5928 C C . THR B 1 344 ? 8.672 -15.641 -2.99 1 91.94 344 THR B C 1
ATOM 5930 O O . THR B 1 344 ? 9.625 -15.484 -2.223 1 91.94 344 THR B O 1
ATOM 5933 N N . VAL B 1 345 ? 8.586 -15.102 -4.191 1 93.88 345 VAL B N 1
ATOM 5934 C CA . VAL B 1 345 ? 9.672 -14.242 -4.668 1 93.88 345 VAL B CA 1
ATOM 5935 C C . VAL B 1 345 ? 9.812 -13.031 -3.746 1 93.88 345 VAL B C 1
ATOM 5937 O O . VAL B 1 345 ? 10.922 -12.641 -3.395 1 93.88 345 VAL B O 1
ATOM 5940 N N . SER B 1 346 ? 8.703 -12.453 -3.393 1 94.06 346 SER B N 1
ATOM 5941 C CA . SER B 1 346 ? 8.703 -11.32 -2.475 1 94.06 346 SER B CA 1
ATOM 5942 C C . SER B 1 346 ? 9.406 -11.672 -1.168 1 94.06 346 SER B C 1
ATOM 5944 O O . SER B 1 346 ? 10.219 -10.891 -0.664 1 94.06 346 SER B O 1
ATOM 5946 N N . LYS B 1 347 ? 9.219 -12.836 -0.648 1 92.75 347 LYS B N 1
ATOM 5947 C CA . LYS B 1 347 ? 9.836 -13.305 0.594 1 92.75 347 LYS B CA 1
ATOM 5948 C C . LYS B 1 347 ? 11.328 -13.531 0.416 1 92.75 347 LYS B C 1
ATOM 5950 O O . LYS B 1 347 ? 12.125 -13.195 1.298 1 92.75 347 LYS B O 1
ATOM 5955 N N . LEU B 1 348 ? 11.633 -14.086 -0.703 1 94.5 348 LEU B N 1
ATOM 5956 C CA . LEU B 1 348 ? 13.039 -14.32 -1 1 94.5 348 LEU B CA 1
ATOM 5957 C C . LEU B 1 348 ? 13.812 -13 -1.039 1 94.5 348 LEU B C 1
ATOM 5959 O O . LEU B 1 348 ? 14.953 -12.93 -0.572 1 94.5 348 LEU B O 1
ATOM 5963 N N . LEU B 1 349 ? 13.133 -12.016 -1.537 1 95.56 349 LEU B N 1
ATOM 5964 C CA . LEU B 1 349 ? 13.766 -10.711 -1.682 1 95.56 349 LEU B CA 1
ATOM 5965 C C . LEU B 1 349 ? 13.703 -9.93 -0.374 1 95.56 349 LEU B C 1
ATOM 5967 O O . LEU B 1 349 ? 14.414 -8.938 -0.205 1 95.56 349 LEU B O 1
ATOM 5971 N N . GLY B 1 350 ? 12.922 -10.422 0.49 1 94.25 350 GLY B N 1
ATOM 5972 C CA . GLY B 1 350 ? 12.766 -9.711 1.747 1 94.25 350 GLY B CA 1
ATOM 5973 C C . GLY B 1 350 ? 12.023 -8.391 1.598 1 94.25 350 GLY B C 1
ATOM 5974 O O . GLY B 1 350 ? 12.398 -7.387 2.203 1 94.25 350 GLY B O 1
ATOM 5975 N N . HIS B 1 351 ? 11.008 -8.328 0.694 1 93.81 351 HIS B N 1
ATOM 5976 C CA . HIS B 1 351 ? 10.172 -7.148 0.534 1 93.81 351 HIS B CA 1
ATOM 5977 C C . HIS B 1 351 ? 9.141 -7.043 1.655 1 93.81 351 HIS B C 1
ATOM 5979 O O . HIS B 1 351 ? 8.461 -8.023 1.976 1 93.81 351 HIS B O 1
ATOM 5985 N N . THR B 1 352 ? 9.031 -5.848 2.223 1 91.56 352 THR B N 1
ATOM 5986 C CA . THR B 1 352 ? 8.031 -5.629 3.268 1 91.56 352 THR B CA 1
ATOM 5987 C C . THR B 1 352 ? 6.645 -5.441 2.664 1 91.56 352 THR B C 1
ATOM 5989 O O . THR B 1 352 ? 5.637 -5.668 3.332 1 91.56 352 THR B O 1
ATOM 5992 N N . ASN B 1 353 ? 6.566 -5.004 1.494 1 91.81 353 ASN B N 1
ATOM 5993 C CA . ASN B 1 353 ? 5.344 -4.777 0.732 1 91.81 353 ASN B CA 1
ATOM 5994 C C . ASN B 1 353 ? 5.391 -5.473 -0.625 1 91.81 353 ASN B C 1
ATOM 5996 O O . ASN B 1 353 ? 6.277 -5.203 -1.438 1 91.81 353 ASN B O 1
ATOM 6000 N N . ILE B 1 354 ? 4.402 -6.266 -0.902 1 91 354 ILE B N 1
ATOM 6001 C CA . ILE B 1 354 ? 4.383 -7.066 -2.119 1 91 354 ILE B CA 1
ATOM 6002 C C . ILE B 1 354 ? 4.254 -6.156 -3.338 1 91 354 ILE B C 1
ATOM 6004 O O . ILE B 1 354 ? 4.574 -6.559 -4.457 1 91 354 ILE B O 1
ATOM 6008 N N . GLN B 1 355 ? 3.789 -5.012 -3.152 1 91.31 355 GLN B N 1
ATOM 6009 C CA . GLN B 1 355 ? 3.68 -4.047 -4.242 1 91.31 355 GLN B CA 1
ATOM 6010 C C . GLN B 1 355 ? 5.035 -3.789 -4.891 1 91.31 355 GLN B C 1
ATOM 6012 O O . GLN B 1 355 ? 5.121 -3.555 -6.098 1 91.31 355 GLN B O 1
ATOM 6017 N N . THR B 1 356 ? 6.078 -3.92 -4.082 1 91.38 356 THR B N 1
ATOM 6018 C CA . THR B 1 356 ? 7.426 -3.719 -4.598 1 91.38 356 THR B CA 1
ATOM 6019 C C . THR B 1 356 ? 7.793 -4.816 -5.594 1 91.38 356 THR B C 1
ATOM 6021 O O . THR B 1 356 ? 8.5 -4.562 -6.57 1 91.38 356 THR B O 1
ATOM 6024 N N . THR B 1 357 ? 7.23 -5.988 -5.348 1 92.75 357 THR B N 1
ATOM 6025 C CA . THR B 1 357 ? 7.535 -7.133 -6.195 1 92.75 357 THR B CA 1
ATOM 6026 C C . THR B 1 357 ? 6.668 -7.121 -7.453 1 92.75 357 THR B C 1
ATOM 6028 O O . THR B 1 357 ? 7.008 -7.75 -8.453 1 92.75 357 THR B O 1
ATOM 6031 N N . GLN B 1 358 ? 5.598 -6.359 -7.363 1 90.62 358 GLN B N 1
ATOM 6032 C CA . GLN B 1 358 ? 4.609 -6.316 -8.438 1 90.62 358 GLN B CA 1
ATOM 6033 C C . GLN B 1 358 ? 5.242 -5.859 -9.75 1 90.62 358 GLN B C 1
ATOM 6035 O O . GLN B 1 358 ? 4.781 -6.23 -10.828 1 90.62 358 GLN B O 1
ATOM 6040 N N . ILE B 1 359 ? 6.293 -5.137 -9.672 1 88.81 359 ILE B N 1
ATOM 6041 C CA . ILE B 1 359 ? 6.93 -4.59 -10.867 1 88.81 359 ILE B CA 1
ATOM 6042 C C . ILE B 1 359 ? 7.41 -5.727 -11.766 1 88.81 359 ILE B C 1
ATOM 6044 O O . ILE B 1 359 ? 7.551 -5.555 -12.977 1 88.81 359 ILE B O 1
ATOM 6048 N N . TYR B 1 360 ? 7.617 -6.848 -11.141 1 89.75 360 TYR B N 1
ATOM 6049 C CA . TYR B 1 360 ? 8.109 -7.992 -11.891 1 89.75 360 TYR B CA 1
ATOM 6050 C C . TYR B 1 360 ? 6.957 -8.836 -12.422 1 89.75 360 TYR B C 1
ATOM 6052 O O . TYR B 1 360 ? 7.164 -9.758 -13.219 1 89.75 360 TYR B O 1
ATOM 6060 N N . ALA B 1 361 ? 5.777 -8.617 -11.992 1 85.25 361 ALA B N 1
ATOM 6061 C CA . ALA B 1 361 ? 4.621 -9.461 -12.266 1 85.25 361 ALA B CA 1
ATOM 6062 C C . ALA B 1 361 ? 4.273 -9.445 -13.75 1 85.25 361 ALA B C 1
ATOM 6064 O O . ALA B 1 361 ? 3.723 -10.422 -14.273 1 85.25 361 ALA B O 1
ATOM 6065 N N . LYS B 1 362 ? 4.578 -8.312 -14.406 1 79.25 362 LYS B N 1
ATOM 6066 C CA . LYS B 1 362 ? 4.262 -8.203 -15.828 1 79.25 362 LYS B CA 1
ATOM 6067 C C . LYS B 1 362 ? 4.957 -9.297 -16.625 1 79.25 362 LYS B C 1
ATOM 6069 O O . LYS B 1 362 ? 4.473 -9.695 -17.688 1 79.25 362 LYS B O 1
ATOM 6074 N N . LEU B 1 363 ? 6.023 -9.75 -16.141 1 78.38 363 LEU B N 1
ATOM 6075 C CA . LEU B 1 363 ? 6.789 -10.797 -16.797 1 78.38 363 LEU B CA 1
ATOM 6076 C C . LEU B 1 363 ? 5.992 -12.102 -16.859 1 78.38 363 LEU B C 1
ATOM 6078 O O . LEU B 1 363 ? 6.18 -12.906 -17.781 1 78.38 363 LEU B O 1
ATOM 6082 N N . VAL B 1 364 ? 5.23 -12.312 -15.883 1 72.5 364 VAL B N 1
ATOM 6083 C CA . VAL B 1 364 ? 4.551 -13.602 -15.766 1 72.5 364 VAL B CA 1
ATOM 6084 C C . VAL B 1 364 ? 3.053 -13.422 -15.992 1 72.5 364 VAL B C 1
ATOM 6086 O O . VAL B 1 364 ? 2.268 -14.344 -15.758 1 72.5 364 VAL B O 1
ATOM 6089 N N . ASP B 1 365 ? 2.762 -12.258 -16.391 1 72.69 365 ASP B N 1
ATOM 6090 C CA . ASP B 1 365 ? 1.352 -12.031 -16.688 1 72.69 365 ASP B CA 1
ATOM 6091 C C . ASP B 1 365 ? 0.831 -13.031 -17.703 1 72.69 365 ASP B C 1
ATOM 6093 O O . ASP B 1 365 ? 1.378 -13.148 -18.812 1 72.69 365 ASP B O 1
ATOM 6097 N N . GLU B 1 366 ? 0.036 -13.977 -17.234 1 75 366 GLU B N 1
ATOM 6098 C CA . GLU B 1 366 ? -0.527 -14.984 -18.125 1 75 366 GLU B CA 1
ATOM 6099 C C . GLU B 1 366 ? -1.919 -14.578 -18.609 1 75 366 GLU B C 1
ATOM 6101 O O . GLU B 1 366 ? -2.568 -13.727 -18 1 75 366 GLU B O 1
ATOM 6106 N N . SER B 1 367 ? -2.25 -15.227 -19.656 1 81.56 367 SER B N 1
ATOM 6107 C CA . SER B 1 367 ? -3.576 -14.992 -20.234 1 81.56 367 SER B CA 1
ATOM 6108 C C . SER B 1 367 ? -4.672 -15.406 -19.25 1 81.56 367 SER B C 1
ATOM 6110 O O . SER B 1 367 ? -4.617 -16.484 -18.672 1 81.56 367 SER B O 1
ATOM 6112 N N . LYS B 1 368 ? -5.535 -14.5 -18.984 1 87.44 368 LYS B N 1
ATOM 6113 C CA . LYS B 1 368 ? -6.691 -14.797 -18.141 1 87.44 368 LYS B CA 1
ATOM 6114 C C . LYS B 1 368 ? -7.43 -16.031 -18.656 1 87.44 368 LYS B C 1
ATOM 6116 O O . LYS B 1 368 ? -7.914 -16.844 -17.859 1 87.44 368 LYS B O 1
ATOM 6121 N N . LYS B 1 369 ? -7.473 -16.141 -19.953 1 88.56 369 LYS B N 1
ATOM 6122 C CA . LYS B 1 369 ? -8.18 -17.266 -20.562 1 88.56 369 LYS B CA 1
ATOM 6123 C C . LYS B 1 369 ? -7.512 -18.594 -20.203 1 88.56 369 LYS B C 1
ATOM 6125 O O . LYS B 1 369 ? -8.188 -19.547 -19.812 1 88.56 369 LYS B O 1
ATOM 6130 N N . LYS B 1 370 ? -6.234 -18.594 -20.25 1 88.94 370 LYS B N 1
ATOM 6131 C CA . LYS B 1 370 ? -5.5 -19.797 -19.875 1 88.94 370 LYS B CA 1
ATOM 6132 C C . LYS B 1 370 ? -5.723 -20.141 -18.406 1 88.94 370 LYS B C 1
ATOM 6134 O O . LYS B 1 370 ? -5.875 -21.312 -18.062 1 88.94 370 LYS B O 1
ATOM 6139 N N . ALA B 1 371 ? -5.809 -19.172 -17.672 1 90.44 371 ALA B N 1
ATOM 6140 C CA . ALA B 1 371 ? -5.992 -19.359 -16.234 1 90.44 371 ALA B CA 1
ATOM 6141 C C . ALA B 1 371 ? -7.363 -19.969 -15.93 1 90.44 371 ALA B C 1
ATOM 6143 O O . ALA B 1 371 ? -7.461 -20.969 -15.211 1 90.44 371 ALA B O 1
ATOM 6144 N N . ILE B 1 372 ? -8.414 -19.453 -16.516 1 92.19 372 ILE B N 1
ATOM 6145 C CA . ILE B 1 372 ? -9.773 -19.875 -16.188 1 92.19 372 ILE B CA 1
ATOM 6146 C C . ILE B 1 372 ? -10.023 -21.281 -16.766 1 92.19 372 ILE B C 1
ATOM 6148 O O . ILE B 1 372 ? -10.828 -22.031 -16.234 1 92.19 372 ILE B O 1
ATOM 6152 N N . ASP B 1 373 ? -9.328 -21.578 -17.781 1 90.94 373 ASP B N 1
ATOM 6153 C CA . ASP B 1 373 ? -9.484 -22.891 -18.422 1 90.94 373 ASP B CA 1
ATOM 6154 C C . ASP B 1 373 ? -8.953 -24 -17.531 1 90.94 373 ASP B C 1
ATOM 6156 O O . ASP B 1 373 ? -9.227 -25.188 -17.766 1 90.94 373 ASP B O 1
ATOM 6160 N N . LEU B 1 374 ? -8.258 -23.641 -16.531 1 89.75 374 LEU B N 1
ATOM 6161 C CA . LEU B 1 374 ? -7.738 -24.625 -15.594 1 89.75 374 LEU B CA 1
ATOM 6162 C C . LEU B 1 374 ? -8.852 -25.141 -14.688 1 89.75 374 LEU B C 1
ATOM 6164 O O . LEU B 1 374 ? -8.695 -26.188 -14.031 1 89.75 374 LEU B O 1
ATOM 6168 N N . ILE B 1 375 ? -9.93 -24.406 -14.578 1 92 375 ILE B N 1
ATOM 6169 C CA . ILE B 1 375 ? -11.023 -24.797 -13.695 1 92 375 ILE B CA 1
ATOM 6170 C C . ILE B 1 375 ? -11.641 -26.109 -14.188 1 92 375 ILE B C 1
ATOM 6172 O O . ILE B 1 375 ? -12.086 -26.203 -15.328 1 92 375 ILE B O 1
ATOM 6176 N N . PRO B 1 376 ? -11.609 -27.047 -13.312 1 88.31 376 PRO B N 1
ATOM 6177 C CA . PRO B 1 376 ? -12.156 -28.344 -13.727 1 88.31 376 PRO B CA 1
ATOM 6178 C C . PRO B 1 376 ? -13.68 -28.328 -13.852 1 88.31 376 PRO B C 1
ATOM 6180 O O . PRO B 1 376 ? -14.336 -27.453 -13.273 1 88.31 376 PRO B O 1
ATOM 6183 N N . ASN B 1 377 ? -14.141 -29.266 -14.57 1 87.94 377 ASN B N 1
ATOM 6184 C CA . ASN B 1 377 ? -15.578 -29.469 -14.648 1 87.94 377 ASN B CA 1
ATOM 6185 C C . ASN B 1 377 ? -16.125 -30.156 -13.398 1 87.94 377 ASN B C 1
ATOM 6187 O O . ASN B 1 377 ? -15.867 -31.328 -13.18 1 87.94 377 ASN B O 1
ATOM 6191 N N . ILE B 1 378 ? -16.734 -29.359 -12.594 1 87.56 378 ILE B N 1
ATOM 6192 C CA . ILE B 1 378 ? -17.172 -29.922 -11.32 1 87.56 378 ILE B CA 1
ATOM 6193 C C . ILE B 1 378 ? -18.656 -30.25 -11.375 1 87.56 378 ILE B C 1
ATOM 6195 O O . ILE B 1 378 ? -19.172 -31 -10.547 1 87.56 378 ILE B O 1
ATOM 6199 N N . SER B 1 379 ? -19.375 -29.641 -12.242 1 83.88 379 SER B N 1
ATOM 6200 C CA . SER B 1 379 ? -20.812 -29.906 -12.352 1 83.88 379 SER B CA 1
ATOM 6201 C C . SER B 1 379 ? -21.094 -31.031 -13.328 1 83.88 379 SER B C 1
ATOM 6203 O O . SER B 1 379 ? -20.312 -31.266 -14.258 1 83.88 379 SER B O 1
#

InterPro domains:
  IPR002104 Integrase, catalytic domain [PF00589] (207-364)
  IPR002104 Integrase, catalytic domain [PS51898] (202-373)
  IPR010998 Integrase/recombinase, N-terminal [G3DSA:1.10.150.130] (87-198)
  IPR011010 DNA breaking-rejoining enzyme, catalytic core [SSF56349] (94-372)
  IPR013762 Integrase-like, catalytic domain superfamily [G3DSA:1.10.443.10] (202-376)
  IPR025269 Phage integrase SAM-like domain [PF13102] (94-190)
  IPR035386 Arm, DNA-binding domain [PF17293] (11-72)
  IPR050090 Bacterial tyrosine recombinase XerC/XerD complex [PTHR30349] (94-373)

Solvent-accessible surface area (backbone atoms only — not comparable to full-atom values): 42330 Å² total; per-residue (Å²): 128,80,45,68,57,84,67,87,62,47,60,41,62,34,36,43,84,42,95,86,62,30,26,38,35,26,38,43,34,50,54,97,90,42,77,45,76,44,73,68,86,38,65,39,61,71,70,83,46,73,64,39,45,50,49,34,51,50,46,49,50,49,52,49,28,50,48,15,46,49,41,24,48,44,28,35,65,67,64,22,74,52,85,22,88,58,51,73,31,32,40,58,58,50,46,50,51,51,31,64,68,34,70,90,33,62,66,58,25,52,49,44,51,52,43,38,53,52,46,43,68,75,35,73,86,59,49,43,48,72,70,59,36,53,68,55,51,53,50,49,52,53,46,49,65,67,36,62,43,82,86,44,90,60,90,36,53,49,51,49,53,55,49,34,48,43,51,51,49,49,46,51,53,40,45,50,32,29,76,71,64,57,35,89,66,49,42,68,75,74,53,55,73,86,76,43,65,64,72,69,87,74,86,76,56,59,53,51,72,68,53,45,38,42,43,72,71,39,84,57,91,57,55,64,56,50,24,51,47,52,25,18,31,58,58,25,49,51,70,70,43,48,59,66,31,30,42,64,34,50,43,66,51,98,86,63,51,39,36,36,48,50,62,39,72,86,80,60,47,76,42,77,43,61,53,32,72,66,27,57,70,30,53,66,84,61,84,88,61,56,51,84,40,47,58,47,70,85,59,71,51,70,72,56,44,34,64,54,43,45,58,50,40,48,74,46,72,45,88,71,79,53,42,71,68,24,22,26,42,19,23,53,51,48,44,44,73,74,65,42,45,61,64,48,49,23,59,62,55,59,52,93,46,65,71,74,46,47,76,56,42,70,78,64,60,56,60,63,57,65,52,42,64,65,60,70,82,68,121,128,80,46,69,58,83,69,87,63,48,60,41,63,35,35,44,80,42,94,87,60,29,27,38,35,27,37,44,32,49,56,96,91,42,77,46,79,46,73,67,87,39,64,39,59,71,72,82,47,73,65,38,47,51,49,34,51,49,46,48,50,50,51,49,27,50,49,16,46,49,41,26,48,45,31,36,64,67,64,24,74,52,87,22,88,59,52,75,31,32,41,59,58,51,47,51,51,52,31,64,70,33,69,92,34,62,67,59,25,51,50,43,52,51,42,39,53,52,46,42,69,74,36,73,87,59,48,43,50,71,69,59,36,52,70,56,51,53,50,48,54,54,47,50,65,65,37,61,42,81,85,45,89,59,92,37,54,49,52,49,50,56,50,33,48,44,51,51,51,48,46,51,54,41,46,49,33,29,76,70,63,58,34,88,67,48,41,69,74,73,54,55,74,87,76,42,66,63,72,70,87,75,85,76,56,58,52,49,72,68,55,46,39,42,44,72,71,40,84,58,91,55,55,64,56,51,23,52,46,51,24,17,31,57,59,28,49,52,70,69,44,47,60,66,31,28,44,63,32,50,42,65,50,97,86,65,51,38,36,37,49,49,63,38,74,87,81,61,48,75,43,76,41,59,51,34,71,65,26,57,70,30,52,66,86,60,84,87,61,56,49,83,39,49,58,48,70,83,58,71,53,71,70,56,44,34,62,53,42,43,57,48,39,49,72,47,70,46,87,71,79,52,44,71,68,25,22,26,42,18,21,52,50,48,44,42,73,74,66,43,47,62,64,46,48,22,56,63,54,59,53,93,47,64,71,72,48,47,76,56,41,70,79,64,61,57,58,63,57,65,51,44,63,66,60,70,82,66,122

Nearest PDB structures (foldseek):
  2a3v-assembly1_A  TM=6.842E-01  e=8.785E-11  Vibrio cholerae O1 biovar El Tor str. N16961
  2a3v-assembly1_C  TM=6.947E-01  e=3.440E-10  Vibrio cholerae O1 biovar El Tor str. N16961
  2a3v-assembly1_D  TM=6.316E-01  e=1.774E-08  Vibrio cholerae O1 biovar El Tor str. N16961
  3nkh-assembly1_A  TM=6.803E-01  e=1.766E-06  Staphylococcus aureus subsp. aureus USA300_TCH1516
  3nkh-assembly1_B  TM=6.908E-01  e=3.079E-06  Staphylococcus aureus subsp. aureus USA300_TCH1516

Radius of gyration: 35.66 Å; Cα contacts (8 Å, |Δi|>4): 1114; chains: 2; bounding box: 78×99×83 Å

Foldseek 3Di:
DPDDPPPPQQKDWDWDQDPVRKTWIWIFGHDPNDTDIGTPRQIQHPPPDPVSVVVNVVSVVVVVVVSVVVSCVCCCQPVVVVVNVLQQDFLLRLLQVVLVVVVVDPPLSVLSVVLSVLQCVQPVVTDTLAPDAPVNVLSSLVSQQPDFDPPDPDRDGDDLQSSLSSVVSSQVSQVVCCVVPNYVDRNVVVDDPVSHRDDDDDQDDADDPVLLVLLLPFDDPPLLLSLLLQLCLQQLAAPVCLQQAFQLQWDADPVRWIKGWDQHDPPRDTAITTGDPSSVVSFDDCPPPDRNDRRSPPDDDQVVSQVRVVVSSVSSVHPDRDGSNNSNVNNLLHCVVVPHDLVVSCRSNVPPDSVVSVSNVVSVDDDPVVVVVVDDDPD/DPDDPPPPQQKDWDWDQDPVRKTWIWIFGHDPNDTDIGTPRQIQHPPPDPVSVVSNVVSVVVSVVVSVVVSCVVCCQPVVVVVNVLQQDFLLRLLQVVLVVPVVDPPLSVLSVVLSVLQCVQPVVTDGLAPDAPVNVLSSLVSQQPDFDPPDPDRDGDDLQSSLSSVVSSQVSQVVCCVVPNYVDRNVVVDDPVSHRDDDDDADDAADPVLLVLLLPFDDPPLLLSLLLQLCLQQLAAPVCLQQAFQLQWDADPVRWIKGWDQHDPPRDTAITTGDPSSVVSFDDCPPPDRNDRRSPPDDDQVVSQVRVVVSSVSSVHPDRDGSNNSNVSNLLHCVVVPHDLVVSCRSNVPPDSVVSVSNVVSVDDDPVVVVVVDDDPD